Protein AF-A0A1F9V3Q5-F1 (afdb_monomer)

pLDDT: mean 73.71, std 13.75, range [36.25, 96.0]

Mean predicted aligned error: 18.17 Å

Secondary structure (DSSP, 8-state):
-HHHHHHHHHHHHHHHHH-SS-HHHHHHHHHT-HHHHHHHHHHHHHHHHHHHHHHHHHHHHHHHHHHHHHHHHHHHHHHHHHHHHHHHHHHHHHHHHHHHHHHHHHHHHHHHHHHHHHHHHHHHHHHHHHHHHHTTSPPPPPPPPPPPPPPHHHHHHHHHHHHHHHHHHHHHHHHHHHHHHHHHHHHHHHHHHHHHHHHHHHHHHHHHHHHHHHHHHHHHHHHHHHHHHHHHHHHHHHHHHHHHHHHHHHHHHHHHHHHHHHHHHHT-TT-HHHHHHHHHHHHHHHHHHHHHHHHHHHHH--PPP--EEE-HHHHHHHHHHTTHHHHHHHTPEEEEEEPSSPPPEEE-HHHHHHHHHHHHHHHHHHSPTT-EEEEEEEEETTTTEEEEEEEE-SS---HHHHHHHTSTT--SSTT--S-HHHHHHHHHHHTT-EEEEEE-TTS-EEEEEEEEPPP-

Nearest PDB structures (foldseek):
  4q20-assembly1_B  TM=7.719E-01  e=3.813E-16  Caulobacter vibrioides CB15
  5c93-assembly1_A  TM=8.298E-01  e=6.570E-15  Lactiplantibacillus plantarum 16
  3sl2-assembly1_A  TM=9.241E-01  e=5.938E-11  Bacillus subtilis
  8a6x-assembly1_B  TM=6.261E-01  e=1.343E-13  Pseudomonas putida KT2440
  4gcz-assembly1_A  TM=5.414E-01  e=3.535E-13  Bacillus subtilis subsp. subtilis str. 168

Foldseek 3Di:
DVVLVVLVVVVVVLVVVQDPDDPVVVVVCVVLVPVVVLVVVLVVLVVVLVVVLVVLVVVLVVLVVVLVVLVVVLVVLVVVLVVLVVVLVVLVVVLVVLVVVLVVVVVVVVVVVVVVVVVVVVVVVVVVVVVVVVVPDDDDDDDDDDPDDPDPVVVVVVVVVVVVVSVVSVVVSVVSVVVSVVSVVVSVVSVVVSVVSVVVSVVSVVVSVVSVVVSVVSVVVSVVVSVVSVVVVVVVVVLLVLQVVLLSVLCVVLVVLLVVLVVVCVVDVPPVVVNVVSVVSNVVSVVVNVVSVVLSVLVSHDDLWQWDFDDPVVLLVLLCVLCVVVLVVLQEAEAEAEDPPDGTFGGNSVLLSLLSNLVQSVQSVQAHHPWYWYWYWDQDPVQQKIKIKTWHQGQWDDPVVQVVLLRFQDDPDPPDRSRSNVSSQVRLVSQVWDWDWDIDGRRTIMIMIMHHHDDD

Solvent-accessible surface area (backbone atoms only — not comparable to full-atom values): 24527 Å² total; per-residue (Å²): 112,73,66,58,56,48,51,51,48,50,51,52,51,50,55,64,71,75,58,90,82,57,71,66,62,51,53,52,48,71,73,48,39,61,66,58,54,53,47,50,54,49,51,50,55,51,48,56,52,50,54,55,48,53,55,51,53,53,50,50,53,52,51,52,54,51,45,55,51,51,54,51,51,45,53,54,50,52,50,53,49,54,53,49,52,53,51,48,53,51,52,50,51,54,45,52,53,54,52,48,52,57,49,54,52,54,52,50,51,54,51,47,54,58,49,52,54,50,50,51,53,52,47,54,49,51,51,50,52,52,49,57,53,59,74,73,58,85,87,81,83,88,72,80,80,71,83,76,74,78,52,73,66,59,56,49,52,53,50,52,53,50,51,53,51,50,54,51,50,52,51,54,50,53,52,46,52,52,51,51,52,51,52,50,53,52,50,54,51,51,54,51,51,44,55,52,50,53,51,54,49,51,53,49,51,55,51,49,55,52,50,52,53,51,50,52,52,51,53,52,52,49,52,55,52,53,51,53,52,53,52,50,47,54,53,52,48,53,52,47,53,54,40,52,53,45,49,51,53,50,50,54,53,43,49,48,52,35,53,51,38,51,52,58,43,74,75,46,88,81,47,63,72,63,39,53,54,37,52,50,53,31,54,51,40,51,51,51,48,53,54,49,51,51,56,49,47,64,70,53,54,78,75,81,66,65,62,36,86,35,58,60,67,58,34,53,51,52,16,50,64,77,35,46,69,61,24,59,75,51,42,29,42,83,42,80,51,70,56,79,90,64,75,58,31,54,35,31,63,68,56,51,21,52,22,50,26,37,52,50,48,53,32,39,75,47,27,50,69,74,36,56,32,39,42,33,38,43,70,39,87,89,77,44,28,40,35,41,36,43,35,22,63,15,60,37,40,50,71,77,49,55,73,44,44,53,39,61,52,39,62,96,51,94,90,61,72,22,42,52,55,31,53,25,46,51,45,35,50,70,49,72,28,48,76,49,78,52,51,37,72,73,70,3,36,38,38,39,39,37,37,54,42,72,81,130

Radius of gyration: 55.81 Å; Cα contacts (8 Å, |Δi|>4): 424; chains: 1; bounding box: 142×35×160 Å

Sequence (456 aa):
MDDWDNVRNRIKELENSFLRSDSEVRSTLDSVSVADFWKRRYEEEKLSWEDALAAKEKEQGRIQSKFLEDEQNIREMSFKLKELEQRMASERALWEERSKVGRLEAELEKKKVEWDDKTLLFRDEIERLRSAVRSAQPAPPAAKPAPAPPSADATRLLEEERQAFRRQIEAITQEGQKKIQALESERQALDKQIKSLESFSREGKEKSATLEQEMALLVEERSRKLSQIEEREKEHFRTFEDMARGFAHKIRVTMGVVSGSLNSCLSDPEAGDAHKARLSATGESAREVLTLIEDFLALAETPDAALMPCDPNRIAAAALGGAEDAAKAAGARLEKSLAENLNPIQADEALLTGALKQLILNAVEASPGGSAVIVATEGDPDSGSVRFKIADSGPGIAEDMVRKAFQPFFTTKKKRKGLGLTIAKRAVDLHHGTLTVTSAPGKGTLITVEIFLPRP

Structure (mmCIF, N/CA/C/O backbone):
data_AF-A0A1F9V3Q5-F1
#
_entry.id   AF-A0A1F9V3Q5-F1
#
loop_
_atom_site.group_PDB
_atom_site.id
_atom_site.type_symbol
_atom_site.label_atom_id
_atom_site.label_alt_id
_atom_site.label_comp_id
_atom_site.label_asym_id
_atom_site.label_entity_id
_atom_site.label_seq_id
_atom_site.pdbx_PDB_ins_code
_atom_site.Cartn_x
_atom_site.Cartn_y
_atom_site.Cartn_z
_atom_site.occupancy
_atom_site.B_iso_or_equiv
_atom_site.auth_seq_id
_atom_site.auth_comp_id
_atom_site.auth_asym_id
_atom_site.auth_atom_id
_atom_site.pdbx_PDB_model_num
ATOM 1 N N . MET A 1 1 ? 16.792 -9.088 5.699 1.00 39.53 1 MET A N 1
ATOM 2 C CA . MET A 1 1 ? 18.083 -8.407 5.950 1.00 39.53 1 MET A CA 1
ATOM 3 C C . MET A 1 1 ? 19.199 -9.125 5.197 1.00 39.53 1 MET A C 1
ATOM 5 O O . MET A 1 1 ? 19.853 -8.475 4.397 1.00 39.53 1 MET A O 1
ATOM 9 N N . ASP A 1 2 ? 19.307 -10.452 5.325 1.00 36.25 2 ASP A N 1
ATOM 10 C CA . ASP A 1 2 ? 20.336 -11.272 4.652 1.00 36.25 2 ASP A CA 1
ATOM 11 C C . ASP A 1 2 ? 20.345 -11.196 3.112 1.00 36.25 2 ASP A C 1
ATOM 13 O O . ASP A 1 2 ? 21.409 -11.254 2.502 1.00 36.25 2 ASP A O 1
ATOM 17 N N . ASP A 1 3 ? 19.189 -10.997 2.470 1.00 44.03 3 ASP A N 1
ATOM 18 C CA . ASP A 1 3 ? 19.096 -10.906 1.000 1.00 44.03 3 ASP A CA 1
ATOM 19 C C . ASP A 1 3 ? 19.688 -9.590 0.454 1.00 44.03 3 ASP A C 1
ATOM 21 O O . ASP A 1 3 ? 20.310 -9.569 -0.606 1.00 44.03 3 ASP A O 1
ATOM 25 N N . TRP A 1 4 ? 19.579 -8.499 1.218 1.00 42.12 4 TRP A N 1
ATOM 26 C CA . TRP A 1 4 ? 20.088 -7.177 0.837 1.00 42.12 4 TRP A CA 1
ATOM 27 C C . TRP A 1 4 ? 21.605 -7.079 0.932 1.00 42.12 4 TRP A C 1
ATOM 29 O O . TRP A 1 4 ? 22.244 -6.455 0.086 1.00 42.12 4 TRP A O 1
ATOM 39 N N . ASP A 1 5 ? 22.198 -7.715 1.941 1.00 45.75 5 ASP A N 1
ATOM 40 C CA . ASP A 1 5 ? 23.652 -7.824 2.029 1.00 45.75 5 ASP A CA 1
ATOM 41 C C . ASP A 1 5 ? 24.209 -8.729 0.929 1.00 45.75 5 ASP A C 1
ATOM 43 O O . ASP A 1 5 ? 25.305 -8.482 0.430 1.00 45.75 5 ASP A O 1
ATOM 47 N N . ASN A 1 6 ? 23.433 -9.716 0.477 1.00 44.91 6 ASN A N 1
ATOM 48 C CA . ASN A 1 6 ? 23.803 -10.575 -0.639 1.00 44.91 6 ASN A CA 1
ATOM 49 C C . ASN A 1 6 ? 23.756 -9.822 -1.979 1.00 44.91 6 ASN A C 1
ATOM 51 O O . ASN A 1 6 ? 24.723 -9.860 -2.738 1.00 44.91 6 ASN A O 1
ATOM 55 N N . VAL A 1 7 ? 22.688 -9.053 -2.229 1.00 43.47 7 VAL A N 1
ATOM 56 C CA . VAL A 1 7 ? 22.581 -8.145 -3.388 1.00 43.47 7 VAL A CA 1
ATOM 57 C C . VAL A 1 7 ? 23.705 -7.108 -3.360 1.00 43.47 7 VAL A C 1
ATOM 59 O O . VAL A 1 7 ? 24.418 -6.949 -4.346 1.00 43.47 7 VAL A O 1
ATOM 62 N N . ARG A 1 8 ? 23.964 -6.477 -2.209 1.00 46.75 8 ARG A N 1
ATOM 63 C CA . ARG A 1 8 ? 25.073 -5.529 -2.018 1.00 46.75 8 ARG A CA 1
ATOM 64 C C . ARG A 1 8 ? 26.436 -6.166 -2.276 1.00 46.75 8 ARG A C 1
ATOM 66 O O . ARG A 1 8 ? 27.288 -5.546 -2.904 1.00 46.75 8 ARG A O 1
ATOM 73 N N . ASN A 1 9 ? 26.667 -7.382 -1.791 1.00 50.00 9 ASN A N 1
ATOM 74 C CA . ASN A 1 9 ? 27.919 -8.091 -2.032 1.00 50.00 9 ASN A CA 1
ATOM 75 C C . ASN A 1 9 ? 28.067 -8.457 -3.507 1.00 50.00 9 ASN A C 1
ATOM 77 O O . ASN A 1 9 ? 29.165 -8.339 -4.040 1.00 50.00 9 ASN A O 1
ATOM 81 N N . ARG A 1 10 ? 26.971 -8.799 -4.192 1.00 48.12 10 ARG A N 1
ATOM 82 C CA . ARG A 1 10 ? 26.971 -9.063 -5.634 1.00 48.12 10 ARG A CA 1
ATOM 83 C C . ARG A 1 10 ? 27.249 -7.808 -6.456 1.00 48.12 10 ARG A C 1
ATOM 85 O O . ARG A 1 10 ? 28.039 -7.865 -7.393 1.00 48.12 10 ARG A O 1
ATOM 92 N N . ILE A 1 11 ? 26.671 -6.676 -6.055 1.00 44.19 11 ILE A N 1
ATOM 93 C CA . ILE A 1 11 ? 26.954 -5.348 -6.611 1.00 44.19 11 ILE A CA 1
ATOM 94 C C . ILE A 1 11 ? 28.435 -5.013 -6.422 1.00 44.19 11 ILE A C 1
ATOM 96 O O . ILE A 1 11 ? 29.122 -4.741 -7.399 1.00 44.19 11 ILE A O 1
ATOM 100 N N . LYS A 1 12 ? 28.968 -5.164 -5.205 1.00 47.88 12 LYS A N 1
ATOM 101 C CA . LYS A 1 12 ? 30.391 -4.939 -4.905 1.00 47.88 12 LYS A CA 1
ATOM 102 C C . LYS A 1 12 ? 31.327 -5.893 -5.648 1.00 47.88 12 LYS A C 1
ATOM 104 O O . LYS A 1 12 ? 32.430 -5.505 -6.032 1.00 47.88 12 LYS A O 1
ATOM 109 N N . GLU A 1 13 ? 30.936 -7.150 -5.846 1.00 49.31 13 GLU A N 1
ATOM 110 C CA . GLU A 1 13 ? 31.682 -8.118 -6.659 1.00 49.31 13 GLU A CA 1
ATOM 111 C C . GLU A 1 13 ? 31.709 -7.695 -8.133 1.00 49.31 13 GLU A C 1
ATOM 113 O O . GLU A 1 13 ? 32.771 -7.721 -8.760 1.00 49.31 13 GLU A O 1
ATOM 118 N N . LEU A 1 14 ? 30.571 -7.248 -8.674 1.00 42.41 14 LEU A N 1
ATOM 119 C CA . LEU A 1 14 ? 30.460 -6.750 -10.044 1.00 42.41 14 LEU A CA 1
ATOM 120 C C . LEU A 1 14 ? 31.261 -5.452 -10.234 1.00 42.41 14 LEU A C 1
ATOM 122 O O . LEU A 1 14 ? 32.076 -5.400 -11.155 1.00 42.41 14 LEU A O 1
ATOM 126 N N . GLU A 1 15 ? 31.139 -4.484 -9.321 1.00 40.16 15 GLU A N 1
ATOM 127 C CA . GLU A 1 15 ? 31.926 -3.240 -9.251 1.00 40.16 15 GLU A CA 1
ATOM 128 C C . GLU A 1 15 ? 33.437 -3.510 -9.240 1.00 40.16 15 GLU A C 1
ATOM 130 O O . GLU A 1 15 ? 34.200 -2.881 -9.975 1.00 40.16 15 GLU A O 1
ATOM 135 N N . ASN A 1 16 ? 33.882 -4.489 -8.445 1.00 47.88 16 ASN A N 1
ATOM 136 C CA . ASN A 1 16 ? 35.294 -4.868 -8.355 1.00 47.88 16 ASN A CA 1
ATOM 137 C C . ASN A 1 16 ? 35.796 -5.659 -9.573 1.00 47.88 16 ASN A C 1
ATOM 139 O O . ASN A 1 16 ? 36.996 -5.636 -9.862 1.00 47.88 16 ASN A O 1
ATOM 143 N N . SER A 1 17 ? 34.911 -6.366 -10.283 1.00 45.78 17 SER A N 1
ATOM 144 C CA . SER A 1 17 ? 35.275 -7.148 -11.472 1.00 45.78 17 SER A CA 1
ATOM 145 C C . SER A 1 17 ? 35.430 -6.292 -12.733 1.00 45.78 17 SER A C 1
ATOM 147 O O . SER A 1 17 ? 36.217 -6.636 -13.617 1.00 45.78 17 SER A O 1
ATOM 149 N N . PHE A 1 18 ? 34.692 -5.182 -12.819 1.00 40.38 18 PHE A N 1
ATOM 150 C CA . PHE A 1 18 ? 34.522 -4.425 -14.057 1.00 40.38 18 PHE A CA 1
ATOM 151 C C . PHE A 1 18 ? 35.493 -3.248 -14.208 1.00 40.38 18 PHE A C 1
ATOM 153 O O . PHE A 1 18 ? 35.843 -2.888 -15.330 1.00 40.38 18 PHE A O 1
ATOM 160 N N . LEU A 1 19 ? 35.939 -2.647 -13.099 1.00 46.16 19 LEU A N 1
ATOM 161 C CA . LEU A 1 19 ? 36.627 -1.352 -13.104 1.00 46.16 19 LEU A CA 1
ATOM 162 C C . LEU A 1 19 ? 37.814 -1.344 -12.134 1.00 46.16 19 LEU A C 1
ATOM 164 O O . LEU A 1 19 ? 37.769 -0.805 -11.029 1.00 46.16 19 LEU A O 1
ATOM 168 N N . ARG A 1 20 ? 38.935 -1.920 -12.569 1.00 42.47 20 ARG A N 1
ATOM 169 C CA . ARG A 1 20 ? 40.236 -1.653 -11.948 1.00 42.47 20 ARG A CA 1
ATOM 170 C C . ARG A 1 20 ? 40.869 -0.441 -12.634 1.00 42.47 20 ARG A C 1
ATOM 172 O O . ARG A 1 20 ? 41.655 -0.680 -13.538 1.00 42.47 20 ARG A O 1
ATOM 179 N N . SER A 1 21 ? 40.531 0.795 -12.230 1.00 44.31 21 SER A N 1
ATOM 180 C CA . SER A 1 21 ? 41.511 1.909 -12.105 1.00 44.31 21 SER A CA 1
ATOM 181 C C . SER A 1 21 ? 40.968 3.346 -12.024 1.00 44.31 21 SER A C 1
ATOM 183 O O . SER A 1 21 ? 41.813 4.231 -11.975 1.00 44.31 21 SER A O 1
ATOM 185 N N . ASP A 1 22 ? 39.661 3.639 -11.987 1.00 45.75 22 ASP A N 1
ATOM 186 C CA . ASP A 1 22 ? 39.234 5.055 -12.020 1.00 45.75 22 ASP A CA 1
ATOM 187 C C . ASP A 1 22 ? 38.309 5.474 -10.868 1.00 45.75 22 ASP A C 1
ATOM 189 O O . ASP A 1 22 ? 37.215 4.932 -10.689 1.00 45.75 22 ASP A O 1
ATOM 193 N N . SER A 1 23 ? 38.774 6.429 -10.054 1.00 43.12 23 SER A N 1
ATOM 194 C CA . SER A 1 23 ? 38.074 6.922 -8.859 1.00 43.12 23 SER A CA 1
ATOM 195 C C . SER A 1 23 ? 36.874 7.807 -9.196 1.00 43.12 23 SER A C 1
ATOM 197 O O . SER A 1 23 ? 35.930 7.865 -8.412 1.00 43.12 23 SER A O 1
ATOM 199 N N . GLU A 1 24 ? 36.870 8.455 -10.364 1.00 41.19 24 GLU A N 1
ATOM 200 C CA . GLU A 1 24 ? 35.748 9.290 -10.817 1.00 41.19 24 GLU A CA 1
ATOM 201 C C . GLU A 1 24 ? 34.543 8.457 -11.276 1.00 41.19 24 GLU A C 1
ATOM 203 O O . GLU A 1 24 ? 33.400 8.825 -11.001 1.00 41.19 24 GLU A O 1
ATOM 208 N N . VAL A 1 25 ? 34.779 7.290 -11.889 1.00 41.97 25 VAL A N 1
ATOM 209 C CA . VAL A 1 25 ? 33.709 6.355 -12.291 1.00 41.97 25 VAL A CA 1
ATOM 210 C C . VAL A 1 25 ? 33.070 5.693 -11.066 1.00 41.97 25 VAL A C 1
ATOM 212 O O . VAL A 1 25 ? 31.860 5.500 -11.020 1.00 41.97 25 VAL A O 1
ATOM 215 N N . ARG A 1 26 ? 33.866 5.405 -10.028 1.00 41.50 26 ARG A N 1
ATOM 216 C CA . ARG A 1 26 ? 33.357 4.943 -8.726 1.00 41.50 26 ARG A CA 1
ATOM 217 C C . ARG A 1 26 ? 32.491 5.995 -8.036 1.00 41.50 26 ARG A C 1
ATOM 219 O O . ARG A 1 26 ? 31.397 5.673 -7.608 1.00 41.50 26 ARG A O 1
ATOM 226 N N . SER A 1 27 ? 32.950 7.246 -8.006 1.00 39.38 27 SER A N 1
ATOM 227 C CA . SER A 1 27 ? 32.219 8.386 -7.434 1.00 39.38 27 SER A CA 1
ATOM 228 C C . SER A 1 27 ? 30.866 8.629 -8.118 1.00 39.38 27 SER A C 1
ATOM 230 O O . SER A 1 27 ? 29.864 8.880 -7.454 1.00 39.38 27 SER A O 1
ATOM 232 N N . THR A 1 28 ? 30.817 8.504 -9.448 1.00 38.66 28 THR A N 1
ATOM 233 C CA . THR A 1 28 ? 29.580 8.688 -10.224 1.00 38.66 28 THR A CA 1
ATOM 234 C C . THR A 1 28 ? 28.618 7.503 -10.097 1.00 38.66 28 THR A C 1
ATOM 236 O O . THR A 1 28 ? 27.414 7.724 -9.989 1.00 38.66 28 THR A O 1
ATOM 239 N N . LEU A 1 29 ? 29.113 6.262 -10.001 1.00 38.62 29 LEU A N 1
ATOM 240 C CA . LEU A 1 29 ? 28.272 5.100 -9.674 1.00 38.62 29 LEU A CA 1
ATOM 241 C C . LEU A 1 29 ? 27.764 5.127 -8.223 1.00 38.62 29 LEU A C 1
ATOM 243 O O . LEU A 1 29 ? 26.590 4.837 -8.002 1.00 38.62 29 LEU A O 1
ATOM 247 N N . ASP A 1 30 ? 28.595 5.543 -7.263 1.00 39.66 30 ASP A N 1
ATOM 248 C CA . ASP A 1 30 ? 28.196 5.750 -5.863 1.00 39.66 30 ASP A CA 1
ATOM 249 C C . ASP A 1 30 ? 27.116 6.844 -5.744 1.00 39.66 30 ASP A C 1
ATOM 251 O O . ASP A 1 30 ? 26.239 6.764 -4.886 1.00 39.66 30 ASP A O 1
ATOM 255 N N . SER A 1 31 ? 27.118 7.851 -6.631 1.00 39.28 31 SER A N 1
ATOM 256 C CA . SER A 1 31 ? 26.066 8.879 -6.672 1.00 39.28 31 SER A CA 1
ATOM 257 C C . SER A 1 31 ? 24.780 8.462 -7.402 1.00 39.28 31 SER A C 1
ATOM 259 O O . SER A 1 31 ? 23.753 9.115 -7.226 1.00 39.28 31 SER A O 1
ATOM 261 N N . VAL A 1 32 ? 24.814 7.381 -8.194 1.00 44.88 32 VAL A N 1
ATOM 262 C CA . VAL A 1 32 ? 23.704 6.898 -9.050 1.00 44.88 32 VAL A CA 1
ATOM 263 C C . VAL A 1 32 ? 23.244 5.494 -8.629 1.00 44.88 32 VAL A C 1
ATOM 265 O O . VAL A 1 32 ? 22.631 4.752 -9.393 1.00 44.88 32 VAL A O 1
ATOM 268 N N . SER A 1 33 ? 23.510 5.094 -7.386 1.00 51.66 33 SER A N 1
ATOM 269 C CA . SER A 1 33 ? 23.081 3.799 -6.868 1.00 51.66 33 SER A CA 1
ATOM 270 C C . SER A 1 33 ? 21.549 3.740 -6.819 1.00 51.66 33 SER A C 1
ATOM 272 O O . SER A 1 33 ? 20.897 4.173 -5.870 1.00 51.66 33 SER A O 1
ATOM 274 N N . VAL A 1 34 ? 20.955 3.176 -7.872 1.00 49.41 34 VAL A N 1
ATOM 275 C CA . VAL A 1 34 ? 19.541 2.785 -7.951 1.00 49.41 34 VAL A CA 1
ATOM 276 C C . VAL A 1 34 ? 19.156 1.977 -6.704 1.00 49.41 34 VAL A C 1
ATOM 278 O O . VAL A 1 34 ? 18.051 2.124 -6.187 1.00 49.41 34 VAL A O 1
ATOM 281 N N . ALA A 1 35 ? 20.098 1.200 -6.160 1.00 51.44 35 ALA A N 1
ATOM 282 C CA . ALA A 1 35 ? 19.945 0.496 -4.893 1.00 51.44 35 ALA A CA 1
ATOM 283 C C . ALA A 1 35 ? 19.760 1.448 -3.695 1.00 51.44 35 ALA A C 1
ATOM 285 O O . ALA A 1 35 ? 18.903 1.190 -2.855 1.00 51.44 35 ALA A O 1
ATOM 286 N N . ASP A 1 36 ? 20.485 2.568 -3.616 1.00 55.00 36 ASP A N 1
ATOM 287 C CA . ASP A 1 36 ? 20.299 3.562 -2.551 1.00 55.00 36 ASP A CA 1
ATOM 288 C C . ASP A 1 36 ? 18.992 4.353 -2.698 1.00 55.00 36 ASP A C 1
ATOM 290 O O . ASP A 1 36 ? 18.366 4.681 -1.689 1.00 55.00 36 ASP A O 1
ATOM 294 N N . PHE A 1 37 ? 18.534 4.613 -3.927 1.00 54.28 37 PHE A N 1
ATOM 295 C CA . PHE A 1 37 ? 17.218 5.214 -4.174 1.00 54.28 37 PHE A CA 1
ATOM 296 C C . PHE A 1 37 ? 16.077 4.304 -3.693 1.00 54.28 37 PHE A C 1
ATOM 298 O O . PHE A 1 37 ? 15.241 4.727 -2.891 1.00 54.28 37 PHE A O 1
ATOM 305 N N . TRP A 1 38 ? 16.063 3.036 -4.123 1.00 54.03 38 TRP A N 1
ATOM 306 C CA . TRP A 1 38 ? 15.042 2.073 -3.696 1.00 54.03 38 TRP A CA 1
ATOM 307 C C . TRP A 1 38 ? 15.125 1.770 -2.204 1.00 54.03 38 TRP A C 1
ATOM 309 O O . TRP A 1 38 ? 14.088 1.643 -1.557 1.00 54.03 38 TRP A O 1
ATOM 319 N N . LYS A 1 39 ? 16.332 1.747 -1.632 1.00 61.69 39 LYS A N 1
ATOM 320 C CA . LYS A 1 39 ? 16.531 1.608 -0.190 1.00 61.69 39 LYS A CA 1
ATOM 321 C C . LYS A 1 39 ? 15.933 2.778 0.587 1.00 61.69 39 LYS A C 1
ATOM 323 O O . LYS A 1 39 ? 15.211 2.528 1.545 1.00 61.69 39 LYS A O 1
ATOM 328 N N . ARG A 1 40 ? 16.179 4.030 0.179 1.00 62.25 40 ARG A N 1
ATOM 329 C CA . ARG A 1 40 ? 15.559 5.202 0.828 1.00 62.25 40 ARG A CA 1
ATOM 330 C C . ARG A 1 40 ? 14.044 5.137 0.741 1.00 62.25 40 ARG A C 1
ATOM 332 O O . ARG A 1 40 ? 13.380 5.275 1.758 1.00 62.25 40 ARG A O 1
ATOM 339 N N . ARG A 1 41 ? 13.501 4.839 -0.440 1.00 59.94 41 ARG A N 1
ATOM 340 C CA . ARG A 1 41 ? 12.052 4.730 -0.634 1.00 59.94 41 ARG A CA 1
ATOM 341 C C . ARG A 1 41 ? 11.431 3.601 0.198 1.00 59.94 41 ARG A C 1
ATOM 343 O O . ARG A 1 41 ? 10.361 3.776 0.771 1.00 59.94 41 ARG A O 1
ATOM 350 N N . TYR A 1 42 ? 12.113 2.460 0.298 1.00 66.25 42 TYR A N 1
ATOM 351 C CA . TYR A 1 42 ? 11.713 1.345 1.156 1.00 66.25 42 TYR A CA 1
ATOM 352 C C . TYR A 1 42 ? 11.769 1.725 2.642 1.00 66.25 42 TYR A C 1
ATOM 354 O O . TYR A 1 42 ? 10.838 1.421 3.382 1.00 66.25 42 TYR A O 1
ATOM 362 N N . GLU A 1 43 ? 12.836 2.394 3.088 1.00 70.00 43 GLU A N 1
ATOM 363 C CA . GLU A 1 43 ? 12.990 2.867 4.469 1.00 70.00 43 GLU A CA 1
ATOM 364 C C . GLU A 1 43 ? 11.932 3.921 4.833 1.00 70.00 43 GLU A C 1
ATOM 366 O O . GLU A 1 43 ? 11.349 3.833 5.911 1.00 70.00 43 GLU A O 1
ATOM 371 N N . GLU A 1 44 ? 11.619 4.852 3.929 1.00 70.88 44 GLU A N 1
ATOM 372 C CA . GLU A 1 44 ? 10.571 5.869 4.094 1.00 70.88 44 GLU A CA 1
ATOM 373 C C . GLU A 1 44 ? 9.170 5.250 4.188 1.00 70.88 44 GLU A C 1
ATOM 375 O O . GLU A 1 44 ? 8.430 5.539 5.133 1.00 70.88 44 GLU A O 1
ATOM 380 N N . GLU A 1 45 ? 8.802 4.360 3.257 1.00 68.25 45 GLU A N 1
ATOM 381 C CA . GLU A 1 45 ? 7.513 3.662 3.326 1.00 68.25 45 GLU A CA 1
ATOM 382 C C . GLU A 1 45 ? 7.432 2.784 4.580 1.00 68.25 45 GLU A C 1
ATOM 384 O O . GLU A 1 45 ? 6.417 2.790 5.279 1.00 68.25 45 GLU A O 1
ATOM 389 N N . LYS A 1 46 ? 8.507 2.065 4.921 1.00 72.12 46 LYS A N 1
ATOM 390 C CA . LYS A 1 46 ? 8.566 1.235 6.129 1.00 72.12 46 LYS A CA 1
ATOM 391 C C . LYS A 1 46 ? 8.355 2.066 7.397 1.00 72.12 46 LYS A C 1
ATOM 393 O O . LYS A 1 46 ? 7.580 1.632 8.248 1.00 72.12 46 LYS A O 1
ATOM 398 N N . LEU A 1 47 ? 9.012 3.221 7.509 1.00 75.44 47 LEU A N 1
ATOM 399 C CA . LEU A 1 47 ? 8.894 4.114 8.662 1.00 75.44 47 LEU A CA 1
ATOM 400 C C . LEU A 1 47 ? 7.463 4.656 8.796 1.00 75.44 47 LEU A C 1
ATOM 402 O O . LEU A 1 47 ? 6.889 4.609 9.879 1.00 75.44 47 LEU A O 1
ATOM 406 N N . SER A 1 48 ? 6.845 5.063 7.681 1.00 70.19 48 SER A N 1
ATOM 407 C CA . SER A 1 48 ? 5.452 5.530 7.667 1.00 70.19 48 SER A CA 1
ATOM 408 C C . SER A 1 48 ? 4.468 4.475 8.192 1.00 70.19 48 SER A C 1
ATOM 410 O O . SER A 1 48 ? 3.556 4.803 8.956 1.00 70.19 48 SER A O 1
ATOM 412 N N . TRP A 1 49 ? 4.659 3.203 7.827 1.00 73.94 49 TRP A N 1
ATOM 413 C CA . TRP A 1 49 ? 3.837 2.105 8.341 1.00 73.94 49 TRP A CA 1
ATOM 414 C C . TRP A 1 49 ? 4.116 1.783 9.815 1.00 73.94 49 TRP A C 1
ATOM 416 O O . TRP A 1 49 ? 3.188 1.423 10.539 1.00 73.94 49 TRP A O 1
ATOM 426 N N . GLU A 1 50 ? 5.366 1.902 10.267 1.00 76.38 50 GLU A N 1
ATOM 427 C CA . GLU A 1 50 ? 5.739 1.704 11.676 1.00 76.38 50 GLU A CA 1
ATOM 428 C C . GLU A 1 50 ? 5.114 2.769 12.580 1.00 76.38 50 GLU A C 1
ATOM 430 O O . GLU A 1 50 ? 4.546 2.421 13.615 1.00 76.38 50 GLU A O 1
ATOM 435 N N . ASP A 1 51 ? 5.102 4.030 12.149 1.00 78.75 51 ASP A N 1
ATOM 436 C CA . ASP A 1 51 ? 4.442 5.120 12.872 1.00 78.75 51 ASP A CA 1
ATOM 437 C C . ASP A 1 51 ? 2.922 4.911 12.968 1.00 78.75 51 ASP A C 1
ATOM 439 O O . ASP A 1 51 ? 2.321 5.089 14.034 1.00 78.75 51 ASP A O 1
ATOM 443 N N . ALA A 1 52 ? 2.287 4.490 11.868 1.00 74.06 52 ALA A N 1
ATOM 444 C CA . ALA A 1 52 ? 0.853 4.209 11.836 1.00 74.06 52 ALA A CA 1
ATOM 445 C C . ALA A 1 52 ? 0.471 3.042 12.764 1.00 74.06 52 ALA A C 1
ATOM 447 O O . ALA A 1 52 ? -0.528 3.125 13.487 1.00 74.06 52 ALA A O 1
ATOM 448 N N . LEU A 1 53 ? 1.275 1.973 12.778 1.00 76.75 53 LEU A N 1
ATOM 449 C CA . LEU A 1 53 ? 1.063 0.823 13.654 1.00 76.75 53 LEU A CA 1
ATOM 450 C C . LEU A 1 53 ? 1.279 1.198 15.127 1.00 76.75 53 LEU A C 1
ATOM 452 O O . LEU A 1 53 ? 0.419 0.909 15.957 1.00 76.75 53 LEU A O 1
ATOM 456 N N . ALA A 1 54 ? 2.356 1.923 15.441 1.00 78.38 54 ALA A N 1
ATOM 457 C CA . ALA A 1 54 ? 2.662 2.369 16.800 1.00 78.38 54 ALA A CA 1
ATOM 458 C C . ALA A 1 54 ? 1.565 3.281 17.381 1.00 78.38 54 ALA A C 1
ATOM 460 O O . ALA A 1 54 ? 1.229 3.193 18.566 1.00 78.38 54 ALA A O 1
ATOM 461 N N . ALA A 1 55 ? 0.956 4.141 16.556 1.00 79.38 55 ALA A N 1
ATOM 462 C CA . ALA A 1 55 ? -0.174 4.970 16.973 1.00 79.38 55 ALA A CA 1
ATOM 463 C C . ALA A 1 55 ? -1.404 4.128 17.362 1.00 79.38 55 ALA A C 1
ATOM 465 O O . ALA A 1 55 ? -2.067 4.426 18.361 1.00 79.38 55 ALA A O 1
ATOM 466 N N . LYS A 1 56 ? -1.692 3.062 16.604 1.00 76.94 56 LYS A N 1
ATOM 467 C CA . LYS A 1 56 ? -2.799 2.135 16.881 1.00 76.94 56 LYS A CA 1
ATOM 468 C C . LYS A 1 56 ? -2.522 1.266 18.112 1.00 76.94 56 LYS A C 1
ATOM 470 O O . LYS A 1 56 ? -3.397 1.164 18.969 1.00 76.94 56 LYS A O 1
ATOM 475 N N . GLU A 1 57 ? -1.305 0.745 18.269 1.00 77.69 57 GLU A N 1
ATOM 476 C CA . GLU A 1 57 ? -0.874 -0.004 19.463 1.00 77.69 57 GLU A CA 1
ATOM 477 C C . GLU A 1 57 ? -0.999 0.835 20.742 1.00 77.69 57 GLU A C 1
ATOM 479 O O . GLU A 1 57 ? -1.483 0.361 21.773 1.00 77.69 57 GLU A O 1
ATOM 484 N N . LYS A 1 58 ? -0.626 2.119 20.676 1.00 84.25 58 LYS A N 1
ATOM 485 C CA . LYS A 1 58 ? -0.771 3.044 21.805 1.00 84.25 58 LYS A CA 1
ATOM 486 C C . LYS A 1 58 ? -2.234 3.249 22.200 1.00 84.25 58 LYS A C 1
ATOM 488 O O . LYS A 1 58 ? -2.541 3.284 23.393 1.00 84.25 58 LYS A O 1
ATOM 493 N N . GLU A 1 59 ? -3.136 3.380 21.226 1.00 80.38 59 GLU A N 1
ATOM 494 C CA . GLU A 1 59 ? -4.570 3.492 21.511 1.00 80.38 59 GLU A CA 1
ATOM 495 C C . GLU A 1 59 ? -5.135 2.181 22.075 1.00 80.38 59 GLU A C 1
ATOM 497 O O . GLU A 1 59 ? -5.895 2.221 23.044 1.00 80.38 59 GLU A O 1
ATOM 502 N N . GLN A 1 60 ? -4.696 1.023 21.566 1.00 77.31 60 GLN A N 1
ATOM 503 C CA . GLN A 1 60 ? -5.072 -0.286 22.111 1.00 77.31 60 GLN A CA 1
ATOM 504 C C . GLN A 1 60 ? -4.658 -0.413 23.583 1.00 77.31 60 GLN A C 1
ATOM 506 O O . GLN A 1 60 ? -5.479 -0.774 24.428 1.00 77.31 60 GLN A O 1
ATOM 511 N N . GLY A 1 61 ? -3.419 -0.038 23.915 1.00 77.12 61 GLY A N 1
ATOM 512 C CA . GLY A 1 61 ? -2.925 -0.047 25.293 1.00 77.12 61 GLY A CA 1
ATOM 513 C C . GLY A 1 61 ? -3.733 0.868 26.218 1.00 77.12 61 GLY A C 1
ATOM 514 O O . GLY A 1 61 ? -4.044 0.498 27.352 1.00 77.12 61 GLY A O 1
ATOM 515 N N . ARG A 1 62 ? -4.153 2.042 25.729 1.00 81.94 62 ARG A N 1
ATOM 516 C CA . ARG A 1 62 ? -4.998 2.974 26.491 1.00 81.94 62 ARG A CA 1
ATOM 517 C C . ARG A 1 62 ? -6.389 2.394 26.767 1.00 81.94 62 ARG A C 1
ATOM 519 O O . ARG A 1 62 ? -6.896 2.540 27.880 1.00 81.94 62 ARG A O 1
ATOM 526 N N . ILE A 1 63 ? -6.992 1.728 25.779 1.00 76.94 63 ILE A N 1
ATOM 527 C CA . ILE A 1 63 ? -8.292 1.053 25.919 1.00 76.94 63 ILE A CA 1
ATOM 528 C C . ILE A 1 63 ? -8.188 -0.111 26.912 1.00 76.94 63 ILE A C 1
ATOM 530 O O . ILE A 1 63 ? -9.017 -0.205 27.816 1.00 76.94 63 ILE A O 1
ATOM 534 N N . GLN A 1 64 ? -7.153 -0.950 26.806 1.00 74.94 64 GLN A N 1
ATOM 535 C CA . GLN A 1 64 ? -6.931 -2.081 27.716 1.00 74.94 64 GLN A CA 1
ATOM 536 C C . GLN A 1 64 ? -6.697 -1.633 29.162 1.00 74.94 64 GLN A C 1
ATOM 538 O O . GLN A 1 64 ? -7.275 -2.208 30.083 1.00 74.94 64 GLN A O 1
ATOM 543 N N . SER A 1 65 ? -5.898 -0.582 29.373 1.00 81.44 65 SER A N 1
ATOM 544 C CA . SER A 1 65 ? -5.656 -0.038 30.713 1.00 81.44 65 SER A CA 1
ATOM 545 C C . SER A 1 65 ? -6.947 0.466 31.357 1.00 81.44 65 SER A C 1
ATOM 547 O O . SER A 1 65 ? -7.215 0.152 32.515 1.00 81.44 65 SER A O 1
ATOM 549 N N . LYS A 1 66 ? -7.765 1.215 30.606 1.00 79.25 66 LYS A N 1
ATOM 550 C CA . LYS A 1 66 ? -9.054 1.714 31.097 1.00 79.25 66 LYS A CA 1
ATOM 551 C C . LYS A 1 66 ? -10.037 0.573 31.374 1.00 79.25 66 LYS A C 1
ATOM 553 O O . LYS A 1 66 ? -10.749 0.602 32.369 1.00 79.25 66 LYS A O 1
ATOM 558 N N . PHE A 1 67 ? -10.037 -0.453 30.525 1.00 76.44 67 PHE A N 1
ATOM 559 C CA . PHE A 1 67 ? -10.858 -1.642 30.720 1.00 76.44 67 PHE A CA 1
ATOM 560 C C . PHE A 1 67 ? -10.532 -2.365 32.035 1.00 76.44 67 PHE A C 1
ATOM 562 O O . PHE A 1 67 ? -11.444 -2.743 32.767 1.00 76.44 67 PHE A O 1
ATOM 569 N N . LEU A 1 68 ? -9.242 -2.527 32.350 1.00 77.25 68 LEU A N 1
ATOM 570 C CA . LEU A 1 68 ? -8.794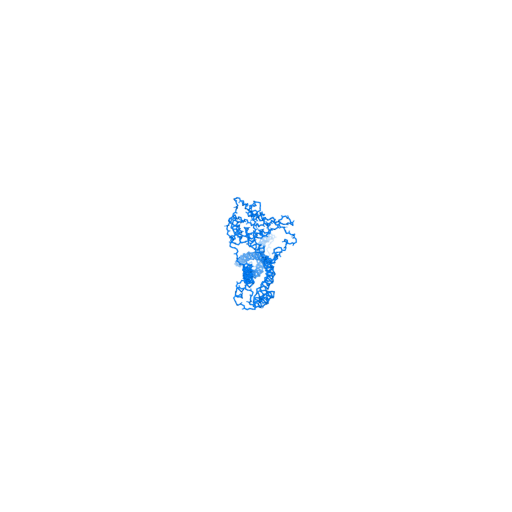 -3.174 33.586 1.00 77.25 68 LEU A CA 1
ATOM 571 C C . LEU A 1 68 ? -9.250 -2.396 34.834 1.00 77.25 68 LEU A C 1
ATOM 573 O O . LEU A 1 68 ? -9.689 -2.992 35.817 1.00 77.25 68 LEU A O 1
ATOM 577 N N . GLU A 1 69 ? -9.176 -1.065 34.770 1.00 82.12 69 GLU A N 1
ATOM 578 C CA . GLU A 1 69 ? -9.631 -0.159 35.829 1.00 82.12 69 GLU A CA 1
ATOM 579 C C . GLU A 1 69 ? -11.154 -0.242 36.031 1.00 82.12 69 GLU A C 1
ATOM 581 O O . GLU A 1 69 ? -11.627 -0.412 37.157 1.00 82.12 69 GLU A O 1
ATOM 586 N N . ASP A 1 70 ? -11.928 -0.210 34.943 1.00 79.06 70 ASP A N 1
ATOM 587 C CA . ASP A 1 70 ? -13.387 -0.350 34.984 1.00 79.06 70 ASP A CA 1
ATOM 588 C C . ASP A 1 70 ? -13.807 -1.719 35.556 1.00 79.06 70 ASP A C 1
ATOM 590 O O . ASP A 1 70 ? -14.731 -1.797 36.369 1.00 79.06 70 ASP A O 1
ATOM 594 N N . GLU A 1 71 ? -13.110 -2.804 35.200 1.00 79.81 71 GLU A N 1
ATOM 595 C CA . GLU A 1 71 ? -13.396 -4.146 35.720 1.00 7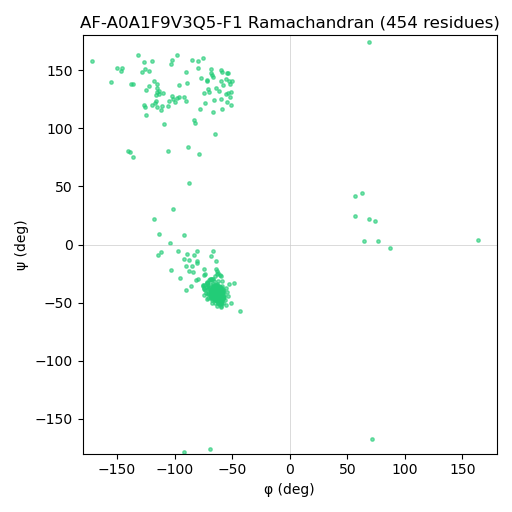9.81 71 GLU A CA 1
ATOM 596 C C . GLU A 1 71 ? -13.124 -4.250 37.230 1.00 79.81 71 GLU A C 1
ATOM 598 O O . GLU A 1 71 ? -13.911 -4.852 37.972 1.00 79.81 71 GLU A O 1
ATOM 603 N N . GLN A 1 72 ? -12.043 -3.629 37.708 1.00 82.94 72 GLN A N 1
ATOM 604 C CA . GLN A 1 72 ? -11.744 -3.558 39.136 1.00 82.94 72 GLN A CA 1
ATOM 605 C C . GLN A 1 72 ? -12.815 -2.752 39.889 1.00 82.94 72 GLN A C 1
ATOM 607 O O . GLN A 1 72 ? -13.335 -3.226 40.904 1.00 82.94 72 GLN A O 1
ATOM 612 N N . ASN A 1 73 ? -13.218 -1.598 39.351 1.00 78.19 73 ASN A N 1
ATOM 613 C CA . ASN A 1 73 ? -14.270 -0.758 39.927 1.00 78.19 73 ASN A CA 1
ATOM 614 C C . ASN A 1 73 ? -15.614 -1.499 40.024 1.00 78.19 73 ASN A C 1
ATOM 616 O O . ASN A 1 73 ? -16.273 -1.457 41.067 1.00 78.19 73 ASN A O 1
ATOM 620 N N . ILE A 1 74 ? -16.005 -2.235 38.977 1.00 79.38 74 ILE A N 1
ATOM 621 C CA . ILE A 1 74 ? -17.229 -3.052 38.979 1.00 79.38 74 ILE A CA 1
ATOM 622 C C . ILE A 1 74 ? -17.167 -4.120 40.077 1.00 79.38 74 ILE A C 1
ATOM 624 O O . ILE A 1 74 ? -18.151 -4.309 40.799 1.00 79.38 74 ILE A O 1
ATOM 628 N N . ARG A 1 75 ? -16.029 -4.809 40.247 1.00 79.88 75 ARG A N 1
ATOM 629 C CA . ARG A 1 75 ? -15.865 -5.829 41.299 1.00 79.88 75 ARG A CA 1
ATOM 630 C C . ARG A 1 75 ? -15.994 -5.229 42.697 1.00 79.88 75 ARG A C 1
ATOM 632 O O . ARG A 1 75 ? -16.713 -5.786 43.528 1.00 79.88 75 ARG A O 1
ATOM 639 N N . GLU A 1 76 ? -15.349 -4.093 42.951 1.00 83.25 76 GLU A N 1
ATOM 640 C CA . GLU A 1 76 ? -15.435 -3.399 44.241 1.00 83.25 76 GLU A CA 1
ATOM 641 C C . GLU A 1 76 ? -16.862 -2.926 44.548 1.00 83.25 76 GLU A C 1
ATOM 643 O O . GLU A 1 76 ? -17.368 -3.138 45.653 1.00 83.25 76 GLU A O 1
ATOM 648 N N . MET A 1 77 ? -17.548 -2.327 43.570 1.00 78.25 77 MET A N 1
ATOM 649 C CA . MET A 1 77 ? -18.940 -1.896 43.730 1.00 78.25 77 MET A CA 1
ATOM 650 C C . MET A 1 77 ? -19.892 -3.078 43.927 1.00 78.25 77 MET A C 1
ATOM 652 O O . MET A 1 77 ? -20.778 -3.009 44.776 1.00 78.25 77 MET A O 1
ATOM 656 N N . SER A 1 78 ? -19.685 -4.183 43.208 1.00 78.56 78 SER A N 1
ATOM 657 C CA . SER A 1 78 ? -20.479 -5.409 43.364 1.00 78.56 78 SER A CA 1
ATOM 658 C C . SER A 1 78 ? -20.316 -6.018 44.757 1.00 78.56 78 SER A C 1
ATOM 660 O O . SER A 1 78 ? -21.283 -6.504 45.346 1.00 78.56 78 SER A O 1
ATOM 662 N N . PHE A 1 79 ? -19.106 -5.959 45.320 1.00 83.62 79 PHE A N 1
ATOM 663 C CA . PHE A 1 79 ? -18.860 -6.381 46.696 1.00 83.62 79 PHE A CA 1
ATOM 664 C C . PHE A 1 79 ? -19.613 -5.496 47.700 1.00 83.62 79 PHE A C 1
ATOM 666 O O . PHE A 1 79 ? -20.331 -6.022 48.553 1.00 83.62 79 PHE A O 1
ATOM 673 N N . LYS A 1 80 ? -19.526 -4.165 47.554 1.00 79.44 80 LYS A N 1
ATOM 674 C CA . LYS A 1 80 ? -20.276 -3.209 48.389 1.00 79.44 80 LYS A CA 1
ATOM 675 C C . LYS A 1 80 ? -21.784 -3.431 48.294 1.00 79.44 80 LYS A C 1
ATOM 677 O O . LYS A 1 80 ? -22.458 -3.440 49.318 1.00 79.44 80 LYS A O 1
ATOM 682 N N . LEU A 1 81 ? -22.307 -3.661 47.089 1.00 80.38 81 LEU A N 1
ATOM 683 C CA . LEU A 1 81 ? -23.722 -3.950 46.861 1.00 80.38 81 LEU A CA 1
ATOM 684 C C . LEU A 1 81 ? -24.165 -5.193 47.643 1.0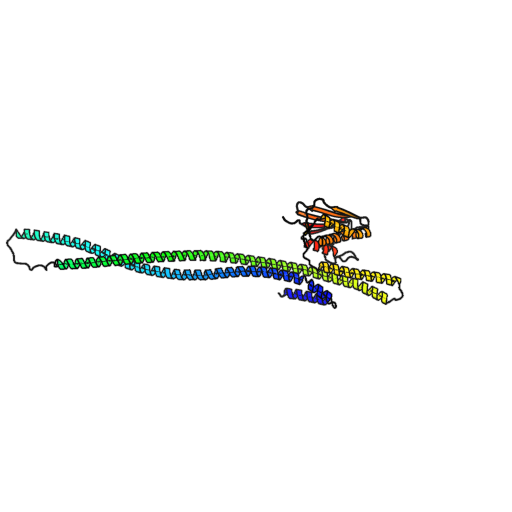0 80.38 81 LEU A C 1
ATOM 686 O O . LEU A 1 81 ? -25.183 -5.155 48.331 1.00 80.38 81 LEU A O 1
ATOM 690 N N . LYS A 1 82 ? -23.370 -6.268 47.599 1.00 82.00 82 LYS A N 1
ATOM 691 C CA . LYS A 1 82 ? -23.651 -7.516 48.317 1.00 82.00 82 LYS A CA 1
ATOM 692 C C . LYS A 1 82 ? -23.643 -7.332 49.838 1.00 82.00 82 LYS A C 1
ATOM 694 O O . LYS A 1 82 ? -24.501 -7.880 50.530 1.00 82.00 82 LYS A O 1
ATOM 699 N N . GLU A 1 83 ? -22.700 -6.549 50.359 1.00 83.19 83 GLU A N 1
ATOM 700 C CA . GLU A 1 83 ? -22.649 -6.203 51.784 1.00 83.19 83 GLU A CA 1
ATOM 701 C C . GLU A 1 83 ? -23.884 -5.387 52.203 1.00 83.19 83 GLU A C 1
ATOM 703 O O . GLU A 1 83 ? -24.501 -5.645 53.240 1.00 83.19 83 GLU A O 1
ATOM 708 N N . LEU A 1 84 ? -24.293 -4.436 51.365 1.00 83.31 84 LEU A N 1
ATOM 709 C CA . LEU A 1 84 ? -25.458 -3.589 51.596 1.00 83.31 84 LEU A CA 1
ATOM 710 C C . LEU A 1 84 ? -26.762 -4.404 51.565 1.00 83.31 84 LEU A C 1
ATOM 712 O O . LEU A 1 84 ? -27.621 -4.230 52.429 1.00 83.31 84 LEU A O 1
ATOM 716 N N . GLU A 1 85 ? -26.884 -5.364 50.645 1.00 78.69 85 GLU A N 1
ATOM 717 C CA . GLU A 1 85 ? -28.005 -6.311 50.594 1.00 78.69 85 GLU A CA 1
ATOM 718 C C . GLU A 1 85 ? -28.093 -7.184 51.857 1.00 78.69 85 GLU A C 1
ATOM 720 O O . GLU A 1 85 ? -29.189 -7.370 52.392 1.00 78.69 85 GLU A O 1
ATOM 725 N N . GLN A 1 86 ? -26.961 -7.649 52.398 1.00 83.62 86 GLN A N 1
ATOM 726 C CA . GLN A 1 86 ? -26.924 -8.358 53.687 1.00 83.62 86 GLN A CA 1
ATOM 727 C C . GLN A 1 86 ? -27.360 -7.477 54.866 1.00 83.62 86 GLN A C 1
ATOM 729 O O . GLN A 1 86 ? -28.126 -7.927 55.729 1.00 83.62 86 GLN A O 1
ATOM 734 N N . ARG A 1 87 ? -26.905 -6.218 54.911 1.00 80.88 87 ARG A N 1
ATOM 735 C CA . ARG A 1 87 ? -27.313 -5.258 55.951 1.00 80.88 87 ARG A CA 1
ATOM 736 C C . ARG A 1 87 ? -28.811 -4.972 55.883 1.00 80.88 87 ARG A C 1
ATOM 738 O O . ARG A 1 87 ? -29.487 -5.025 56.907 1.00 80.88 87 ARG A O 1
ATOM 745 N N . MET A 1 88 ? -29.352 -4.756 54.684 1.00 77.38 88 MET A N 1
ATOM 746 C CA . MET A 1 88 ? -30.793 -4.576 54.487 1.00 77.38 88 MET A CA 1
ATOM 747 C C . MET A 1 88 ? -31.603 -5.804 54.894 1.00 77.38 88 MET A C 1
ATOM 749 O O . MET A 1 88 ? -32.664 -5.646 55.491 1.00 77.38 88 MET A O 1
ATOM 753 N N . ALA A 1 89 ? -31.136 -7.017 54.581 1.00 78.62 89 ALA A N 1
ATOM 754 C CA . ALA A 1 89 ? -31.817 -8.244 54.995 1.00 78.62 89 ALA A CA 1
ATOM 755 C C . ALA A 1 89 ? -31.907 -8.339 56.526 1.00 78.62 89 ALA A C 1
ATOM 757 O O . ALA A 1 89 ? -32.972 -8.643 57.064 1.00 78.62 89 ALA A O 1
ATOM 758 N N . SER A 1 90 ? -30.816 -7.998 57.217 1.00 79.75 90 SER A N 1
ATOM 759 C CA . SER A 1 90 ? -30.766 -7.940 58.682 1.00 79.75 90 SER A CA 1
ATOM 760 C C . SER A 1 90 ? -31.728 -6.888 59.256 1.00 79.75 90 SER A C 1
ATOM 762 O O . SER A 1 90 ? -32.518 -7.197 60.145 1.00 79.75 90 SER A O 1
ATOM 764 N N . GLU A 1 91 ? -31.721 -5.663 58.719 1.00 80.19 91 GLU A N 1
ATOM 765 C CA . GLU A 1 91 ? -32.617 -4.579 59.161 1.00 80.19 91 GLU A CA 1
ATOM 766 C C . GLU A 1 91 ? -34.098 -4.891 58.892 1.00 80.19 91 GLU A C 1
ATOM 768 O O . GLU A 1 91 ? -34.954 -4.639 59.739 1.00 80.19 91 GLU A O 1
ATOM 773 N N . ARG A 1 92 ? -34.419 -5.507 57.747 1.00 78.81 92 ARG A N 1
ATOM 774 C CA . ARG A 1 92 ? -35.785 -5.958 57.432 1.00 78.81 92 ARG A CA 1
ATOM 775 C C . ARG A 1 92 ? -36.264 -7.039 58.399 1.00 78.81 92 ARG A C 1
ATOM 777 O O . ARG A 1 92 ? -37.402 -6.961 58.854 1.00 78.81 92 ARG A O 1
ATOM 784 N N . ALA A 1 93 ? -35.408 -8.000 58.751 1.00 80.44 93 ALA A N 1
ATOM 785 C CA . ALA A 1 93 ? -35.741 -9.034 59.730 1.00 80.44 93 ALA A CA 1
ATOM 786 C C . ALA A 1 93 ? -36.036 -8.430 61.116 1.00 80.44 93 ALA A C 1
ATOM 788 O O . ALA A 1 93 ? -37.063 -8.742 61.721 1.00 80.44 93 ALA A O 1
ATOM 789 N N . LEU A 1 94 ? -35.192 -7.497 61.579 1.00 77.69 94 LEU A N 1
ATOM 790 C CA . LEU A 1 94 ? -35.407 -6.763 62.833 1.00 77.69 94 LEU A CA 1
ATOM 791 C C . LEU A 1 94 ? -36.704 -5.944 62.805 1.00 77.69 94 LEU A C 1
ATOM 793 O O . LEU A 1 94 ? -37.441 -5.896 63.792 1.00 77.69 94 LEU A O 1
ATOM 797 N N . TRP A 1 95 ? -36.998 -5.294 61.679 1.00 79.12 95 TRP A N 1
ATOM 798 C CA . TRP A 1 95 ? -38.223 -4.519 61.505 1.00 79.12 95 TRP A CA 1
ATOM 799 C C . TRP A 1 95 ? -39.479 -5.402 61.500 1.00 79.12 95 TRP A C 1
ATOM 801 O O . TRP A 1 95 ? -40.476 -5.040 62.129 1.00 79.12 95 TRP A O 1
ATOM 811 N N . GLU A 1 96 ? -39.446 -6.572 60.856 1.00 76.81 96 GLU A N 1
ATOM 812 C CA . GLU A 1 96 ? -40.554 -7.535 60.883 1.00 76.81 96 GLU A CA 1
ATOM 813 C C . GLU A 1 96 ? -40.834 -8.050 62.296 1.00 76.81 96 GLU A C 1
ATOM 815 O O . GLU A 1 96 ? -41.997 -8.159 62.698 1.00 76.81 96 GLU A O 1
ATOM 820 N N . GLU A 1 97 ? -39.783 -8.357 63.056 1.00 76.69 97 GLU A N 1
ATOM 821 C CA . GLU A 1 97 ? -39.891 -8.831 64.434 1.00 76.69 97 GLU A CA 1
ATOM 822 C C . GLU A 1 97 ? -40.488 -7.751 65.347 1.00 76.69 97 GLU A C 1
ATOM 824 O O . GLU A 1 97 ? -41.484 -8.000 66.029 1.00 76.69 97 GLU A O 1
ATOM 829 N N . ARG A 1 98 ? -39.991 -6.511 65.258 1.00 76.75 98 ARG A N 1
ATOM 830 C CA . ARG A 1 98 ? -40.555 -5.350 65.976 1.00 76.75 98 ARG A CA 1
ATOM 831 C C . ARG A 1 98 ? -42.012 -5.080 65.592 1.00 76.75 98 ARG A C 1
ATOM 833 O O . ARG A 1 98 ? -42.849 -4.829 66.456 1.00 76.75 98 ARG A O 1
ATOM 840 N N . SER A 1 99 ? -42.346 -5.215 64.310 1.00 72.94 99 SER A N 1
ATOM 841 C CA . SER A 1 99 ? -43.715 -5.034 63.811 1.00 72.94 99 SER A CA 1
ATOM 842 C C . SER A 1 99 ? -44.669 -6.145 64.270 1.00 72.94 99 SER A C 1
ATOM 844 O O . SER A 1 99 ? -45.871 -5.915 64.418 1.00 72.94 99 SER A O 1
ATOM 846 N N . LYS A 1 100 ? -44.179 -7.374 64.495 1.00 75.19 100 LYS A N 1
ATOM 847 C CA . LYS A 1 100 ? -44.967 -8.455 65.119 1.00 75.19 100 LYS A CA 1
ATOM 848 C C . LYS A 1 100 ? -45.265 -8.148 66.584 1.00 75.19 100 LYS A C 1
ATOM 850 O O . LYS A 1 100 ? -46.407 -8.336 66.992 1.00 75.19 100 LYS A O 1
ATOM 855 N N . VAL A 1 101 ? -44.286 -7.637 67.337 1.00 74.06 101 VAL A N 1
ATOM 856 C CA . VAL A 1 101 ? -44.478 -7.228 68.741 1.00 74.06 101 VAL A CA 1
ATOM 857 C C . VAL A 1 101 ? -45.583 -6.176 68.848 1.00 74.06 101 VAL A C 1
ATOM 859 O O . VAL A 1 101 ? -46.553 -6.396 69.568 1.00 74.06 101 VAL A O 1
ATOM 862 N N . GLY A 1 102 ? -45.522 -5.109 68.041 1.00 70.62 102 GLY A N 1
ATOM 863 C CA . GLY A 1 102 ? -46.569 -4.080 68.035 1.00 70.62 102 GLY A CA 1
ATOM 864 C C . GLY A 1 102 ? -47.971 -4.617 67.691 1.00 70.62 102 GLY A C 1
ATOM 865 O O . GLY A 1 102 ? -48.963 -4.185 68.277 1.00 70.62 102 GLY A O 1
ATOM 866 N N . ARG A 1 103 ? -48.079 -5.607 66.788 1.00 72.19 103 ARG A N 1
ATOM 867 C CA . ARG A 1 103 ? -49.362 -6.266 66.465 1.00 72.19 103 ARG A CA 1
ATOM 868 C C . ARG A 1 103 ? -49.903 -7.111 67.617 1.00 72.19 103 ARG A C 1
ATOM 870 O O . ARG A 1 103 ? -51.087 -7.013 67.929 1.00 72.19 103 ARG A O 1
ATOM 877 N N . LEU A 1 104 ? -49.050 -7.919 68.248 1.00 71.38 104 LEU A N 1
ATOM 878 C CA . LEU A 1 104 ? -49.435 -8.759 69.385 1.00 71.38 104 LEU A CA 1
ATOM 879 C C . LEU A 1 104 ? -49.880 -7.914 70.584 1.00 71.38 104 LEU A C 1
ATOM 881 O O . LEU A 1 104 ? -50.843 -8.270 71.257 1.00 71.38 104 LEU A O 1
ATOM 885 N N . GLU A 1 105 ? -49.238 -6.770 70.821 1.00 70.88 105 GLU A N 1
ATOM 886 C CA . GLU A 1 105 ? -49.666 -5.821 71.853 1.00 70.88 105 GLU A CA 1
ATOM 887 C C . GLU A 1 105 ? -51.040 -5.210 71.562 1.00 70.88 105 GLU A C 1
ATOM 889 O O . GLU A 1 105 ? -51.867 -5.091 72.468 1.00 70.88 105 GLU A O 1
ATOM 894 N N . ALA A 1 106 ? -51.316 -4.848 70.306 1.00 71.69 106 ALA A N 1
ATOM 895 C CA . ALA A 1 106 ? -52.625 -4.334 69.911 1.00 71.69 106 ALA A CA 1
ATOM 896 C C . ALA A 1 106 ? -53.735 -5.389 70.094 1.00 71.69 106 ALA A C 1
ATOM 898 O O . ALA A 1 106 ? -54.821 -5.070 70.583 1.00 71.69 106 ALA A O 1
ATOM 899 N N . GLU A 1 107 ? -53.460 -6.653 69.755 1.00 69.75 107 GLU A N 1
ATOM 900 C CA . GLU A 1 107 ? -54.383 -7.772 69.985 1.00 69.75 107 GLU A CA 1
ATOM 901 C C . GLU A 1 107 ? -54.607 -8.059 71.474 1.00 69.75 107 GLU A C 1
ATOM 903 O O . GLU A 1 107 ? -55.744 -8.303 71.889 1.00 69.75 107 GLU A O 1
ATOM 908 N N . LEU A 1 108 ? -53.542 -8.019 72.282 1.00 69.56 108 LEU A N 1
ATOM 909 C CA . LEU A 1 108 ? -53.631 -8.197 73.729 1.00 69.56 108 LEU A CA 1
ATOM 910 C C . LEU A 1 108 ? -54.518 -7.115 74.353 1.00 69.56 108 LEU A C 1
ATOM 912 O O . LEU A 1 108 ? -55.365 -7.428 75.188 1.00 69.56 108 LEU A O 1
ATOM 916 N N . GLU A 1 109 ? -54.363 -5.862 73.921 1.00 69.06 109 GLU A N 1
ATOM 917 C CA . GLU A 1 109 ? -55.161 -4.750 74.436 1.00 69.06 109 GLU A CA 1
ATOM 918 C C . GLU A 1 109 ? -56.638 -4.898 74.066 1.00 69.06 109 GLU A C 1
ATOM 920 O O . GLU A 1 109 ? -57.511 -4.742 74.917 1.00 69.06 109 GLU A O 1
ATOM 925 N N . LYS A 1 110 ? -56.929 -5.309 72.827 1.00 71.31 110 LYS A N 1
ATOM 926 C CA . LYS A 1 110 ? -58.301 -5.607 72.403 1.00 71.31 110 LYS A CA 1
ATOM 927 C C . LYS A 1 110 ? -58.931 -6.708 73.261 1.00 71.31 110 LYS A C 1
ATOM 929 O O . LYS A 1 110 ? -60.052 -6.549 73.738 1.00 71.31 110 LYS A O 1
ATOM 934 N N . LYS A 1 111 ? -58.199 -7.801 73.507 1.00 65.94 111 LYS A N 1
ATOM 935 C CA . LYS A 1 111 ? -58.671 -8.883 74.384 1.00 65.94 111 LYS A CA 1
ATOM 936 C C . LYS A 1 111 ? -58.872 -8.412 75.820 1.00 65.94 111 LYS A C 1
ATOM 938 O O . LYS A 1 111 ? -59.800 -8.875 76.469 1.00 65.94 111 LYS A O 1
ATOM 943 N N . LYS A 1 112 ? -58.025 -7.519 76.327 1.00 67.06 112 LYS A N 1
ATOM 944 C CA . LYS A 1 112 ? -58.152 -6.983 77.684 1.00 67.06 112 LYS A CA 1
ATOM 945 C C . LYS A 1 112 ? -59.443 -6.177 77.845 1.00 67.06 112 LYS A C 1
ATOM 947 O O . LYS A 1 112 ? -60.189 -6.460 78.773 1.00 67.06 112 LYS A O 1
ATOM 952 N N . VAL A 1 113 ? -59.756 -5.292 76.894 1.00 70.50 113 VAL A N 1
ATOM 953 C CA . VAL A 1 113 ? -61.035 -4.555 76.864 1.00 70.50 113 VAL A CA 1
ATOM 954 C C . VAL A 1 113 ? -62.227 -5.521 76.845 1.00 70.50 113 VAL A C 1
ATOM 956 O O . VAL A 1 113 ? -63.144 -5.383 77.647 1.00 70.50 113 VAL A O 1
ATOM 959 N N . GLU A 1 114 ? -62.179 -6.566 76.011 1.00 66.62 114 GLU A N 1
ATOM 960 C CA . GLU A 1 114 ? -63.230 -7.599 75.975 1.00 66.62 114 GLU A CA 1
ATOM 961 C C . GLU A 1 114 ? -63.383 -8.355 77.312 1.00 66.62 114 GLU A C 1
ATOM 963 O O . GLU A 1 114 ? -64.488 -8.759 77.686 1.00 66.62 114 GLU A O 1
ATOM 968 N N . TRP A 1 115 ? -62.280 -8.594 78.029 1.00 63.94 115 TRP A N 1
ATOM 969 C CA . TRP A 1 115 ? -62.289 -9.236 79.345 1.00 63.94 115 TRP A CA 1
ATOM 970 C C . TRP A 1 115 ? -62.810 -8.309 80.444 1.00 63.94 115 TRP A C 1
ATOM 972 O O . TRP A 1 115 ? -63.555 -8.773 81.310 1.00 63.94 115 TRP A O 1
ATOM 982 N N . ASP A 1 116 ? -62.462 -7.026 80.407 1.00 68.88 116 ASP A N 1
ATOM 983 C CA . ASP A 1 116 ? -62.963 -6.024 81.349 1.00 68.88 116 ASP A CA 1
ATOM 984 C C . ASP A 1 116 ? -64.485 -5.858 81.198 1.00 68.88 116 ASP A C 1
ATOM 986 O O . ASP A 1 116 ? -65.206 -5.936 82.198 1.00 68.88 116 ASP A O 1
ATOM 990 N N . ASP A 1 117 ? -64.992 -5.795 79.961 1.00 67.69 117 ASP A N 1
ATOM 991 C CA . ASP A 1 117 ? -66.432 -5.778 79.658 1.00 67.69 117 ASP A CA 1
ATOM 992 C C . ASP A 1 117 ? -67.149 -7.029 80.196 1.00 67.69 117 ASP A C 1
ATOM 994 O O . ASP A 1 117 ? -68.184 -6.938 80.863 1.00 67.69 117 ASP A O 1
ATOM 998 N N . LYS A 1 118 ? -66.580 -8.224 79.973 1.00 66.50 118 LYS A N 1
ATOM 999 C CA . LYS A 1 118 ? -67.125 -9.482 80.520 1.00 66.50 118 LYS A CA 1
ATOM 1000 C C . LYS A 1 118 ? -67.114 -9.510 82.043 1.00 66.50 118 LYS A C 1
ATOM 1002 O O . LYS A 1 118 ? -68.043 -10.033 82.652 1.00 66.50 118 LYS A O 1
ATOM 1007 N N . THR A 1 119 ? -66.074 -8.969 82.666 1.00 70.06 119 THR A N 1
ATOM 1008 C CA . THR A 1 119 ? -65.954 -8.920 84.128 1.00 70.06 119 THR A CA 1
ATOM 1009 C C . THR A 1 119 ? -66.997 -7.981 84.730 1.00 70.06 119 THR A C 1
ATOM 1011 O O . THR A 1 119 ? -67.545 -8.286 85.791 1.00 70.06 119 THR A O 1
ATOM 1014 N N . LEU A 1 120 ? -67.315 -6.879 84.043 1.00 70.94 120 LEU A N 1
ATOM 1015 C CA . LEU A 1 120 ? -68.408 -5.979 84.408 1.00 70.94 120 LEU A CA 1
ATOM 1016 C C . LEU A 1 120 ? -69.760 -6.709 84.347 1.00 70.94 120 LEU A C 1
ATOM 1018 O O . LEU A 1 120 ? -70.489 -6.731 85.334 1.00 70.94 120 LEU A O 1
ATOM 1022 N N . LEU A 1 121 ? -70.028 -7.412 83.242 1.00 69.31 121 LEU A N 1
ATOM 1023 C CA . LEU A 1 121 ? -71.250 -8.206 83.063 1.00 69.31 121 LEU A CA 1
ATOM 1024 C C . LEU A 1 121 ? -71.402 -9.299 84.130 1.00 69.31 121 LEU A C 1
ATOM 1026 O O . LEU A 1 121 ? -72.480 -9.467 84.699 1.00 69.31 121 LEU A O 1
ATOM 1030 N N . PHE A 1 122 ? -70.329 -10.034 84.442 1.00 60.88 122 PHE A N 1
ATOM 1031 C CA . PHE A 1 122 ? -70.361 -11.047 85.500 1.00 60.88 122 PHE A CA 1
ATOM 1032 C C . PHE A 1 122 ? -70.583 -10.440 86.884 1.00 60.88 122 PHE A C 1
ATOM 1034 O O . PHE A 1 122 ? -71.248 -11.056 87.715 1.00 60.88 122 PHE A O 1
ATOM 1041 N N . ARG A 1 123 ? -70.038 -9.250 87.154 1.00 70.75 123 ARG A N 1
ATOM 1042 C CA . ARG A 1 123 ? -70.267 -8.543 88.417 1.00 70.75 123 ARG A CA 1
ATOM 1043 C C . ARG A 1 123 ? -71.733 -8.146 88.560 1.00 70.75 123 ARG A C 1
ATOM 1045 O O . ARG A 1 123 ? -72.316 -8.447 89.600 1.00 70.75 123 ARG A O 1
ATOM 1052 N N . ASP A 1 124 ? -72.310 -7.554 87.519 1.00 72.75 124 ASP A N 1
ATOM 1053 C CA . ASP A 1 124 ? -73.718 -7.152 87.490 1.00 72.75 124 ASP A CA 1
ATOM 1054 C C . ASP A 1 124 ? -74.638 -8.367 87.665 1.00 72.75 124 ASP A C 1
ATOM 1056 O O . ASP A 1 124 ? -75.595 -8.322 88.438 1.00 72.75 124 ASP A O 1
ATOM 1060 N N . GLU A 1 125 ? -74.312 -9.495 87.025 1.00 71.81 125 GLU A N 1
ATOM 1061 C CA . GLU A 1 125 ? -75.076 -10.738 87.155 1.00 71.81 125 GLU A CA 1
ATOM 1062 C C . GLU A 1 125 ? -74.942 -11.358 88.556 1.00 71.81 125 GLU A C 1
ATOM 1064 O O . GLU A 1 125 ? -75.935 -11.780 89.150 1.00 71.81 125 GLU A O 1
ATOM 1069 N N . ILE A 1 126 ? -73.743 -11.354 89.150 1.00 69.69 126 ILE A N 1
ATOM 1070 C CA . ILE A 1 126 ? -73.543 -11.771 90.548 1.00 69.69 126 ILE A CA 1
ATOM 1071 C C . ILE A 1 126 ? -74.332 -10.865 91.499 1.00 69.69 126 ILE A C 1
ATOM 1073 O O . ILE A 1 126 ? -74.887 -11.350 92.486 1.00 69.69 126 ILE A O 1
ATOM 1077 N N . GLU A 1 127 ? -74.396 -9.561 91.242 1.00 72.00 127 GLU A N 1
ATOM 1078 C CA . GLU A 1 127 ? -75.155 -8.615 92.057 1.00 72.00 127 GLU A CA 1
ATOM 1079 C C . GLU A 1 127 ? -76.673 -8.808 91.903 1.00 72.00 127 GLU A C 1
ATOM 1081 O O . GLU A 1 127 ? -77.405 -8.803 92.900 1.00 72.00 127 GLU A O 1
ATOM 1086 N N . ARG A 1 128 ? -77.142 -9.120 90.690 1.00 74.88 128 ARG A N 1
ATOM 1087 C CA . ARG A 1 128 ? -78.510 -9.587 90.415 1.00 74.88 128 ARG A CA 1
ATOM 1088 C C . ARG A 1 128 ? -78.849 -10.872 91.161 1.00 74.88 128 ARG A C 1
ATOM 1090 O O . ARG A 1 128 ? -79.856 -10.934 91.859 1.00 74.88 128 ARG A O 1
ATOM 1097 N N . LEU A 1 129 ? -77.996 -11.889 91.084 1.00 70.56 129 LEU A N 1
ATOM 1098 C CA . LEU A 1 129 ? -78.211 -13.159 91.781 1.00 70.56 129 LEU A CA 1
ATOM 1099 C C . LEU A 1 129 ? -78.167 -12.970 93.302 1.00 70.56 129 LEU A C 1
ATOM 1101 O O . LEU A 1 129 ? -78.997 -13.517 94.022 1.00 70.56 129 LEU A O 1
ATOM 1105 N N . ARG A 1 130 ? -77.255 -12.137 93.815 1.00 68.00 130 ARG A N 1
ATOM 1106 C CA . ARG A 1 130 ? -77.188 -11.790 95.245 1.00 68.00 130 ARG A CA 1
ATOM 1107 C C . ARG A 1 130 ? -78.394 -10.985 95.718 1.00 68.00 130 ARG A C 1
ATOM 1109 O O . ARG A 1 130 ? -78.765 -11.118 96.882 1.00 68.00 130 ARG A O 1
ATOM 1116 N N . SER A 1 131 ? -78.975 -10.125 94.884 1.00 65.31 131 SER A N 1
ATOM 1117 C CA . SER A 1 131 ? -80.207 -9.396 95.220 1.00 65.31 131 SER A CA 1
ATOM 1118 C C . SER A 1 131 ? -81.433 -10.315 95.165 1.00 65.31 131 SER A C 1
ATOM 1120 O O . SER A 1 131 ? -82.246 -10.273 96.087 1.00 65.31 131 SER A O 1
ATOM 1122 N N . ALA A 1 132 ? -81.504 -11.237 94.200 1.00 66.12 132 ALA A N 1
ATOM 1123 C CA . ALA A 1 132 ? -82.527 -12.283 94.142 1.00 66.12 132 ALA A CA 1
ATOM 1124 C C . ALA A 1 132 ? -82.464 -13.228 95.359 1.00 66.12 132 ALA A C 1
ATOM 1126 O O . ALA A 1 132 ? -83.482 -13.486 95.996 1.00 66.12 132 ALA A O 1
ATOM 1127 N N . VAL A 1 133 ? -81.270 -13.671 95.766 1.00 61.03 133 VAL A N 1
ATOM 1128 C CA . VAL A 1 133 ? -81.082 -14.510 96.966 1.00 61.03 133 VAL A CA 1
ATOM 1129 C C . VAL A 1 133 ? -81.402 -13.739 98.254 1.00 61.03 133 VAL A C 1
ATOM 1131 O O . VAL A 1 133 ? -82.027 -14.291 99.157 1.00 61.03 133 VAL A O 1
ATOM 1134 N N . ARG A 1 134 ? -81.063 -12.443 98.334 1.00 60.91 134 ARG A N 1
ATOM 1135 C CA . ARG A 1 134 ? -81.449 -11.577 99.467 1.00 60.91 134 ARG A CA 1
ATOM 1136 C C . ARG A 1 134 ? -82.962 -11.375 99.599 1.00 60.91 134 ARG A C 1
ATOM 1138 O O . ARG A 1 134 ? -83.417 -11.063 100.693 1.00 60.91 134 ARG A O 1
ATOM 1145 N N . SER A 1 135 ? -83.735 -11.581 98.532 1.00 57.66 135 SER A N 1
ATOM 1146 C CA . SER A 1 135 ? -85.202 -11.513 98.574 1.00 57.66 135 SER A CA 1
ATOM 1147 C C . SER A 1 135 ? -85.884 -12.785 99.109 1.00 57.66 135 SER A C 1
ATOM 1149 O O . SER A 1 135 ? -87.095 -12.771 99.314 1.00 57.66 135 SER A O 1
ATOM 1151 N N . ALA A 1 136 ? -85.133 -13.865 99.381 1.00 54.75 136 ALA A N 1
ATOM 1152 C CA . ALA A 1 136 ? -85.694 -15.177 99.722 1.00 54.75 136 ALA A CA 1
ATOM 1153 C C . ALA A 1 136 ? -85.415 -15.693 101.155 1.00 54.75 136 ALA A C 1
ATOM 1155 O O . ALA A 1 136 ? -86.024 -16.691 101.525 1.00 54.75 136 ALA A O 1
ATOM 1156 N N . GLN A 1 137 ? -84.554 -15.066 101.979 1.00 49.25 137 GLN A N 1
ATOM 1157 C CA . GLN A 1 137 ? -84.300 -15.450 103.394 1.00 49.25 137 GLN A CA 1
ATOM 1158 C C . GLN A 1 137 ? -83.413 -14.415 104.141 1.00 49.25 137 GLN A C 1
ATOM 1160 O O . GLN A 1 137 ? -82.676 -13.679 103.480 1.00 49.25 137 GLN A O 1
ATOM 1165 N N . PRO A 1 138 ? -83.430 -14.341 105.499 1.00 51.31 138 PRO A N 1
ATOM 1166 C CA . PRO A 1 138 ? -82.594 -13.409 106.259 1.00 51.31 138 PRO A CA 1
ATOM 1167 C C . PRO A 1 138 ? -81.135 -13.893 106.414 1.00 51.31 138 PRO A C 1
ATOM 1169 O O . PRO A 1 138 ? -80.824 -15.073 106.289 1.00 51.31 138 PRO A O 1
ATOM 1172 N N . ALA A 1 139 ? -80.246 -12.925 106.661 1.00 49.53 139 ALA A N 1
ATOM 1173 C CA . ALA A 1 139 ? -78.798 -12.922 106.413 1.00 49.53 139 ALA A CA 1
ATOM 1174 C C . ALA A 1 139 ? -77.932 -14.059 107.024 1.00 49.53 139 ALA A C 1
ATOM 1176 O O . ALA A 1 139 ? -78.087 -14.374 108.204 1.00 49.53 139 ALA A O 1
ATOM 1177 N N . PRO A 1 140 ? -76.904 -14.557 106.293 1.00 53.72 140 PRO A N 1
ATOM 1178 C CA . PRO A 1 140 ? -75.762 -15.293 106.851 1.00 53.72 140 PRO A CA 1
ATOM 1179 C C . PRO A 1 140 ? -74.507 -14.403 107.072 1.00 53.72 140 PRO A C 1
ATOM 1181 O O . PRO A 1 140 ? -74.424 -13.303 106.517 1.00 53.72 140 PRO A O 1
ATOM 1184 N N . PRO A 1 141 ? -73.521 -14.852 107.885 1.00 54.53 141 PRO A N 1
ATOM 1185 C CA . PRO A 1 141 ? -72.412 -14.026 108.371 1.00 54.53 141 PRO A CA 1
ATOM 1186 C C . PRO A 1 141 ? -71.322 -13.744 107.323 1.00 54.53 141 PRO A C 1
ATOM 1188 O O . PRO A 1 141 ? -71.181 -14.439 106.318 1.00 54.53 141 PRO A O 1
ATOM 1191 N N . ALA A 1 142 ? -70.546 -12.693 107.604 1.00 50.28 142 ALA A N 1
ATOM 1192 C CA . ALA A 1 142 ? -69.571 -12.054 106.725 1.00 50.28 142 ALA A CA 1
ATOM 1193 C C . ALA A 1 142 ? -68.564 -13.017 106.065 1.00 50.28 142 ALA A C 1
ATOM 1195 O O . ALA A 1 142 ? -67.745 -13.655 106.729 1.00 50.28 142 ALA A O 1
ATOM 1196 N N . ALA A 1 143 ? -68.574 -13.043 104.730 1.00 54.69 143 ALA A N 1
ATOM 1197 C CA . ALA A 1 143 ? -67.494 -13.596 103.923 1.00 54.69 143 ALA A CA 1
ATOM 1198 C C . ALA A 1 143 ? -66.264 -12.672 103.980 1.00 54.69 143 ALA A C 1
ATOM 1200 O O . ALA A 1 143 ? -66.402 -11.447 103.963 1.00 54.69 143 ALA A O 1
ATOM 1201 N N . LYS A 1 144 ? -65.059 -13.259 104.024 1.00 51.44 144 LYS A N 1
ATOM 1202 C CA . LYS A 1 144 ? -63.789 -12.518 103.932 1.00 51.44 144 LYS A CA 1
ATOM 1203 C C . LYS A 1 144 ? -63.797 -11.603 102.695 1.00 51.44 144 LYS A C 1
ATOM 1205 O O . LYS A 1 144 ? -64.239 -12.056 101.636 1.00 51.44 144 LYS A O 1
ATOM 1210 N N . PRO A 1 145 ? -63.305 -10.354 102.800 1.00 49.69 145 PRO A N 1
ATOM 1211 C CA . PRO A 1 145 ? -63.245 -9.465 101.651 1.00 49.69 145 PRO A CA 1
ATOM 1212 C C . PRO A 1 145 ? -62.337 -10.081 100.585 1.00 49.69 145 PRO A C 1
ATOM 1214 O O . PRO A 1 145 ? -61.234 -10.546 100.880 1.00 49.69 145 PRO A O 1
ATOM 1217 N N . ALA A 1 146 ? -62.832 -10.101 99.347 1.00 55.25 146 ALA A N 1
ATOM 1218 C CA . ALA A 1 146 ? -62.004 -10.346 98.177 1.00 55.25 146 ALA A CA 1
ATOM 1219 C C . ALA A 1 146 ? -60.825 -9.352 98.180 1.00 55.25 146 ALA A C 1
ATOM 1221 O O . ALA A 1 146 ? -61.000 -8.230 98.669 1.00 55.25 146 ALA A O 1
ATOM 1222 N N . PRO A 1 147 ? -59.639 -9.735 97.671 1.00 50.50 147 PRO A N 1
ATOM 1223 C CA . PRO A 1 147 ? -58.521 -8.805 97.553 1.00 50.50 147 PRO A CA 1
ATOM 1224 C C . PRO A 1 147 ? -58.995 -7.531 96.847 1.00 50.50 147 PRO A C 1
ATOM 1226 O O . PRO A 1 147 ? -59.703 -7.603 95.839 1.00 50.50 147 PRO A O 1
ATOM 1229 N N . ALA A 1 148 ? -58.670 -6.375 97.430 1.00 52.81 148 ALA A N 1
ATOM 1230 C CA . ALA A 1 148 ? -59.095 -5.090 96.900 1.00 52.81 148 ALA A CA 1
ATOM 1231 C C . ALA A 1 148 ? -58.593 -4.941 95.453 1.00 52.81 148 ALA A C 1
ATOM 1233 O O . ALA A 1 148 ? -57.444 -5.306 95.179 1.00 52.81 148 ALA A O 1
ATOM 1234 N N . PRO A 1 149 ? -59.424 -4.426 94.527 1.00 59.53 149 PRO A N 1
ATOM 1235 C CA . PRO A 1 149 ? -58.937 -4.061 93.206 1.00 59.53 149 PRO A CA 1
ATOM 1236 C C . PRO A 1 149 ? -57.748 -3.095 93.359 1.00 59.53 149 PRO A C 1
ATOM 1238 O O . PRO A 1 149 ? -57.712 -2.331 94.331 1.00 59.53 149 PRO A O 1
ATOM 1241 N N . PRO A 1 150 ? -56.763 -3.142 92.445 1.00 58.28 150 PRO A N 1
ATOM 1242 C CA . PRO A 1 150 ? -55.628 -2.224 92.479 1.00 58.28 150 PRO A CA 1
ATOM 1243 C C . PRO A 1 150 ? -56.122 -0.776 92.610 1.00 58.28 150 PRO A C 1
ATOM 1245 O O . PRO A 1 150 ? -57.154 -0.417 92.041 1.00 58.28 150 PRO A O 1
ATOM 1248 N N . SER A 1 151 ? -55.421 0.042 93.403 1.00 60.28 151 SER A N 1
ATOM 1249 C CA . SER A 1 151 ? -55.818 1.436 93.621 1.00 60.28 151 SER A CA 1
ATOM 1250 C C . SER A 1 151 ? -55.853 2.198 92.292 1.00 60.28 151 SER A C 1
ATOM 1252 O O . SER A 1 151 ? -55.066 1.909 91.389 1.00 60.28 151 SER A O 1
ATOM 1254 N N . ALA A 1 152 ? -56.744 3.189 92.177 1.00 61.97 152 ALA A N 1
ATOM 1255 C CA . ALA A 1 152 ? -56.879 4.004 90.966 1.00 61.97 152 ALA A CA 1
ATOM 1256 C C . ALA A 1 152 ? -55.534 4.617 90.514 1.00 61.97 152 ALA A C 1
ATOM 1258 O O . ALA A 1 152 ? -55.260 4.697 89.315 1.00 61.97 152 ALA A O 1
ATOM 1259 N N . ASP A 1 153 ? -54.662 4.957 91.469 1.00 59.06 153 ASP A N 1
ATOM 1260 C CA . ASP A 1 153 ? -53.306 5.454 91.216 1.00 59.06 153 ASP A CA 1
ATOM 1261 C C . ASP A 1 153 ? -52.376 4.385 90.620 1.00 59.06 153 ASP A C 1
ATOM 1263 O O . ASP A 1 153 ? -51.626 4.679 89.690 1.00 59.06 153 ASP A O 1
ATOM 1267 N N . ALA A 1 154 ? -52.453 3.130 91.083 1.00 58.12 154 ALA A N 1
ATOM 1268 C CA . ALA A 1 154 ? -51.655 2.029 90.540 1.00 58.12 154 ALA A CA 1
ATOM 1269 C C . ALA A 1 154 ? -52.056 1.694 89.094 1.00 58.12 154 ALA A C 1
ATOM 1271 O O . ALA A 1 154 ? -51.192 1.466 88.248 1.00 58.12 154 ALA A O 1
ATOM 1272 N N . THR A 1 155 ? -53.356 1.720 88.779 1.00 68.44 155 THR A N 1
ATOM 1273 C CA . THR A 1 155 ? -53.840 1.559 87.397 1.00 68.44 155 THR A CA 1
ATOM 1274 C C . THR A 1 155 ? -53.418 2.709 86.487 1.00 68.44 155 THR A C 1
ATOM 1276 O O . THR A 1 155 ? -53.113 2.472 85.322 1.00 68.44 155 THR A O 1
ATOM 1279 N N . ARG A 1 156 ? -53.358 3.943 87.004 1.00 69.06 156 ARG A N 1
ATOM 1280 C CA . ARG A 1 156 ? -52.972 5.118 86.214 1.00 69.06 156 ARG A CA 1
ATOM 1281 C C . ARG A 1 156 ? -51.474 5.140 85.898 1.00 69.06 156 ARG A C 1
ATOM 1283 O O . ARG A 1 156 ? -51.112 5.401 84.758 1.00 69.06 156 ARG A O 1
ATOM 1290 N N . LEU A 1 157 ? -50.625 4.789 86.868 1.00 68.69 157 LEU A N 1
ATOM 1291 C CA . LEU A 1 157 ? -49.174 4.645 86.679 1.00 68.69 157 LEU A CA 1
ATOM 1292 C C . LEU A 1 157 ? -48.828 3.554 85.653 1.00 68.69 157 LEU A C 1
ATOM 1294 O O . LEU A 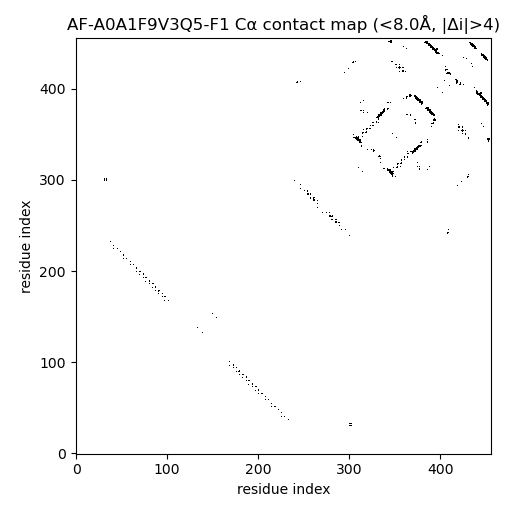1 157 ? -48.008 3.779 84.768 1.00 68.69 157 LEU A O 1
ATOM 1298 N N . LEU A 1 158 ? -49.503 2.400 85.719 1.00 67.94 158 LEU A N 1
ATOM 1299 C CA . LEU A 1 158 ? -49.343 1.318 84.738 1.00 67.94 158 LEU A CA 1
ATOM 1300 C C . LEU A 1 158 ? -49.756 1.741 83.320 1.00 67.94 158 LEU A C 1
ATOM 1302 O O . LEU A 1 158 ? -49.138 1.320 82.342 1.00 67.94 158 LEU A O 1
ATOM 1306 N N . GLU A 1 159 ? -50.802 2.557 83.193 1.00 73.12 159 GLU A N 1
ATOM 1307 C CA . GLU A 1 159 ? -51.261 3.072 81.901 1.00 73.12 159 GLU A CA 1
ATOM 1308 C C . GLU A 1 159 ? -50.281 4.110 81.323 1.00 73.12 159 GLU A C 1
ATOM 1310 O O . GLU A 1 159 ? -49.987 4.090 80.127 1.00 73.12 159 GLU A O 1
ATOM 1315 N N . GLU A 1 160 ? -49.704 4.967 82.171 1.00 73.06 160 GLU A N 1
ATOM 1316 C CA . GLU A 1 160 ? -48.655 5.922 81.791 1.00 73.06 160 GLU A CA 1
ATOM 1317 C C . GLU A 1 160 ? -47.365 5.201 81.338 1.00 73.06 160 GLU A C 1
ATOM 1319 O O . GLU A 1 160 ? -46.819 5.534 80.281 1.00 73.06 160 GLU A O 1
ATOM 1324 N N . GLU A 1 161 ? -46.917 4.161 82.055 1.00 71.00 161 GLU A N 1
ATOM 1325 C CA . GLU A 1 161 ? -45.774 3.319 81.654 1.00 71.00 161 GLU A CA 1
ATOM 1326 C C . GLU A 1 161 ? -46.027 2.587 80.326 1.00 71.00 161 GLU A C 1
ATOM 1328 O O . GLU A 1 161 ? -45.158 2.550 79.451 1.00 71.00 161 GLU A O 1
ATOM 1333 N N . ARG A 1 162 ? -47.240 2.057 80.122 1.00 71.38 162 ARG A N 1
ATOM 1334 C CA . ARG A 1 162 ? -47.646 1.413 78.861 1.00 71.38 162 ARG A CA 1
ATOM 1335 C C . ARG A 1 162 ? -47.664 2.383 77.685 1.00 71.38 162 ARG A C 1
ATOM 1337 O O . ARG A 1 162 ? -47.193 2.040 76.599 1.00 71.38 162 ARG A O 1
ATOM 1344 N N . GLN A 1 163 ? -48.185 3.594 77.878 1.00 74.81 163 GLN A N 1
ATOM 1345 C CA . GLN A 1 163 ? -48.167 4.626 76.840 1.00 74.81 163 GLN A CA 1
ATOM 1346 C C . GLN A 1 163 ? -46.739 5.066 76.502 1.00 74.81 163 GLN A C 1
ATOM 1348 O O . GLN A 1 163 ? -46.425 5.262 75.326 1.00 74.81 163 GLN A O 1
ATOM 1353 N N . ALA A 1 164 ? -45.864 5.189 77.504 1.00 71.44 164 ALA A N 1
ATOM 1354 C CA . ALA A 1 164 ? -44.450 5.479 77.287 1.00 71.44 164 ALA A CA 1
ATOM 1355 C C . ALA A 1 164 ? -43.765 4.367 76.473 1.00 71.44 164 ALA A C 1
ATOM 1357 O O . ALA A 1 164 ? -43.053 4.662 75.511 1.00 71.44 164 ALA A O 1
ATOM 1358 N N . PHE A 1 165 ? -44.045 3.101 76.792 1.00 69.56 165 PHE A N 1
ATOM 1359 C CA . PHE A 1 165 ? -43.511 1.948 76.069 1.00 69.56 165 PHE A CA 1
ATOM 1360 C C . PHE A 1 165 ? -44.009 1.875 74.614 1.00 69.56 165 PHE A C 1
ATOM 1362 O O . PHE A 1 165 ? -43.207 1.697 73.696 1.00 69.56 165 PHE A O 1
ATOM 1369 N N . ARG A 1 166 ? -45.302 2.133 74.356 1.00 74.38 166 ARG A N 1
ATOM 1370 C CA . ARG A 1 166 ? -45.843 2.223 72.983 1.00 74.38 166 ARG A CA 1
ATOM 1371 C C . ARG A 1 166 ? -45.153 3.293 72.147 1.00 74.38 166 ARG A C 1
ATOM 1373 O O . ARG A 1 166 ? -44.764 3.025 71.012 1.00 74.38 166 ARG A O 1
ATOM 1380 N N . ARG A 1 167 ? -44.964 4.490 72.711 1.00 75.62 167 ARG A N 1
ATOM 1381 C CA . ARG A 1 167 ? -44.256 5.581 72.023 1.00 75.62 167 ARG A CA 1
ATOM 1382 C C . ARG A 1 167 ? -42.816 5.191 71.687 1.00 75.62 167 ARG A C 1
ATOM 1384 O O . ARG A 1 167 ? -42.329 5.558 70.622 1.00 75.62 167 ARG A O 1
ATOM 1391 N N . GLN A 1 168 ? -42.146 4.429 72.557 1.00 74.06 168 GLN A N 1
ATOM 1392 C CA . GLN A 1 168 ? -40.813 3.892 72.265 1.00 74.06 168 GLN A CA 1
ATOM 1393 C C . GLN A 1 168 ? -40.838 2.897 71.097 1.00 74.06 168 GLN A C 1
ATOM 1395 O O . GLN A 1 168 ? -40.009 3.014 70.196 1.00 74.06 168 GLN A O 1
ATOM 1400 N N . ILE A 1 169 ? -41.795 1.963 71.055 1.00 74.69 169 ILE A N 1
ATOM 1401 C CA . ILE A 1 169 ? -41.925 1.002 69.944 1.00 74.69 169 ILE A CA 1
ATOM 1402 C C . ILE A 1 169 ? -42.215 1.717 68.620 1.00 74.69 169 ILE A C 1
ATOM 1404 O O . ILE A 1 169 ? -41.571 1.419 67.611 1.00 74.69 169 ILE A O 1
ATOM 1408 N N . GLU A 1 170 ? -43.138 2.681 68.602 1.00 77.19 170 GLU A N 1
ATOM 1409 C CA . GLU A 1 170 ? -43.449 3.469 67.402 1.00 77.19 170 GLU A CA 1
ATOM 1410 C C . GLU A 1 170 ? -42.232 4.258 66.908 1.00 77.19 170 GLU A C 1
ATOM 1412 O O . GLU A 1 170 ? -41.926 4.224 65.714 1.00 77.19 170 GLU A O 1
ATOM 1417 N N . ALA A 1 171 ? -41.489 4.902 67.816 1.00 77.31 171 ALA A N 1
ATOM 1418 C CA . ALA A 1 171 ? -40.270 5.633 67.475 1.00 77.31 171 ALA A CA 1
ATOM 1419 C C . ALA A 1 171 ? -39.200 4.712 66.863 1.00 77.31 171 ALA A C 1
ATOM 1421 O O . ALA A 1 171 ? -38.656 5.020 65.802 1.00 77.31 171 ALA A O 1
ATOM 1422 N N . ILE A 1 172 ? -38.952 3.549 67.476 1.00 74.75 172 ILE A N 1
ATOM 1423 C CA . ILE A 1 172 ? -37.990 2.552 66.981 1.00 74.75 172 ILE A CA 1
ATOM 1424 C C . ILE A 1 172 ? -38.429 1.989 65.617 1.00 74.75 172 ILE A C 1
ATOM 1426 O O . ILE A 1 172 ? -37.596 1.744 64.740 1.00 74.75 172 ILE A O 1
ATOM 1430 N N . THR A 1 173 ? -39.733 1.786 65.414 1.00 75.81 173 THR A N 1
ATOM 1431 C CA . THR A 1 173 ? -40.284 1.261 64.154 1.00 75.81 173 THR A CA 1
ATOM 1432 C C . THR A 1 173 ? -40.144 2.278 63.021 1.00 75.81 173 THR A C 1
ATOM 1434 O O . THR A 1 173 ? -39.704 1.918 61.928 1.00 75.81 173 THR A O 1
ATOM 1437 N N . GLN A 1 174 ? -40.438 3.557 63.285 1.00 78.75 174 GLN A N 1
ATOM 1438 C CA . GLN A 1 174 ? -40.218 4.643 62.325 1.00 78.75 174 GLN A CA 1
ATOM 1439 C C . GLN A 1 174 ? -38.732 4.839 62.002 1.00 78.75 174 GLN A C 1
ATOM 1441 O O . GLN A 1 174 ? -38.382 5.076 60.845 1.00 78.75 174 GLN A O 1
ATOM 1446 N N . GLU A 1 175 ? -37.847 4.730 62.996 1.00 79.62 175 GLU A N 1
ATOM 1447 C CA . GLU A 1 175 ? -36.401 4.816 62.778 1.00 79.62 175 GLU A CA 1
ATOM 1448 C C . GLU A 1 175 ? -35.898 3.667 61.889 1.00 79.62 175 GLU A C 1
ATOM 1450 O O . GLU A 1 175 ? -35.159 3.909 60.932 1.00 79.62 175 GLU A O 1
ATOM 1455 N N . GLY A 1 176 ? -36.356 2.435 62.140 1.00 75.25 176 GLY A N 1
ATOM 1456 C CA . GLY A 1 176 ? -36.056 1.277 61.291 1.00 75.25 176 GLY A CA 1
ATOM 1457 C C . GLY A 1 176 ? -36.545 1.464 59.852 1.00 75.25 176 GLY A C 1
ATOM 1458 O O . GLY A 1 176 ? -35.806 1.209 58.905 1.00 75.25 176 GLY A O 1
ATOM 1459 N N . GLN A 1 177 ? -37.753 2.002 59.669 1.00 79.38 177 GLN A N 1
ATOM 1460 C CA . GLN A 1 177 ? -38.306 2.272 58.340 1.00 79.38 177 GLN A CA 1
ATOM 1461 C C . GLN A 1 177 ? -37.492 3.329 57.570 1.00 79.38 177 GLN A C 1
ATOM 1463 O O . GLN A 1 177 ? -37.223 3.150 56.381 1.00 79.38 177 GLN A O 1
ATOM 1468 N N . LYS A 1 178 ? -37.033 4.394 58.246 1.00 83.75 178 LYS A N 1
ATOM 1469 C CA . LYS A 1 178 ? -36.131 5.400 57.655 1.00 83.75 178 LYS A CA 1
ATOM 1470 C C . LYS A 1 178 ? -34.778 4.801 57.263 1.00 83.75 178 LYS A C 1
ATOM 1472 O O . LYS A 1 178 ? -34.279 5.107 56.183 1.00 83.75 178 LYS A O 1
ATOM 1477 N N . LYS A 1 179 ? -34.196 3.935 58.104 1.00 81.56 179 LYS A N 1
ATOM 1478 C CA . LYS A 1 179 ? -32.941 3.223 57.796 1.00 81.56 179 LYS A CA 1
ATOM 1479 C C . LYS A 1 179 ? -33.081 2.325 56.567 1.00 81.56 179 LYS A C 1
ATOM 1481 O O . LYS A 1 179 ? -32.231 2.388 55.685 1.00 81.56 179 LYS A O 1
ATOM 1486 N N . ILE A 1 180 ? -34.166 1.554 56.468 1.00 81.75 180 ILE A N 1
ATOM 1487 C CA . ILE A 1 180 ? -34.434 0.698 55.301 1.00 81.75 180 ILE A CA 1
ATOM 1488 C C . ILE A 1 180 ? -34.567 1.542 54.025 1.00 81.75 180 ILE A C 1
ATOM 1490 O O . ILE A 1 180 ? -33.941 1.209 53.023 1.00 81.75 180 ILE A O 1
ATOM 1494 N N . GLN A 1 181 ? -35.304 2.658 54.063 1.00 83.19 181 GLN A N 1
ATOM 1495 C CA . GLN A 1 181 ? -35.424 3.558 52.906 1.00 83.19 181 GLN A CA 1
ATOM 1496 C C . GLN A 1 181 ? -34.082 4.176 52.489 1.00 83.19 181 GLN A C 1
ATOM 1498 O O . GLN A 1 181 ? -33.786 4.257 51.296 1.00 83.19 181 GLN A O 1
ATOM 1503 N N . ALA A 1 182 ? -33.254 4.593 53.453 1.00 84.69 182 ALA A N 1
ATOM 1504 C CA . ALA A 1 182 ? -31.925 5.127 53.168 1.00 84.69 182 ALA A CA 1
ATOM 1505 C C . ALA A 1 182 ? -31.038 4.075 52.480 1.00 84.69 182 ALA A C 1
ATOM 1507 O O . ALA A 1 182 ? -30.467 4.355 51.426 1.00 84.69 182 ALA A O 1
ATOM 1508 N N . LEU A 1 183 ? -31.006 2.846 53.006 1.00 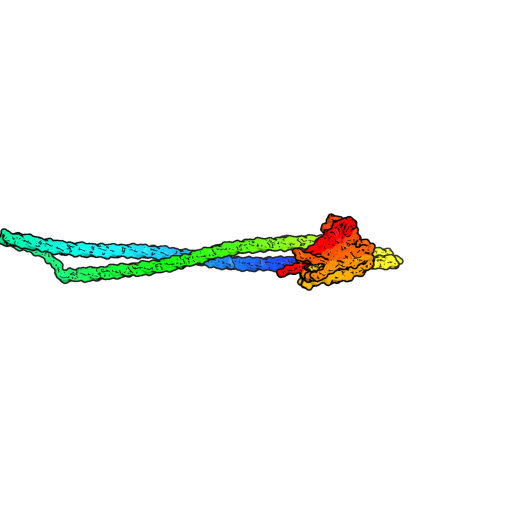83.69 183 LEU A N 1
ATOM 1509 C CA . LEU A 1 183 ? -30.256 1.739 52.406 1.00 83.69 183 LEU A CA 1
ATOM 1510 C C . LEU A 1 183 ? -30.787 1.358 51.013 1.00 83.69 183 LEU A C 1
ATOM 1512 O O . LEU A 1 183 ? -30.002 1.078 50.110 1.00 83.69 183 LEU A O 1
ATOM 1516 N N . GLU A 1 184 ? -32.104 1.391 50.795 1.00 83.81 184 GLU A N 1
ATOM 1517 C CA . GLU A 1 184 ? -32.687 1.160 49.467 1.00 83.81 184 GLU A CA 1
ATOM 1518 C C . GLU A 1 184 ? -32.260 2.224 48.452 1.00 83.81 184 GLU A C 1
ATOM 1520 O O . GLU A 1 184 ? -31.965 1.886 47.303 1.00 83.81 184 GLU A O 1
ATOM 1525 N N . SER A 1 185 ? -32.184 3.491 48.866 1.00 85.25 185 SER A N 1
ATOM 1526 C CA . SER A 1 185 ? -31.708 4.572 47.998 1.00 85.25 185 SER A CA 1
ATOM 1527 C C . SER A 1 185 ? -30.228 4.411 47.627 1.00 85.25 185 SER A C 1
ATOM 1529 O O . SER A 1 185 ? -29.862 4.591 46.463 1.00 85.25 185 SER A O 1
ATOM 1531 N N . GLU A 1 186 ? -29.391 3.986 48.579 1.00 86.50 186 GLU A N 1
ATOM 1532 C CA . GLU A 1 186 ? -27.965 3.722 48.358 1.00 86.50 186 GLU A CA 1
ATOM 1533 C C . GLU A 1 186 ? -27.761 2.512 47.434 1.00 86.50 186 GLU A C 1
ATOM 1535 O O . GLU A 1 186 ? -26.990 2.589 46.474 1.00 86.50 186 GLU A O 1
ATOM 1540 N N . ARG A 1 187 ? -28.533 1.432 47.630 1.00 86.50 187 ARG A N 1
ATOM 1541 C CA . ARG A 1 187 ? -28.553 0.276 46.719 1.00 86.50 187 ARG A CA 1
ATOM 1542 C C . ARG A 1 187 ? -28.894 0.691 45.290 1.00 86.50 187 ARG A C 1
ATOM 1544 O O . ARG A 1 187 ? -28.216 0.275 44.356 1.00 86.50 187 ARG A O 1
ATOM 1551 N N . GLN A 1 188 ? -29.945 1.492 45.105 1.00 86.00 188 GLN A N 1
ATOM 1552 C CA . GLN A 1 188 ? -30.352 1.952 43.775 1.00 86.00 188 GLN A CA 1
ATOM 1553 C C . GLN A 1 188 ? -29.282 2.830 43.113 1.00 86.00 188 GLN A C 1
ATOM 1555 O O . GLN A 1 188 ? -29.110 2.764 41.896 1.00 86.00 188 GLN A O 1
ATOM 1560 N N . ALA A 1 189 ? -28.567 3.648 43.890 1.00 87.75 189 ALA A N 1
ATOM 1561 C CA . ALA A 1 189 ? -27.464 4.456 43.383 1.00 87.75 189 ALA A CA 1
ATOM 1562 C C . ALA A 1 189 ? -26.288 3.583 42.911 1.00 87.75 189 ALA A C 1
ATOM 1564 O O . ALA A 1 189 ? -25.810 3.771 41.791 1.00 87.75 189 ALA A O 1
ATOM 1565 N N . LEU A 1 190 ? -25.878 2.595 43.716 1.00 83.56 190 LEU A N 1
ATOM 1566 C CA . LEU A 1 190 ? -24.826 1.634 43.359 1.00 83.56 190 LEU A CA 1
ATOM 1567 C C . LEU A 1 190 ? -25.195 0.807 42.120 1.00 83.56 190 LEU A C 1
ATOM 1569 O O . LEU A 1 190 ? -24.389 0.691 41.202 1.00 83.56 190 LEU A O 1
ATOM 1573 N N . ASP A 1 191 ? -26.425 0.295 42.044 1.00 84.00 191 ASP A N 1
ATOM 1574 C CA . ASP A 1 191 ? -26.899 -0.495 40.899 1.00 84.00 191 ASP A CA 1
ATOM 1575 C C . ASP A 1 191 ? -26.886 0.320 39.590 1.00 84.00 191 ASP A C 1
ATOM 1577 O O . ASP A 1 191 ? -26.497 -0.176 38.531 1.00 84.00 191 ASP A O 1
ATOM 1581 N N . LYS A 1 192 ? -27.241 1.613 39.658 1.00 88.50 192 LYS A N 1
ATOM 1582 C CA . LYS A 1 192 ? -27.118 2.530 38.512 1.00 88.50 192 LYS A CA 1
ATOM 1583 C C . LYS A 1 192 ? -25.662 2.750 38.093 1.00 88.50 192 LYS A C 1
ATOM 1585 O O . LYS A 1 192 ? -25.389 2.780 36.894 1.00 88.50 192 LYS A O 1
ATOM 1590 N N . GLN A 1 193 ? -24.740 2.905 39.046 1.00 86.81 193 GLN A N 1
ATOM 1591 C CA . GLN A 1 193 ? -23.312 3.076 38.749 1.00 86.81 193 GLN A CA 1
ATOM 1592 C C . GLN A 1 193 ? -22.708 1.823 38.106 1.00 86.81 193 GLN A C 1
ATOM 1594 O O . GLN A 1 193 ? -22.014 1.946 37.098 1.00 86.81 193 GLN A O 1
ATOM 1599 N N . ILE A 1 194 ? -23.033 0.631 38.621 1.00 84.81 194 ILE A N 1
ATOM 1600 C CA . ILE A 1 194 ? -22.584 -0.648 38.052 1.00 84.81 194 ILE A CA 1
ATOM 1601 C C . ILE A 1 194 ? -23.071 -0.787 36.608 1.00 84.81 194 ILE A C 1
ATOM 1603 O O . ILE A 1 194 ? -22.252 -0.972 35.713 1.00 84.81 194 ILE A O 1
ATOM 1607 N N . LYS A 1 195 ? -24.371 -0.589 36.349 1.00 87.38 195 LYS A N 1
ATOM 1608 C CA . LYS A 1 195 ? -24.934 -0.653 34.986 1.00 87.38 195 LYS A CA 1
ATOM 1609 C C . LYS A 1 195 ? -24.272 0.331 34.023 1.00 87.38 195 LYS A C 1
ATOM 1611 O O . LYS A 1 195 ? -24.041 0.006 32.859 1.00 87.38 195 LYS A O 1
ATOM 1616 N N . SER A 1 196 ? -23.961 1.537 34.500 1.00 85.88 196 SER A N 1
ATOM 1617 C CA . SER A 1 196 ? -23.231 2.530 33.712 1.00 85.88 196 SER A CA 1
ATOM 1618 C C . SER A 1 196 ? -21.831 2.025 33.351 1.00 85.88 196 SER A C 1
ATOM 1620 O O . SER A 1 196 ? -21.469 2.046 32.177 1.00 85.88 196 SER A O 1
ATOM 1622 N N . LEU A 1 197 ? -21.055 1.535 34.323 1.00 84.31 197 LEU A N 1
ATOM 1623 C CA . LEU A 1 197 ? -19.710 0.998 34.083 1.00 84.31 197 LEU A CA 1
ATOM 1624 C C . LEU A 1 197 ? -19.726 -0.234 33.168 1.00 84.31 197 LEU A C 1
ATOM 1626 O O . LEU A 1 197 ? -18.898 -0.333 32.268 1.00 84.31 197 LEU A O 1
ATOM 1630 N N . GLU A 1 198 ? -20.696 -1.136 33.325 1.00 83.38 198 GLU A N 1
ATOM 1631 C CA . GLU A 1 198 ? -20.870 -2.296 32.441 1.00 83.38 198 GLU A CA 1
ATOM 1632 C C . GLU A 1 198 ? -21.122 -1.879 30.985 1.00 83.38 198 GLU A C 1
ATOM 1634 O O . GLU A 1 198 ? -20.575 -2.488 30.062 1.00 83.38 198 GLU A O 1
ATOM 1639 N N . SER A 1 199 ? -21.908 -0.819 30.764 1.00 84.75 199 SER A N 1
ATOM 1640 C CA . SER A 1 199 ? -22.150 -0.291 29.417 1.00 84.75 199 SER A CA 1
ATOM 1641 C C . SER A 1 199 ? -20.880 0.288 28.778 1.00 84.75 199 SER A C 1
ATOM 1643 O O . SER A 1 199 ? -20.572 -0.053 27.635 1.00 84.75 199 SER A O 1
ATOM 1645 N N . PHE A 1 200 ? -20.087 1.060 29.532 1.00 80.50 200 PHE A N 1
ATOM 1646 C CA . PHE A 1 200 ? -18.791 1.574 29.070 1.00 80.50 200 PHE A CA 1
ATOM 1647 C C . PHE A 1 200 ? -17.786 0.447 28.807 1.00 80.50 200 PHE A C 1
ATOM 1649 O O . PHE A 1 200 ? -17.081 0.471 27.800 1.00 80.50 200 PHE A O 1
ATOM 1656 N N . SER A 1 201 ? -17.756 -0.567 29.674 1.00 78.38 201 SER A N 1
ATOM 1657 C CA . SER A 1 201 ? -16.910 -1.753 29.528 1.00 78.38 201 SER A CA 1
ATOM 1658 C C . SER A 1 201 ? -17.243 -2.526 28.245 1.00 78.38 201 SER A C 1
ATOM 1660 O O . SER A 1 201 ? -16.343 -2.934 27.507 1.00 78.38 201 SER A O 1
ATOM 1662 N N . ARG A 1 202 ? -18.536 -2.676 27.921 1.00 83.81 202 ARG A N 1
ATOM 1663 C CA . ARG A 1 202 ? -18.992 -3.305 26.672 1.00 83.81 202 ARG A CA 1
ATOM 1664 C C . ARG A 1 202 ? -18.573 -2.506 25.438 1.00 83.81 202 ARG A C 1
ATOM 1666 O O . ARG A 1 202 ? -18.017 -3.089 24.512 1.00 83.81 202 ARG A O 1
ATOM 1673 N N . GLU A 1 203 ? -18.780 -1.192 25.451 1.00 81.00 203 GLU A N 1
ATOM 1674 C CA . GLU A 1 203 ? -18.363 -0.307 24.356 1.00 81.00 203 GLU A CA 1
ATOM 1675 C C . GLU A 1 203 ? -16.834 -0.335 24.160 1.00 81.00 203 GLU A C 1
ATOM 1677 O O . GLU A 1 203 ? -16.339 -0.354 23.034 1.00 81.00 203 GLU A O 1
ATOM 1682 N N . GLY A 1 204 ? -16.070 -0.405 25.255 1.00 77.75 204 GLY A N 1
ATOM 1683 C CA . GLY A 1 204 ? -14.617 -0.575 25.227 1.00 77.75 204 GLY A CA 1
ATOM 1684 C C . GLY A 1 204 ? -14.178 -1.879 24.553 1.00 77.75 204 GLY A C 1
ATOM 1685 O O . GLY A 1 204 ? -13.264 -1.854 23.728 1.00 77.75 204 GLY A O 1
ATOM 1686 N N . LYS A 1 205 ? -14.856 -3.004 24.835 1.00 79.69 205 LYS A N 1
ATOM 1687 C CA . LYS A 1 205 ? -14.592 -4.296 24.170 1.00 79.69 205 LYS A CA 1
ATOM 1688 C C . LYS A 1 205 ? -14.864 -4.237 22.669 1.00 79.69 205 LYS A C 1
ATOM 1690 O O . LYS A 1 205 ? -14.050 -4.724 21.890 1.00 79.69 205 LYS A O 1
ATOM 1695 N N . GLU A 1 206 ? -15.979 -3.632 22.263 1.00 84.56 206 GLU A N 1
ATOM 1696 C CA . GLU A 1 206 ? -16.337 -3.482 20.845 1.00 84.56 206 GLU A CA 1
ATOM 1697 C C . GLU A 1 206 ? -15.316 -2.609 20.098 1.00 84.56 206 GLU A C 1
ATOM 1699 O O . GLU A 1 206 ? -14.853 -2.979 19.015 1.00 84.56 206 GLU A O 1
ATOM 1704 N N . LYS A 1 207 ? -14.879 -1.497 20.707 1.00 80.69 207 LYS A N 1
ATOM 1705 C CA . LYS A 1 207 ? -13.806 -0.654 20.154 1.00 80.69 207 LYS A CA 1
ATOM 1706 C C . LYS A 1 207 ? -12.471 -1.393 20.063 1.00 80.69 207 LYS A C 1
ATOM 1708 O O . LYS A 1 207 ? -11.808 -1.277 19.039 1.00 80.69 207 LYS A O 1
ATOM 1713 N N . SER A 1 208 ? -12.096 -2.172 21.082 1.00 77.81 208 SER A N 1
ATOM 1714 C CA . SER A 1 208 ? -10.865 -2.980 21.062 1.00 77.81 208 SER A CA 1
ATOM 1715 C C . SER A 1 208 ? -10.881 -4.003 19.926 1.00 77.81 208 SER A C 1
ATOM 1717 O O . SER A 1 208 ? -9.922 -4.076 19.166 1.00 77.81 208 SER A O 1
ATOM 1719 N N . ALA A 1 209 ? -11.985 -4.737 19.756 1.00 83.50 209 ALA A N 1
ATOM 1720 C CA . ALA A 1 209 ? -12.125 -5.726 18.685 1.00 83.50 209 ALA A CA 1
ATOM 1721 C C . ALA A 1 209 ? -12.056 -5.084 17.288 1.00 83.50 209 ALA A C 1
ATOM 1723 O O . ALA A 1 209 ? -11.421 -5.616 16.380 1.00 83.50 209 ALA A O 1
ATOM 1724 N N . THR A 1 210 ? -12.672 -3.909 17.126 1.00 85.00 210 THR A N 1
ATOM 1725 C CA . THR A 1 210 ? -12.612 -3.151 15.866 1.00 85.00 210 THR A CA 1
ATOM 1726 C C . THR A 1 210 ? -11.183 -2.689 15.571 1.00 85.00 210 THR A C 1
ATOM 1728 O O . THR A 1 210 ? -10.700 -2.847 14.453 1.00 85.00 210 THR A O 1
ATOM 1731 N N . LEU A 1 211 ? -10.478 -2.169 16.580 1.00 81.94 211 LEU A N 1
ATOM 1732 C CA . LEU A 1 211 ? -9.096 -1.709 16.448 1.00 81.94 211 LEU A CA 1
ATOM 1733 C C . LEU A 1 211 ? -8.136 -2.862 16.109 1.00 81.94 211 LEU A C 1
ATOM 1735 O O . LEU A 1 211 ? -7.257 -2.694 15.269 1.00 81.94 211 LEU A O 1
ATOM 1739 N N . GLU A 1 212 ? -8.330 -4.040 16.709 1.00 79.25 212 GLU A N 1
ATOM 1740 C CA . GLU A 1 212 ? -7.573 -5.257 16.384 1.00 79.25 212 GLU A CA 1
ATOM 1741 C C . GLU A 1 212 ? -7.761 -5.668 14.919 1.00 79.25 212 GLU A C 1
ATOM 1743 O O . GLU A 1 212 ? -6.791 -6.002 14.236 1.00 79.25 212 GLU A O 1
ATOM 1748 N N . GLN A 1 213 ? -8.993 -5.586 14.411 1.00 83.94 213 GLN A N 1
ATOM 1749 C CA . GLN A 1 213 ? -9.288 -5.875 13.010 1.00 83.94 213 GLN A CA 1
ATOM 1750 C C . GLN A 1 213 ? -8.651 -4.843 12.065 1.00 83.94 213 GLN A C 1
ATOM 1752 O O . GLN A 1 213 ? -8.073 -5.221 11.047 1.00 83.94 213 GLN A O 1
ATOM 1757 N N . GLU A 1 214 ? -8.700 -3.552 12.409 1.00 78.81 214 GLU A N 1
ATOM 1758 C CA . GLU A 1 214 ? -8.014 -2.498 11.651 1.00 78.81 214 GLU A CA 1
ATOM 1759 C C . GLU A 1 214 ? -6.494 -2.711 11.619 1.00 78.81 214 GLU A C 1
ATOM 1761 O O . GLU A 1 214 ? -5.878 -2.590 10.561 1.00 78.81 214 GLU A O 1
ATOM 1766 N N . MET A 1 215 ? -5.880 -3.062 12.752 1.00 76.56 215 MET A N 1
ATOM 1767 C CA . MET A 1 215 ? -4.444 -3.344 12.826 1.00 76.56 215 MET A CA 1
ATOM 1768 C C . MET A 1 215 ? -4.051 -4.550 11.968 1.00 76.56 215 MET A C 1
ATOM 1770 O O . MET A 1 215 ? -3.050 -4.482 11.258 1.00 76.56 215 MET A O 1
ATOM 1774 N N . ALA A 1 216 ? -4.843 -5.627 11.983 1.00 83.06 216 ALA A N 1
ATOM 1775 C CA . ALA A 1 216 ? -4.592 -6.800 11.148 1.00 83.06 216 ALA A CA 1
ATOM 1776 C C . ALA A 1 216 ? -4.602 -6.450 9.649 1.00 83.06 216 ALA A C 1
ATOM 1778 O O . ALA A 1 216 ? -3.691 -6.844 8.920 1.00 83.06 216 ALA A O 1
ATOM 1779 N N . LEU A 1 217 ? -5.577 -5.646 9.210 1.00 84.50 217 LEU A N 1
ATOM 1780 C CA . LEU A 1 217 ? -5.664 -5.173 7.826 1.00 84.50 217 LEU A CA 1
ATOM 1781 C C . LEU A 1 217 ? -4.474 -4.283 7.443 1.00 84.50 217 LEU A C 1
ATOM 1783 O O . LEU A 1 217 ? -3.904 -4.454 6.367 1.00 84.50 217 LEU A O 1
ATOM 1787 N N . LEU A 1 218 ? -4.062 -3.367 8.325 1.00 78.25 218 LEU A N 1
ATOM 1788 C CA . LEU A 1 218 ? -2.896 -2.507 8.090 1.00 78.25 218 LEU A CA 1
ATOM 1789 C C . LEU A 1 218 ? -1.601 -3.325 7.962 1.00 78.25 218 LEU A C 1
ATOM 1791 O O . LEU A 1 218 ? -0.770 -3.035 7.102 1.00 78.25 218 LEU A O 1
ATOM 1795 N N . VAL A 1 219 ? -1.426 -4.365 8.784 1.00 77.88 219 VAL A N 1
ATOM 1796 C CA . VAL A 1 219 ? -0.262 -5.265 8.711 1.00 77.88 219 VAL A CA 1
ATOM 1797 C C . VAL A 1 219 ? -0.245 -6.046 7.396 1.00 77.88 219 VAL A C 1
ATOM 1799 O O . VAL A 1 219 ? 0.811 -6.164 6.766 1.00 77.88 219 VAL A O 1
ATOM 1802 N N . GLU A 1 220 ? -1.397 -6.550 6.956 1.00 82.75 220 GLU A N 1
ATOM 1803 C CA . GLU A 1 220 ? -1.520 -7.265 5.684 1.00 82.75 220 GLU A CA 1
ATOM 1804 C C . GLU A 1 220 ? -1.242 -6.342 4.487 1.00 82.75 220 GLU A C 1
ATOM 1806 O O . GLU A 1 220 ? -0.467 -6.690 3.589 1.00 82.75 220 GLU A O 1
ATOM 1811 N N . GLU A 1 221 ? -1.791 -5.125 4.497 1.00 76.75 221 GLU A N 1
ATOM 1812 C CA . GLU A 1 221 ? -1.545 -4.136 3.449 1.00 76.75 221 GLU A CA 1
ATOM 1813 C C . GLU A 1 221 ? -0.069 -3.721 3.381 1.00 76.75 221 GLU A C 1
ATOM 1815 O O . GLU A 1 221 ? 0.507 -3.702 2.285 1.00 76.75 221 GLU A O 1
ATOM 1820 N N . ARG A 1 222 ? 0.563 -3.476 4.538 1.00 80.12 222 ARG A N 1
ATOM 1821 C CA . ARG A 1 222 ? 2.006 -3.218 4.652 1.00 80.12 222 ARG A CA 1
ATOM 1822 C C . ARG A 1 222 ? 2.812 -4.352 4.024 1.00 80.12 222 ARG A C 1
ATOM 1824 O O . ARG A 1 222 ? 3.682 -4.095 3.193 1.00 80.12 222 ARG A O 1
ATOM 1831 N N . SER A 1 223 ? 2.535 -5.599 4.410 1.00 76.62 223 SER A N 1
ATOM 1832 C CA . SER A 1 223 ? 3.266 -6.769 3.910 1.00 76.62 223 SER A CA 1
ATOM 1833 C C . SER A 1 223 ? 3.164 -6.880 2.388 1.00 76.62 223 SER A C 1
ATOM 1835 O O . SER A 1 223 ? 4.179 -7.035 1.704 1.00 76.62 223 SER A O 1
ATOM 1837 N N . ARG A 1 224 ? 1.956 -6.693 1.844 1.00 78.44 224 ARG A N 1
ATOM 1838 C CA . ARG A 1 224 ? 1.716 -6.708 0.400 1.00 78.44 224 ARG A CA 1
ATOM 1839 C C . ARG A 1 224 ? 2.490 -5.607 -0.328 1.00 78.44 224 ARG A C 1
ATOM 1841 O O . ARG A 1 224 ? 3.077 -5.870 -1.374 1.00 78.44 224 ARG A O 1
ATOM 1848 N N . LYS A 1 225 ? 2.486 -4.377 0.193 1.00 71.88 225 LYS A N 1
ATOM 1849 C CA . LYS A 1 225 ? 3.173 -3.231 -0.426 1.00 71.88 225 LYS A CA 1
ATOM 1850 C C . LYS A 1 225 ? 4.691 -3.390 -0.426 1.00 71.88 225 LYS A C 1
ATOM 1852 O O . LYS A 1 225 ? 5.309 -3.196 -1.469 1.00 71.88 225 LYS A O 1
ATOM 1857 N N . LEU A 1 226 ? 5.272 -3.807 0.699 1.00 71.62 226 LEU A N 1
ATOM 1858 C CA . LEU A 1 226 ? 6.715 -4.037 0.795 1.00 71.62 226 LEU A CA 1
ATOM 1859 C C . LEU A 1 226 ? 7.165 -5.156 -0.150 1.00 71.62 226 LEU A C 1
ATOM 1861 O O . LEU A 1 226 ? 8.131 -4.975 -0.883 1.00 71.62 226 LEU A O 1
ATOM 1865 N N . SER A 1 227 ? 6.409 -6.256 -0.225 1.00 73.94 227 SER A N 1
ATOM 1866 C CA . SER A 1 227 ? 6.695 -7.338 -1.174 1.00 73.94 227 SER A CA 1
ATOM 1867 C C . SER A 1 227 ? 6.643 -6.863 -2.633 1.00 73.94 227 SER A C 1
ATOM 1869 O O . SER A 1 227 ? 7.494 -7.247 -3.428 1.00 73.94 227 SER A O 1
ATOM 1871 N N . GLN A 1 228 ? 5.708 -5.973 -2.992 1.00 70.19 228 GLN A N 1
ATOM 1872 C CA . GLN A 1 228 ? 5.658 -5.385 -4.338 1.00 70.19 228 GLN A CA 1
ATOM 1873 C C . GLN A 1 228 ? 6.878 -4.515 -4.660 1.00 70.19 228 GLN A C 1
ATOM 1875 O O . GLN A 1 228 ? 7.314 -4.494 -5.811 1.00 70.19 228 GLN A O 1
ATOM 1880 N N . ILE A 1 229 ? 7.413 -3.783 -3.680 1.00 67.06 229 ILE A N 1
ATOM 1881 C CA . ILE A 1 229 ? 8.642 -3.001 -3.864 1.00 67.06 229 ILE A CA 1
ATOM 1882 C C . ILE A 1 229 ? 9.832 -3.935 -4.067 1.00 67.06 229 ILE A C 1
ATOM 1884 O O . ILE A 1 229 ? 10.572 -3.751 -5.029 1.00 67.06 229 ILE A O 1
ATOM 1888 N N . GLU A 1 230 ? 9.975 -4.959 -3.223 1.00 67.75 230 GLU A N 1
ATOM 1889 C CA . GLU A 1 230 ? 11.057 -5.945 -3.334 1.00 67.75 230 GLU A CA 1
ATOM 1890 C C . GLU A 1 230 ? 11.030 -6.683 -4.683 1.00 67.75 230 GLU A C 1
ATOM 1892 O O . GLU A 1 230 ? 12.072 -6.899 -5.301 1.00 67.75 230 GLU A O 1
ATOM 1897 N N . GLU A 1 231 ? 9.844 -7.055 -5.172 1.00 68.62 231 GLU A N 1
ATOM 1898 C CA . GLU A 1 231 ? 9.686 -7.720 -6.471 1.00 68.62 231 GLU A CA 1
ATOM 1899 C C . GLU A 1 231 ? 10.119 -6.800 -7.624 1.00 68.62 231 GLU A C 1
ATOM 1901 O O . GLU A 1 231 ? 10.903 -7.205 -8.487 1.00 68.62 231 GLU A O 1
ATOM 1906 N N . ARG A 1 232 ? 9.663 -5.537 -7.609 1.00 62.81 232 ARG A N 1
ATOM 1907 C CA . ARG A 1 232 ? 10.041 -4.527 -8.612 1.00 62.81 232 ARG A CA 1
ATOM 1908 C C . ARG A 1 232 ? 11.535 -4.267 -8.604 1.00 62.81 232 ARG A C 1
ATOM 1910 O O . ARG A 1 232 ? 12.148 -4.169 -9.661 1.00 62.81 232 ARG A O 1
ATOM 1917 N N . GLU A 1 233 ? 12.132 -4.176 -7.426 1.00 62.22 233 GLU A N 1
ATOM 1918 C CA . GLU A 1 233 ? 13.565 -3.980 -7.285 1.00 62.22 233 GLU A CA 1
ATOM 1919 C C . GLU A 1 233 ? 14.352 -5.163 -7.862 1.00 62.22 233 GLU A C 1
ATOM 1921 O O . GLU A 1 233 ? 15.269 -4.957 -8.656 1.00 62.22 233 GLU A O 1
ATOM 1926 N N . LYS A 1 234 ? 13.956 -6.404 -7.548 1.00 62.31 234 LYS A N 1
ATOM 1927 C CA . LYS A 1 234 ? 14.571 -7.613 -8.120 1.00 62.31 234 LYS A CA 1
ATOM 1928 C C . LYS A 1 234 ? 14.480 -7.623 -9.645 1.00 62.31 234 LYS A C 1
ATOM 1930 O O . LYS A 1 234 ? 15.439 -8.008 -10.316 1.00 62.31 234 LYS A O 1
ATOM 1935 N N . GLU A 1 235 ? 13.351 -7.201 -10.205 1.00 63.66 235 GLU A N 1
ATOM 1936 C CA . GLU A 1 235 ? 13.152 -7.102 -11.652 1.00 63.66 235 GLU A CA 1
ATOM 1937 C C . GLU A 1 235 ? 14.019 -6.000 -12.289 1.00 63.66 235 GLU A C 1
ATOM 1939 O O . GLU A 1 235 ? 14.707 -6.242 -13.290 1.00 63.66 235 GLU A O 1
ATOM 1944 N N . HIS A 1 236 ? 14.070 -4.816 -11.672 1.00 62.41 236 HIS A N 1
ATOM 1945 C CA . HIS A 1 236 ? 14.943 -3.720 -12.092 1.00 62.41 236 HIS A CA 1
ATOM 1946 C C . HIS A 1 236 ? 16.420 -4.116 -12.031 1.00 62.41 236 HIS A C 1
ATOM 1948 O O . HIS A 1 236 ? 17.167 -3.850 -12.974 1.00 62.41 236 HIS A O 1
ATOM 1954 N N . PHE A 1 237 ? 16.835 -4.797 -10.963 1.00 58.91 237 PHE A N 1
ATOM 1955 C CA . PHE A 1 237 ? 18.214 -5.220 -10.769 1.00 58.91 237 PHE A CA 1
ATOM 1956 C C . PHE A 1 237 ? 18.638 -6.273 -11.793 1.00 58.91 237 PHE A C 1
ATOM 1958 O O . PHE A 1 237 ? 19.687 -6.129 -12.413 1.00 58.91 237 PHE A O 1
ATOM 1965 N N . ARG A 1 238 ? 17.798 -7.281 -12.063 1.00 60.22 238 ARG A N 1
ATOM 1966 C CA . ARG A 1 238 ? 18.053 -8.261 -13.137 1.00 60.22 238 ARG A CA 1
ATOM 1967 C C . ARG A 1 238 ? 18.215 -7.585 -14.498 1.00 60.22 238 ARG A C 1
ATOM 1969 O O . ARG A 1 238 ? 19.132 -7.910 -15.248 1.00 60.22 238 ARG A O 1
ATOM 1976 N N . THR A 1 239 ? 17.357 -6.610 -14.793 1.00 62.72 239 THR A N 1
ATOM 1977 C CA . THR A 1 239 ? 17.441 -5.826 -16.032 1.00 62.72 239 THR A CA 1
ATOM 1978 C C . THR A 1 239 ? 18.755 -5.040 -16.098 1.00 62.72 239 THR A C 1
ATOM 1980 O O . THR A 1 239 ? 19.416 -5.029 -17.136 1.00 62.72 239 THR A O 1
ATOM 1983 N N . PHE A 1 240 ? 19.177 -4.434 -14.985 1.00 63.84 240 PHE A N 1
ATOM 1984 C CA . PHE A 1 240 ? 20.453 -3.730 -14.876 1.00 63.84 240 PHE A CA 1
ATOM 1985 C C . PHE A 1 240 ? 21.663 -4.666 -15.019 1.00 63.84 240 PHE A C 1
ATOM 1987 O O . PHE A 1 240 ? 22.618 -4.319 -15.711 1.00 63.84 240 PHE A O 1
ATOM 1994 N N . GLU A 1 241 ? 21.634 -5.864 -14.430 1.00 57.25 241 GLU A N 1
ATOM 1995 C CA . GLU A 1 241 ? 22.700 -6.861 -14.584 1.00 57.25 241 GLU A CA 1
ATOM 1996 C C . GLU A 1 241 ? 22.881 -7.272 -16.051 1.00 57.25 241 GLU A C 1
ATOM 1998 O O . GLU A 1 241 ? 24.009 -7.319 -16.558 1.00 57.25 241 GLU A O 1
ATOM 2003 N N . ASP A 1 242 ? 21.779 -7.537 -16.756 1.00 62.16 242 ASP A N 1
ATOM 2004 C CA . ASP A 1 242 ? 21.815 -7.877 -18.178 1.00 62.16 242 ASP A CA 1
ATOM 2005 C C . ASP A 1 242 ? 22.313 -6.696 -19.025 1.00 62.16 242 ASP A C 1
ATOM 2007 O O . ASP A 1 242 ? 23.126 -6.886 -19.939 1.00 62.16 242 ASP A O 1
ATOM 2011 N N . MET A 1 243 ? 21.927 -5.464 -18.672 1.00 63.06 243 MET A N 1
ATOM 2012 C CA . MET A 1 243 ? 22.473 -4.253 -19.287 1.00 63.06 243 MET A CA 1
ATOM 2013 C C . MET A 1 243 ? 23.983 -4.117 -19.069 1.00 63.06 243 MET A C 1
ATOM 2015 O O . MET A 1 243 ? 24.734 -3.933 -20.026 1.00 63.06 243 MET A O 1
ATOM 2019 N N . ALA A 1 244 ? 24.451 -4.223 -17.827 1.00 60.47 244 ALA A N 1
ATOM 2020 C CA . ALA A 1 244 ? 25.863 -4.097 -17.493 1.00 60.47 244 ALA A CA 1
ATOM 2021 C C . ALA A 1 244 ? 26.694 -5.147 -18.246 1.00 60.47 244 ALA A C 1
ATOM 2023 O O . ALA A 1 244 ? 27.735 -4.832 -18.819 1.00 60.47 244 ALA A O 1
ATOM 2024 N N . ARG A 1 245 ? 26.206 -6.389 -18.347 1.00 60.00 245 ARG A N 1
ATOM 2025 C CA . ARG A 1 245 ? 26.878 -7.456 -19.103 1.00 60.00 245 ARG A CA 1
ATOM 2026 C C . ARG A 1 245 ? 26.995 -7.129 -20.597 1.00 60.00 245 ARG A C 1
ATOM 2028 O O . ARG A 1 245 ? 28.069 -7.318 -21.179 1.00 60.00 245 ARG A O 1
ATOM 2035 N N . GLY A 1 246 ? 25.923 -6.626 -21.213 1.00 61.91 246 GLY A N 1
ATOM 2036 C CA . GLY A 1 246 ? 25.923 -6.195 -22.616 1.00 61.91 246 GLY A CA 1
ATOM 2037 C C . GLY A 1 246 ? 26.845 -4.998 -22.869 1.00 61.91 246 GLY A C 1
ATOM 2038 O O . GLY A 1 246 ? 27.619 -4.999 -23.832 1.00 61.91 246 GLY A O 1
ATOM 2039 N N . PHE A 1 247 ? 26.855 -4.039 -21.943 1.00 66.75 247 PHE A N 1
ATOM 2040 C CA . PHE A 1 247 ? 27.752 -2.888 -21.944 1.00 66.75 247 PHE A CA 1
ATOM 2041 C C . PHE A 1 247 ? 29.229 -3.312 -21.890 1.00 66.75 247 PHE A C 1
ATOM 2043 O O . PHE A 1 247 ? 30.016 -2.901 -22.747 1.00 66.75 247 PHE A O 1
ATOM 2050 N N . ALA A 1 248 ? 29.587 -4.222 -20.969 1.00 61.34 248 ALA A N 1
ATOM 2051 C CA . ALA A 1 248 ? 30.935 -4.808 -20.851 1.00 61.34 248 ALA A CA 1
ATOM 2052 C C . ALA A 1 248 ? 31.422 -5.352 -22.180 1.00 61.34 248 ALA A C 1
ATOM 2054 O O . ALA A 1 248 ? 32.552 -5.119 -22.615 1.00 61.34 248 ALA A O 1
ATOM 2055 N N . HIS A 1 249 ? 30.553 -6.160 -22.785 1.00 63.69 249 HIS A N 1
ATOM 2056 C CA . HIS A 1 249 ? 30.875 -6.900 -23.979 1.00 63.69 249 HIS A CA 1
ATOM 2057 C C . HIS A 1 249 ? 31.153 -5.934 -25.125 1.00 63.69 249 HIS A C 1
ATOM 2059 O O . HIS A 1 249 ? 32.156 -6.075 -25.823 1.00 63.69 249 HIS A O 1
ATOM 2065 N N . LYS A 1 250 ? 30.316 -4.903 -25.271 1.00 65.50 250 LYS A N 1
ATOM 2066 C CA . LYS A 1 250 ? 30.466 -3.914 -26.333 1.00 65.50 250 LYS A CA 1
ATOM 2067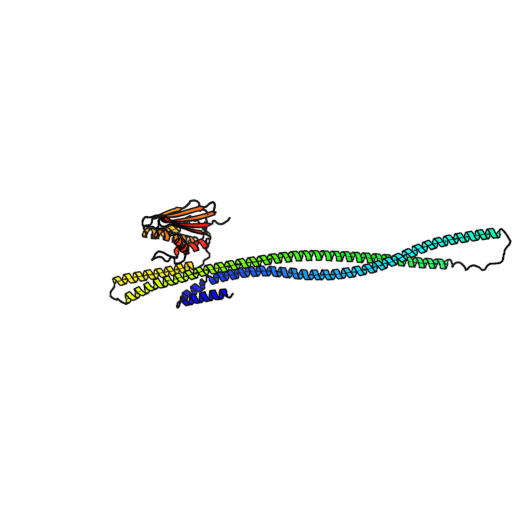 C C . LYS A 1 250 ? 31.712 -3.046 -26.147 1.00 65.50 250 LYS A C 1
ATOM 2069 O O . LYS A 1 250 ? 32.443 -2.890 -27.122 1.00 65.50 250 LYS A O 1
ATOM 2074 N N . ILE A 1 251 ? 32.006 -2.577 -24.928 1.00 70.31 251 ILE A N 1
ATOM 2075 C CA . ILE A 1 251 ? 33.261 -1.859 -24.631 1.00 70.31 251 ILE A CA 1
ATOM 2076 C C . ILE A 1 251 ? 34.469 -2.727 -24.966 1.00 70.31 251 ILE A C 1
ATOM 2078 O O . ILE A 1 251 ? 35.394 -2.270 -25.629 1.00 70.31 251 ILE A O 1
ATOM 2082 N N . ARG A 1 252 ? 34.473 -3.997 -24.542 1.00 62.84 252 ARG A N 1
ATOM 2083 C CA . ARG A 1 252 ? 35.595 -4.903 -24.818 1.00 62.84 252 ARG A CA 1
ATOM 2084 C C . ARG A 1 252 ? 35.825 -5.070 -26.322 1.00 62.84 252 ARG A C 1
ATOM 2086 O O . ARG A 1 252 ? 36.973 -5.100 -26.759 1.00 62.84 252 ARG A O 1
ATOM 2093 N N . VAL A 1 253 ? 34.750 -5.145 -27.108 1.00 67.94 253 VAL A N 1
ATOM 2094 C CA . VAL A 1 253 ? 34.819 -5.243 -28.573 1.00 67.94 253 VAL A CA 1
ATOM 2095 C C . VAL A 1 253 ? 35.370 -3.959 -29.202 1.00 67.94 253 VAL A C 1
ATOM 2097 O O . VAL A 1 253 ? 36.307 -4.037 -29.994 1.00 67.94 253 VAL A O 1
ATOM 2100 N N . THR A 1 254 ? 34.843 -2.783 -28.852 1.00 70.75 254 THR A N 1
ATOM 2101 C CA . THR A 1 254 ? 35.285 -1.502 -29.440 1.00 70.75 254 THR A CA 1
ATOM 2102 C C . THR A 1 254 ? 36.703 -1.131 -29.009 1.00 70.75 254 THR A C 1
ATOM 2104 O O . THR A 1 254 ? 37.509 -0.713 -29.840 1.00 70.75 254 THR A O 1
ATOM 2107 N N . MET A 1 255 ? 37.063 -1.375 -27.748 1.00 68.56 255 MET A N 1
ATOM 2108 C CA . MET A 1 255 ? 38.431 -1.194 -27.254 1.00 68.56 255 MET A CA 1
ATOM 2109 C C . MET A 1 255 ? 39.416 -2.148 -27.935 1.00 68.56 255 MET A C 1
ATOM 2111 O O . MET A 1 255 ? 40.538 -1.749 -28.235 1.00 68.56 255 MET A O 1
ATOM 2115 N N . GLY A 1 256 ? 38.994 -3.373 -28.267 1.00 67.00 256 GLY A N 1
ATOM 2116 C CA . GLY A 1 256 ? 39.795 -4.294 -29.076 1.00 67.00 256 GLY A CA 1
ATOM 2117 C C . GLY A 1 256 ? 40.132 -3.730 -30.462 1.00 67.00 256 GLY A C 1
ATOM 2118 O O . GLY A 1 256 ? 41.268 -3.863 -30.917 1.00 67.00 256 GLY A O 1
ATOM 2119 N N . VAL A 1 257 ? 39.183 -3.040 -31.109 1.00 71.25 257 VAL A N 1
ATOM 2120 C CA . VAL A 1 257 ? 39.400 -2.363 -32.403 1.00 71.25 257 VAL A CA 1
ATOM 2121 C C . VAL A 1 257 ? 40.354 -1.177 -32.257 1.00 71.25 257 VAL A C 1
ATOM 2123 O O . VAL A 1 257 ? 41.261 -1.023 -33.078 1.00 71.25 257 VAL A O 1
ATOM 2126 N N . VAL A 1 258 ? 40.197 -0.375 -31.200 1.00 72.44 258 VAL A N 1
ATOM 2127 C CA . VAL A 1 258 ? 41.091 0.750 -30.874 1.00 72.44 258 VAL A CA 1
ATOM 2128 C C . VAL A 1 258 ? 42.526 0.258 -30.664 1.00 72.44 258 VAL A C 1
ATOM 2130 O O . VAL A 1 258 ? 43.439 0.719 -31.348 1.00 72.44 258 VAL A O 1
ATOM 2133 N N . SER A 1 259 ? 42.734 -0.722 -29.780 1.00 67.12 259 SER A N 1
ATOM 2134 C CA . SER A 1 259 ? 44.062 -1.279 -29.493 1.00 67.12 259 SER A CA 1
ATOM 2135 C C . SER A 1 259 ? 44.681 -1.969 -30.709 1.00 67.12 259 SER A C 1
ATOM 2137 O O . SER A 1 259 ? 45.868 -1.791 -30.975 1.00 67.12 259 SER A O 1
ATOM 2139 N N . GLY A 1 260 ? 43.892 -2.719 -31.485 1.00 68.25 260 GLY A N 1
ATOM 2140 C CA . GLY A 1 260 ? 44.361 -3.374 -32.708 1.00 68.25 260 GLY A CA 1
ATOM 2141 C C . GLY A 1 260 ? 44.793 -2.377 -33.785 1.00 68.25 260 GLY A C 1
ATOM 2142 O O . GLY A 1 260 ? 45.840 -2.558 -34.411 1.00 68.25 260 GLY A O 1
ATOM 2143 N N . SER A 1 261 ? 44.033 -1.293 -33.961 1.00 71.44 261 SER A N 1
ATOM 2144 C CA . SER A 1 261 ? 44.346 -0.229 -34.923 1.00 71.44 261 SER A CA 1
ATOM 2145 C C . SER A 1 261 ? 45.593 0.556 -34.508 1.00 71.44 261 SER A C 1
ATOM 2147 O O . SER A 1 261 ? 46.452 0.815 -35.349 1.00 71.44 261 SER A O 1
ATOM 2149 N N . LEU A 1 262 ? 45.748 0.858 -33.212 1.00 71.75 262 LEU A N 1
ATOM 2150 C CA . LEU A 1 262 ? 46.944 1.508 -32.664 1.00 71.75 262 LEU A CA 1
ATOM 2151 C C . LEU A 1 262 ? 48.199 0.629 -32.803 1.00 71.75 262 LEU A C 1
ATOM 2153 O O . LEU A 1 262 ? 49.211 1.101 -33.318 1.00 71.75 262 LEU A O 1
ATOM 2157 N N . ASN A 1 263 ? 48.132 -0.657 -32.437 1.00 70.94 263 ASN A N 1
ATOM 2158 C CA . ASN A 1 263 ? 49.257 -1.594 -32.581 1.00 70.94 263 ASN A CA 1
ATOM 2159 C C . ASN A 1 263 ? 49.665 -1.802 -34.044 1.00 70.94 263 ASN A C 1
ATOM 2161 O O . ASN A 1 263 ? 50.852 -1.902 -34.352 1.00 70.94 263 ASN A O 1
ATOM 2165 N N . SER A 1 264 ? 48.691 -1.833 -34.955 1.00 69.31 264 SER A N 1
ATOM 2166 C CA . SER A 1 264 ? 48.950 -1.944 -36.394 1.00 69.31 264 SER A CA 1
ATOM 2167 C C . SER A 1 264 ? 49.625 -0.698 -36.964 1.00 69.31 264 SER A C 1
ATOM 2169 O O . SER A 1 264 ? 50.363 -0.808 -37.937 1.00 69.31 264 SER A O 1
ATOM 2171 N N . CYS A 1 265 ? 49.380 0.482 -36.387 1.00 72.62 265 CYS A N 1
ATOM 2172 C CA . CYS A 1 265 ? 50.117 1.691 -36.745 1.00 72.62 265 CYS A CA 1
ATOM 2173 C C . CYS A 1 265 ? 51.547 1.675 -36.171 1.00 72.62 265 CYS A C 1
ATOM 2175 O O . CYS A 1 265 ? 52.513 1.947 -36.869 1.00 72.62 265 CYS A O 1
ATOM 2177 N N . LEU A 1 266 ? 51.718 1.262 -34.912 1.00 67.69 266 LEU A N 1
ATOM 2178 C CA . LEU A 1 266 ? 53.049 1.168 -34.294 1.00 67.69 266 LEU A CA 1
ATOM 2179 C C . LEU A 1 266 ? 53.981 0.154 -34.985 1.00 67.69 266 LEU A C 1
ATOM 2181 O O . LEU A 1 266 ? 55.198 0.289 -34.896 1.00 67.69 266 LEU A O 1
ATOM 2185 N N . SER A 1 267 ? 53.419 -0.854 -35.657 1.00 70.69 267 SER A N 1
ATOM 2186 C CA . SER A 1 267 ? 54.175 -1.950 -36.279 1.00 70.69 267 SER A CA 1
ATOM 2187 C C . SER A 1 267 ? 54.652 -1.670 -37.713 1.00 70.69 267 SER A C 1
ATOM 2189 O O . SER A 1 267 ? 55.476 -2.429 -38.214 1.00 70.69 267 SER A O 1
ATOM 2191 N N . ASP A 1 268 ? 54.149 -0.626 -38.384 1.00 68.75 268 ASP A N 1
ATOM 2192 C CA . ASP A 1 268 ? 54.471 -0.330 -39.793 1.00 68.75 268 ASP A CA 1
ATOM 2193 C C . ASP A 1 268 ? 54.641 1.186 -40.042 1.00 68.75 268 ASP A C 1
ATOM 2195 O O . ASP A 1 268 ? 53.723 1.845 -40.525 1.00 68.75 268 ASP A O 1
ATOM 2199 N N . PRO A 1 269 ? 55.806 1.772 -39.718 1.00 62.53 269 PRO A N 1
ATOM 2200 C CA . PRO A 1 269 ? 56.002 3.226 -39.696 1.00 62.53 269 PRO A CA 1
ATOM 2201 C C . PRO A 1 269 ? 55.871 3.948 -41.051 1.00 62.53 269 PRO A C 1
ATOM 2203 O O . PRO A 1 269 ? 55.770 5.174 -41.066 1.00 62.53 269 PRO A O 1
ATOM 2206 N N . GLU A 1 270 ? 55.884 3.233 -42.183 1.00 68.44 270 GLU A N 1
ATOM 2207 C CA . GLU A 1 270 ? 55.931 3.840 -43.527 1.00 68.44 270 GLU A CA 1
ATOM 2208 C C . GLU A 1 270 ? 54.555 3.973 -44.210 1.00 68.44 270 GLU A C 1
ATOM 2210 O O . GLU A 1 270 ? 54.426 4.591 -45.268 1.00 68.44 270 GLU A O 1
ATOM 2215 N N . ALA A 1 271 ? 53.483 3.448 -43.612 1.00 63.56 271 ALA A N 1
ATOM 2216 C CA . ALA A 1 271 ? 52.179 3.334 -44.268 1.00 63.56 271 ALA A CA 1
ATOM 2217 C C . ALA A 1 271 ? 51.279 4.585 -44.115 1.00 63.56 271 ALA A C 1
ATOM 2219 O O . ALA A 1 271 ? 50.125 4.467 -43.695 1.00 63.56 271 ALA A O 1
ATOM 2220 N N . GLY A 1 272 ? 51.786 5.777 -44.453 1.00 70.25 272 GLY A N 1
ATOM 2221 C CA . GLY A 1 272 ? 51.178 7.099 -44.188 1.00 70.25 272 GLY A CA 1
ATOM 2222 C C . GLY A 1 272 ? 49.661 7.237 -44.431 1.00 70.25 272 GLY A C 1
ATOM 2223 O O . GLY A 1 272 ? 48.915 7.560 -43.503 1.00 70.25 272 GLY A O 1
ATOM 2224 N N . ASP A 1 273 ? 49.160 6.950 -45.638 1.00 71.69 273 ASP A N 1
ATOM 2225 C CA . ASP A 1 273 ? 47.715 7.063 -45.930 1.00 71.69 273 ASP A CA 1
ATOM 2226 C C . ASP A 1 273 ? 46.880 5.964 -45.250 1.00 71.69 273 ASP A C 1
ATOM 2228 O O . ASP A 1 273 ? 45.764 6.211 -44.780 1.00 71.69 273 ASP A O 1
ATOM 2232 N N . ALA A 1 274 ? 47.437 4.758 -45.102 1.00 69.56 274 ALA A N 1
ATOM 2233 C CA . ALA A 1 274 ? 46.788 3.672 -44.369 1.00 69.56 274 ALA A CA 1
ATOM 2234 C C . ALA A 1 274 ? 46.721 3.964 -42.858 1.00 69.56 274 ALA A C 1
ATOM 2236 O O . ALA A 1 274 ? 45.746 3.597 -42.204 1.00 69.56 274 ALA A O 1
ATOM 2237 N N . HIS A 1 275 ? 47.707 4.674 -42.304 1.00 73.56 275 HIS A N 1
ATOM 2238 C CA . HIS A 1 275 ? 47.703 5.160 -40.923 1.00 73.56 275 HIS A CA 1
ATOM 2239 C C . HIS A 1 275 ? 46.608 6.179 -40.695 1.00 73.56 275 HIS A C 1
ATOM 2241 O O . HIS A 1 275 ? 45.897 6.100 -39.697 1.00 73.56 275 HIS A O 1
ATOM 2247 N N . LYS A 1 276 ? 46.435 7.113 -41.631 1.00 70.19 276 LYS A N 1
ATOM 2248 C CA . LYS A 1 276 ? 45.386 8.126 -41.543 1.00 70.19 276 LYS A CA 1
ATOM 2249 C C . LYS A 1 276 ? 43.995 7.486 -41.526 1.00 70.19 276 LYS A C 1
ATOM 2251 O O . LYS A 1 276 ? 43.169 7.857 -40.695 1.00 70.19 276 LYS A O 1
ATOM 2256 N N . ALA A 1 277 ? 43.765 6.470 -42.361 1.00 72.06 277 ALA A N 1
ATOM 2257 C CA . ALA A 1 277 ? 42.526 5.691 -42.348 1.00 72.06 277 ALA A CA 1
ATOM 2258 C C . ALA A 1 277 ? 42.333 4.901 -41.034 1.00 72.06 277 ALA A C 1
ATOM 2260 O O . ALA A 1 277 ? 41.252 4.943 -40.447 1.00 72.06 277 ALA A O 1
ATOM 2261 N N . ARG A 1 278 ? 43.383 4.235 -40.527 1.00 71.88 278 ARG A N 1
ATOM 2262 C CA . ARG A 1 278 ? 43.345 3.487 -39.252 1.00 71.88 278 ARG A CA 1
ATOM 2263 C C . ARG A 1 278 ? 43.113 4.400 -38.044 1.00 71.88 278 ARG A C 1
ATOM 2265 O O . ARG A 1 278 ? 42.289 4.083 -37.199 1.00 71.88 278 ARG A O 1
ATOM 2272 N N . LEU A 1 279 ? 43.780 5.553 -37.977 1.00 71.19 279 LEU A N 1
ATOM 2273 C CA . LEU A 1 279 ? 43.598 6.549 -36.915 1.00 71.19 279 LEU A CA 1
ATOM 2274 C C . LEU A 1 279 ? 42.208 7.192 -36.964 1.00 71.19 279 LEU A C 1
ATOM 2276 O O . LEU A 1 279 ? 41.616 7.429 -35.912 1.00 71.19 279 LEU A O 1
ATOM 2280 N N . SER A 1 280 ? 41.655 7.420 -38.160 1.00 69.38 280 SER A N 1
ATOM 2281 C CA . SER A 1 280 ? 40.265 7.867 -38.313 1.00 69.38 280 SER A CA 1
ATOM 2282 C C . SER A 1 280 ? 39.285 6.830 -37.753 1.00 69.38 280 SER A C 1
ATOM 2284 O O . SER A 1 280 ? 38.402 7.187 -36.974 1.00 69.38 280 SER A O 1
ATOM 2286 N N . ALA A 1 281 ? 39.489 5.544 -38.062 1.00 68.44 281 ALA A N 1
ATOM 2287 C CA . ALA A 1 281 ? 38.683 4.446 -37.522 1.00 68.44 281 ALA A CA 1
ATOM 2288 C C . ALA A 1 281 ? 38.817 4.305 -35.990 1.00 68.44 281 ALA A C 1
ATOM 2290 O O . ALA A 1 281 ? 37.829 4.041 -35.298 1.00 68.44 281 ALA A O 1
ATOM 2291 N N . THR A 1 282 ? 40.012 4.541 -35.437 1.00 73.56 282 THR A N 1
ATOM 2292 C CA . THR A 1 282 ? 40.236 4.619 -33.984 1.00 73.56 282 THR A CA 1
ATOM 2293 C C . THR A 1 282 ? 39.449 5.770 -33.358 1.00 73.56 282 THR A C 1
ATOM 2295 O O . THR A 1 282 ? 38.782 5.575 -32.344 1.00 73.56 282 THR A O 1
ATOM 2298 N N . GLY A 1 283 ? 39.487 6.961 -33.967 1.00 65.81 283 GLY A N 1
ATOM 2299 C CA . GLY A 1 283 ? 38.737 8.128 -33.498 1.00 65.81 283 GLY A CA 1
ATOM 2300 C C . GLY A 1 283 ? 37.220 7.925 -33.549 1.00 65.81 283 GLY A C 1
ATOM 2301 O O . GLY A 1 283 ? 36.512 8.341 -32.636 1.00 65.81 283 GLY A O 1
ATOM 2302 N N . GLU A 1 284 ? 36.711 7.243 -34.575 1.00 68.44 284 GLU A N 1
ATOM 2303 C CA . GLU A 1 284 ? 35.302 6.835 -34.655 1.00 68.44 284 GLU A CA 1
ATOM 2304 C C . GLU A 1 284 ? 34.926 5.829 -33.561 1.00 68.44 284 GLU A C 1
ATOM 2306 O O . GLU A 1 284 ? 33.924 6.027 -32.877 1.00 68.44 284 GLU A O 1
ATOM 2311 N N . SER A 1 285 ? 35.760 4.810 -33.333 1.00 70.25 285 SER A N 1
ATOM 2312 C CA . SER A 1 285 ? 35.529 3.797 -32.292 1.00 70.25 285 SER A CA 1
ATOM 2313 C C . SER A 1 285 ? 35.564 4.398 -30.879 1.00 70.25 285 SER A C 1
ATOM 2315 O O . SER A 1 285 ? 34.772 4.014 -30.021 1.00 70.25 285 SER A O 1
ATOM 2317 N N . ALA A 1 286 ? 36.443 5.375 -30.631 1.00 66.62 286 ALA A N 1
ATOM 2318 C CA . ALA A 1 286 ? 36.506 6.099 -29.362 1.00 66.62 286 ALA A CA 1
ATOM 2319 C C . ALA A 1 286 ? 35.257 6.966 -29.124 1.00 66.62 286 ALA A C 1
ATOM 2321 O O . ALA A 1 286 ? 34.706 6.959 -28.023 1.00 66.62 286 ALA A O 1
ATOM 2322 N N . ARG A 1 287 ? 34.755 7.659 -30.159 1.00 66.19 287 ARG A N 1
ATOM 2323 C CA . ARG A 1 287 ? 33.469 8.375 -30.074 1.00 66.19 287 ARG A CA 1
ATOM 2324 C C . ARG A 1 287 ? 32.307 7.416 -29.818 1.00 66.19 287 ARG A C 1
ATOM 2326 O O . ARG A 1 287 ? 31.437 7.730 -29.016 1.00 66.19 287 ARG A O 1
ATOM 2333 N N . GLU A 1 288 ? 32.311 6.236 -30.439 1.00 67.69 288 GLU A N 1
ATOM 2334 C CA . GLU A 1 288 ? 31.285 5.215 -30.198 1.00 67.69 288 GLU A CA 1
ATOM 2335 C C . GLU A 1 288 ? 31.265 4.754 -28.730 1.00 67.69 288 GLU A C 1
ATOM 2337 O O . GLU A 1 288 ? 30.181 4.596 -28.165 1.00 67.69 288 GLU A O 1
ATOM 2342 N N . VAL A 1 289 ? 32.437 4.593 -28.100 1.00 69.31 289 VAL A N 1
ATOM 2343 C CA . VAL A 1 289 ? 32.565 4.281 -26.663 1.00 69.31 289 VAL A CA 1
ATOM 2344 C C . VAL A 1 289 ? 32.016 5.404 -25.790 1.00 69.31 289 VAL A C 1
ATOM 2346 O O . VAL A 1 289 ? 31.246 5.120 -24.879 1.00 69.31 289 VAL A O 1
ATOM 2349 N N . LEU A 1 290 ? 32.353 6.663 -26.079 1.00 61.72 290 LEU A N 1
ATOM 2350 C CA . LEU A 1 290 ? 31.844 7.806 -25.313 1.00 61.72 290 LEU A CA 1
ATOM 2351 C C . LEU A 1 290 ? 30.318 7.881 -25.365 1.00 61.72 290 LEU A C 1
ATOM 2353 O O . LEU A 1 290 ? 29.668 7.910 -24.327 1.00 61.72 290 LEU A O 1
ATOM 2357 N N . THR A 1 291 ? 29.727 7.773 -26.554 1.00 65.56 291 THR A N 1
ATOM 2358 C CA . THR A 1 291 ? 28.266 7.766 -26.668 1.00 65.56 291 THR A CA 1
ATOM 2359 C C . THR A 1 291 ? 27.657 6.507 -26.035 1.00 65.56 291 THR A C 1
ATOM 2361 O O . THR A 1 291 ? 26.515 6.525 -25.608 1.00 65.56 291 THR A O 1
ATOM 2364 N N . LEU A 1 292 ? 28.351 5.357 -26.015 1.00 66.56 292 LEU A N 1
ATOM 2365 C CA . LEU A 1 292 ? 27.878 4.157 -25.297 1.00 66.56 292 LEU A CA 1
ATOM 2366 C C . LEU A 1 292 ? 27.829 4.392 -23.786 1.00 66.56 292 LEU A C 1
ATOM 2368 O O . LEU A 1 292 ? 26.896 3.921 -23.143 1.00 66.56 292 LEU A O 1
ATOM 2372 N N . ILE A 1 293 ? 28.823 5.092 -23.239 1.00 65.44 293 ILE A N 1
ATOM 2373 C CA . ILE A 1 293 ? 28.864 5.488 -21.830 1.00 65.44 293 ILE A CA 1
ATOM 2374 C C . ILE A 1 293 ? 27.710 6.448 -21.532 1.00 65.44 293 ILE A C 1
ATOM 2376 O O . ILE A 1 293 ? 26.978 6.210 -20.581 1.00 65.44 293 ILE A O 1
ATOM 2380 N N . GLU A 1 294 ? 27.491 7.462 -22.370 1.00 63.38 294 GLU A N 1
ATOM 2381 C CA . GLU A 1 294 ? 26.366 8.401 -22.231 1.00 63.38 294 GLU A CA 1
ATOM 2382 C C . GLU A 1 294 ? 25.006 7.686 -22.294 1.00 63.38 294 GLU A C 1
ATOM 2384 O O . GLU A 1 294 ? 24.162 7.904 -21.432 1.00 63.38 294 GLU A O 1
ATOM 2389 N N . ASP A 1 295 ? 24.806 6.776 -23.256 1.00 65.75 295 ASP A N 1
ATOM 2390 C CA . ASP A 1 295 ? 23.573 5.983 -23.372 1.00 65.75 295 ASP A CA 1
ATOM 2391 C C . ASP A 1 295 ? 23.360 5.073 -22.145 1.00 65.75 295 ASP A C 1
ATOM 2393 O O . ASP A 1 295 ? 22.228 4.858 -21.712 1.00 65.75 295 ASP A O 1
ATOM 2397 N N . PHE A 1 296 ? 24.442 4.513 -21.590 1.00 66.62 296 PHE A N 1
ATOM 2398 C CA . PHE A 1 296 ? 24.392 3.675 -20.392 1.00 66.62 296 PHE A CA 1
ATOM 2399 C C . PHE A 1 296 ? 24.090 4.500 -19.139 1.00 66.62 296 PHE A C 1
ATOM 2401 O O . PHE A 1 296 ? 23.263 4.079 -18.336 1.00 66.62 296 PHE A O 1
ATOM 2408 N N . LEU A 1 297 ? 24.699 5.681 -18.997 1.00 61.88 297 LEU A N 1
ATOM 2409 C CA . LEU A 1 297 ? 24.419 6.620 -17.911 1.00 61.88 297 LEU A CA 1
ATOM 2410 C C . LEU A 1 297 ? 22.984 7.140 -17.984 1.00 61.88 297 LEU A C 1
ATOM 2412 O O . LEU A 1 297 ? 22.299 7.098 -16.976 1.00 61.88 297 LEU A O 1
ATOM 2416 N N . ALA A 1 298 ? 22.469 7.485 -19.166 1.00 60.78 298 ALA A N 1
ATOM 2417 C CA . ALA A 1 298 ? 21.064 7.867 -19.347 1.00 60.78 298 ALA A CA 1
ATOM 2418 C C . ALA A 1 298 ? 20.079 6.732 -19.002 1.00 60.78 298 ALA A C 1
ATOM 2420 O O . ALA A 1 298 ? 18.919 6.974 -18.677 1.00 60.78 298 ALA A O 1
ATOM 2421 N N . LEU A 1 299 ? 20.530 5.477 -19.087 1.00 60.34 299 LEU A N 1
ATOM 2422 C CA . LEU A 1 299 ? 19.758 4.304 -18.685 1.00 60.34 299 LEU A CA 1
ATOM 2423 C C . LEU A 1 299 ? 19.982 3.937 -17.204 1.00 60.34 299 LEU A C 1
ATOM 2425 O O . LEU A 1 299 ? 19.176 3.206 -16.635 1.00 60.34 299 LEU A O 1
ATOM 2429 N N . ALA A 1 300 ? 21.053 4.405 -16.569 1.00 57.59 300 ALA A N 1
ATOM 2430 C CA . ALA A 1 300 ? 21.341 4.187 -15.152 1.00 57.59 300 ALA A CA 1
ATOM 2431 C C . ALA A 1 300 ? 20.747 5.297 -14.274 1.00 57.59 300 ALA A C 1
ATOM 2433 O O . ALA A 1 300 ? 20.184 5.003 -13.222 1.00 57.59 300 ALA A O 1
ATOM 2434 N N . GLU A 1 301 ? 20.804 6.547 -14.732 1.00 54.78 301 GLU A N 1
ATOM 2435 C CA . GLU A 1 301 ? 20.212 7.699 -14.070 1.00 54.78 301 GLU A CA 1
ATOM 2436 C C . GLU A 1 301 ? 18.685 7.573 -14.065 1.00 54.78 301 GLU A C 1
ATOM 2438 O O . GLU A 1 301 ? 18.018 7.397 -15.087 1.00 54.78 301 GLU A O 1
ATOM 2443 N N . THR A 1 302 ? 18.122 7.639 -12.864 1.00 48.97 302 THR A N 1
ATOM 2444 C CA . THR A 1 302 ? 16.689 7.777 -12.609 1.00 48.97 302 THR A CA 1
ATOM 2445 C C . THR A 1 302 ? 16.406 9.205 -12.150 1.00 48.97 302 THR A C 1
ATOM 2447 O O . THR A 1 302 ? 16.292 9.433 -10.944 1.00 48.97 302 THR A O 1
ATOM 2450 N N . PRO A 1 303 ? 16.301 10.193 -13.052 1.00 52.34 303 PRO A N 1
ATOM 2451 C CA . PRO A 1 303 ? 15.540 11.377 -12.715 1.00 52.34 303 PRO A CA 1
ATOM 2452 C C . PRO A 1 303 ? 14.059 10.985 -12.680 1.00 52.34 303 PRO A C 1
ATOM 2454 O O . PRO A 1 303 ? 13.567 10.298 -13.581 1.00 52.34 303 PRO A O 1
ATOM 2457 N N . ASP A 1 304 ? 13.345 11.410 -11.638 1.00 58.12 304 ASP A N 1
ATOM 2458 C CA . ASP A 1 304 ? 11.888 11.476 -11.706 1.00 58.12 304 ASP A CA 1
ATOM 2459 C C . ASP A 1 304 ? 11.534 12.324 -12.935 1.00 58.12 304 ASP A C 1
ATOM 2461 O O . ASP A 1 304 ? 12.005 13.456 -13.069 1.00 58.12 304 ASP A O 1
ATOM 2465 N N . ALA A 1 305 ? 10.759 11.762 -13.867 1.00 67.25 305 ALA A N 1
ATOM 2466 C CA . ALA A 1 305 ? 10.304 12.510 -15.031 1.00 67.25 305 ALA A CA 1
ATOM 2467 C C . ALA A 1 305 ? 9.497 13.719 -14.540 1.00 67.25 305 ALA A C 1
ATOM 2469 O O . ALA A 1 305 ? 8.535 13.564 -13.781 1.00 67.25 305 ALA A O 1
ATOM 2470 N N . ALA A 1 306 ? 9.881 14.924 -14.959 1.00 79.88 306 ALA A N 1
ATOM 2471 C CA . ALA A 1 306 ? 9.185 16.142 -14.567 1.00 79.88 306 ALA A CA 1
ATOM 2472 C C . ALA A 1 306 ? 7.919 16.292 -15.420 1.00 79.88 306 ALA A C 1
ATOM 2474 O O . ALA A 1 306 ? 7.889 17.042 -16.396 1.00 79.88 306 ALA A O 1
ATOM 2475 N N . LEU A 1 307 ? 6.880 15.526 -15.075 1.00 85.50 307 LEU A N 1
ATOM 2476 C CA . LEU A 1 307 ? 5.634 15.485 -15.831 1.00 85.50 307 LEU A CA 1
ATOM 2477 C C . LEU A 1 307 ? 4.906 16.832 -15.731 1.00 85.50 307 LEU A C 1
ATOM 2479 O O . LEU A 1 307 ? 4.450 17.233 -14.660 1.00 85.50 307 LEU A O 1
ATOM 2483 N N . MET A 1 308 ? 4.795 17.523 -16.864 1.00 88.38 308 MET A N 1
ATOM 2484 C CA . MET A 1 308 ? 4.067 18.782 -17.001 1.00 88.38 308 MET A CA 1
ATOM 2485 C C . MET A 1 308 ? 3.052 18.688 -18.150 1.00 88.38 308 MET A C 1
ATOM 2487 O O . MET A 1 308 ? 3.219 17.865 -19.051 1.00 88.38 308 MET A O 1
ATOM 2491 N N . PRO A 1 309 ? 1.991 19.518 -18.160 1.00 90.75 309 PRO A N 1
ATOM 2492 C CA . PRO A 1 309 ? 1.097 19.610 -19.309 1.00 90.75 309 PRO A CA 1
ATOM 2493 C C . PRO A 1 309 ? 1.864 20.035 -20.572 1.00 90.75 309 PRO A C 1
ATOM 2495 O O . PRO A 1 309 ? 2.379 21.152 -20.648 1.00 90.75 309 PRO A O 1
ATOM 2498 N N . CYS A 1 310 ? 1.905 19.165 -21.580 1.00 90.81 310 CYS A N 1
ATOM 2499 C CA . CYS A 1 310 ? 2.609 19.387 -22.840 1.00 90.81 310 CYS A CA 1
ATOM 2500 C C . CYS A 1 310 ? 1.698 19.148 -24.049 1.00 90.81 310 CYS A C 1
ATOM 2502 O O . CYS A 1 310 ? 0.814 18.290 -24.023 1.00 90.81 310 CYS A O 1
ATOM 2504 N N . ASP A 1 311 ? 1.954 19.885 -25.133 1.00 92.69 311 ASP A N 1
ATOM 2505 C CA . ASP A 1 311 ? 1.316 19.670 -26.436 1.00 92.69 311 ASP A CA 1
ATOM 2506 C C . ASP A 1 311 ? 1.967 18.466 -27.152 1.00 92.69 311 ASP A C 1
ATOM 2508 O O . ASP A 1 311 ? 3.152 18.541 -27.505 1.00 92.69 311 ASP A O 1
ATOM 2512 N N . PRO A 1 312 ? 1.222 17.374 -27.421 1.00 93.44 312 PRO A N 1
ATOM 2513 C CA . PRO A 1 312 ? 1.747 16.208 -28.129 1.00 93.44 312 PRO A CA 1
ATOM 2514 C C . PRO A 1 312 ? 2.351 16.540 -29.499 1.00 93.44 312 PRO A C 1
ATOM 2516 O O . PRO A 1 312 ? 3.382 15.984 -29.882 1.00 93.44 312 PRO A O 1
ATOM 2519 N N . ASN A 1 313 ? 1.753 17.471 -30.245 1.00 94.69 313 ASN A N 1
ATOM 2520 C CA . ASN A 1 313 ? 2.219 17.807 -31.588 1.00 94.69 313 ASN A CA 1
ATOM 2521 C C . ASN A 1 313 ? 3.558 18.547 -31.556 1.00 94.69 313 ASN A C 1
ATOM 2523 O O . ASN A 1 313 ? 4.376 18.370 -32.462 1.00 94.69 313 ASN A O 1
ATOM 2527 N N . ARG A 1 314 ? 3.823 19.316 -30.494 1.00 93.88 314 ARG A N 1
ATOM 2528 C CA . ARG A 1 314 ? 5.118 19.968 -30.277 1.00 93.88 314 ARG A CA 1
ATOM 2529 C C . ARG A 1 314 ? 6.231 18.945 -30.035 1.00 93.88 314 ARG A C 1
ATOM 2531 O O . ARG A 1 314 ? 7.290 19.057 -30.650 1.00 93.88 314 ARG A O 1
ATOM 2538 N N . ILE A 1 315 ? 5.963 17.914 -29.233 1.00 94.56 315 ILE A N 1
ATOM 2539 C CA . ILE A 1 315 ? 6.900 16.805 -28.973 1.00 94.56 315 ILE A CA 1
ATOM 2540 C C . ILE A 1 315 ? 7.197 16.041 -30.275 1.00 94.56 315 ILE A C 1
ATOM 2542 O O . ILE A 1 315 ? 8.358 15.818 -30.626 1.00 94.56 315 ILE A O 1
ATOM 2546 N N . ALA A 1 316 ? 6.155 15.690 -31.040 1.00 94.56 316 ALA A N 1
ATOM 2547 C CA . ALA A 1 316 ? 6.306 14.996 -32.320 1.00 94.56 316 ALA A CA 1
ATOM 2548 C C . ALA A 1 316 ? 7.101 15.826 -33.346 1.00 94.56 316 ALA A C 1
ATOM 2550 O O . ALA A 1 316 ? 7.973 15.295 -34.037 1.00 94.56 316 ALA A O 1
ATOM 2551 N N . ALA A 1 317 ? 6.840 17.135 -33.423 1.00 93.38 317 ALA A N 1
ATOM 2552 C CA . ALA A 1 317 ? 7.552 18.046 -34.315 1.00 93.38 317 ALA A CA 1
ATOM 2553 C C . ALA A 1 317 ? 9.036 18.195 -33.940 1.00 93.38 317 ALA A C 1
ATOM 2555 O O . ALA A 1 317 ? 9.893 18.154 -34.824 1.00 93.38 317 ALA A O 1
ATOM 2556 N N . ALA A 1 318 ? 9.353 18.313 -32.648 1.00 93.06 318 ALA A N 1
ATOM 2557 C CA . ALA A 1 318 ? 10.732 18.388 -32.170 1.00 93.06 318 ALA A CA 1
ATOM 2558 C C . ALA A 1 318 ? 11.513 17.095 -32.470 1.00 93.06 318 ALA A C 1
ATOM 2560 O O . ALA A 1 318 ? 12.654 17.143 -32.938 1.00 93.06 318 ALA A O 1
ATOM 2561 N N . ALA A 1 319 ? 10.881 15.934 -32.271 1.00 93.62 319 ALA A N 1
ATOM 2562 C CA . ALA A 1 319 ? 11.481 14.637 -32.572 1.00 93.62 319 ALA A CA 1
ATOM 2563 C C . ALA A 1 319 ? 11.759 14.458 -34.076 1.00 93.62 319 ALA A C 1
ATOM 2565 O O . ALA A 1 319 ? 12.837 13.988 -34.447 1.00 93.62 319 ALA A O 1
ATOM 2566 N N . LEU A 1 320 ? 10.819 14.879 -34.934 1.00 92.38 320 LEU A N 1
ATOM 2567 C CA . LEU A 1 320 ? 10.984 14.908 -36.391 1.00 92.38 320 LEU A CA 1
ATOM 2568 C C . LEU A 1 320 ? 12.156 15.802 -36.812 1.00 92.38 320 LEU A C 1
ATOM 2570 O O . LEU A 1 320 ? 13.033 15.339 -37.541 1.00 92.38 320 LEU A O 1
ATOM 2574 N N . GLY A 1 321 ? 12.212 17.039 -36.302 1.00 90.50 321 GLY A N 1
ATOM 2575 C CA . GLY A 1 321 ? 13.295 17.985 -36.596 1.00 90.50 321 GLY A CA 1
ATOM 2576 C C . GLY A 1 321 ? 14.671 17.432 -36.217 1.00 90.50 321 GLY A C 1
ATOM 2577 O O . GLY A 1 321 ? 15.631 17.543 -36.976 1.00 90.50 321 GLY A O 1
ATOM 2578 N N . GLY A 1 322 ? 14.757 16.732 -35.082 1.00 87.31 322 GLY A N 1
ATOM 2579 C CA . GLY A 1 322 ? 15.984 16.077 -34.633 1.00 87.31 322 GLY A CA 1
ATOM 2580 C C . GLY A 1 322 ? 16.442 14.879 -35.478 1.00 87.31 322 GLY A C 1
ATOM 2581 O O . GLY A 1 322 ? 17.552 14.393 -35.249 1.00 87.31 322 GLY A O 1
ATOM 2582 N N . ALA A 1 323 ? 15.619 14.385 -36.409 1.00 89.56 323 ALA A N 1
ATOM 2583 C CA . ALA A 1 323 ? 15.910 13.234 -37.267 1.00 89.56 323 ALA A CA 1
ATOM 2584 C C . ALA A 1 323 ? 16.086 13.595 -38.757 1.00 89.56 323 ALA A C 1
ATOM 2586 O O . ALA A 1 323 ? 16.477 12.729 -39.543 1.00 89.56 323 ALA A O 1
ATOM 2587 N N . GLU A 1 324 ? 15.839 14.847 -39.158 1.00 89.38 324 GLU A N 1
ATOM 2588 C CA . GLU A 1 324 ? 15.857 15.264 -40.568 1.00 89.38 324 GLU A CA 1
ATOM 2589 C C . GLU A 1 324 ? 17.196 15.011 -41.267 1.00 89.38 324 GLU A C 1
ATOM 2591 O O . GLU A 1 324 ? 17.221 14.481 -42.378 1.00 89.38 324 GLU A O 1
ATOM 2596 N N . ASP A 1 325 ? 18.313 15.363 -40.630 1.00 86.12 325 ASP A N 1
ATOM 2597 C CA . ASP A 1 325 ? 19.641 15.217 -41.238 1.00 86.12 325 ASP A CA 1
ATOM 2598 C C . ASP A 1 325 ? 20.012 13.746 -41.447 1.00 86.12 325 ASP A C 1
ATOM 2600 O O . ASP A 1 325 ? 20.561 13.374 -42.487 1.00 86.12 325 ASP A O 1
ATOM 2604 N N . ALA A 1 326 ? 19.636 12.884 -40.498 1.00 84.44 326 ALA A N 1
ATOM 2605 C CA . ALA A 1 326 ? 19.819 11.443 -40.616 1.00 84.44 326 ALA A CA 1
ATOM 2606 C C . ALA A 1 326 ? 18.943 10.853 -41.733 1.00 84.44 326 ALA A C 1
ATOM 2608 O O . ALA A 1 326 ? 19.414 10.017 -42.504 1.00 84.44 326 ALA A O 1
ATOM 2609 N N . ALA A 1 327 ? 17.695 11.317 -41.866 1.00 86.00 327 ALA A N 1
ATOM 2610 C CA . ALA A 1 327 ? 16.803 10.899 -42.945 1.00 86.00 327 ALA A CA 1
ATOM 2611 C C . ALA A 1 327 ? 17.333 11.311 -44.325 1.00 86.00 327 ALA A C 1
ATOM 2613 O O . ALA A 1 327 ? 17.369 10.480 -45.234 1.00 86.00 327 ALA A O 1
ATOM 2614 N N . LYS A 1 328 ? 17.834 12.547 -44.467 1.00 86.75 328 LYS A N 1
ATOM 2615 C CA . LYS A 1 328 ? 18.484 13.028 -45.699 1.00 86.75 328 LYS A CA 1
ATOM 2616 C C . LYS A 1 328 ? 19.712 12.189 -46.048 1.00 86.75 328 LYS A C 1
ATOM 2618 O O . LYS A 1 328 ? 19.846 11.767 -47.193 1.00 86.75 328 LYS A O 1
ATOM 2623 N N . ALA A 1 329 ? 20.571 11.900 -45.069 1.00 84.44 329 ALA A N 1
ATOM 2624 C CA . ALA A 1 329 ? 21.760 11.071 -45.268 1.00 84.44 329 ALA A CA 1
ATOM 2625 C C . ALA A 1 329 ? 21.419 9.623 -45.672 1.00 84.44 329 ALA A C 1
ATOM 2627 O O . ALA A 1 329 ? 22.136 9.023 -46.471 1.00 84.44 329 ALA A O 1
ATOM 2628 N N . ALA A 1 330 ? 20.316 9.072 -45.156 1.00 81.88 330 ALA A N 1
ATOM 2629 C CA . ALA A 1 330 ? 19.820 7.738 -45.500 1.00 81.88 330 ALA A CA 1
ATOM 2630 C C . ALA A 1 330 ? 18.977 7.700 -46.793 1.00 81.88 330 ALA A C 1
ATOM 2632 O O . ALA A 1 330 ? 18.625 6.621 -47.270 1.00 81.88 330 ALA A O 1
ATOM 2633 N N . GLY A 1 331 ? 18.631 8.860 -47.365 1.00 85.31 331 GLY A N 1
ATOM 2634 C CA . GLY A 1 331 ? 17.734 8.964 -48.516 1.00 85.31 331 GLY A CA 1
ATOM 2635 C C . GLY A 1 331 ? 16.276 8.598 -48.209 1.00 85.31 331 GLY A C 1
ATOM 2636 O O . GLY A 1 331 ? 15.544 8.234 -49.128 1.00 85.31 331 GLY A O 1
ATOM 2637 N N . ALA A 1 332 ? 15.845 8.662 -46.948 1.00 87.31 332 ALA A N 1
ATOM 2638 C CA . ALA A 1 332 ? 14.466 8.406 -46.531 1.00 87.31 332 ALA A CA 1
ATOM 2639 C C . ALA A 1 332 ? 13.631 9.700 -46.547 1.00 87.31 332 ALA A C 1
ATOM 2641 O O . ALA A 1 332 ? 14.151 10.787 -46.287 1.00 87.31 332 ALA A O 1
ATOM 2642 N N . ARG A 1 333 ? 12.324 9.597 -46.824 1.00 88.75 333 ARG A N 1
ATOM 2643 C CA . ARG A 1 333 ? 11.384 10.727 -46.701 1.00 88.75 333 ARG A CA 1
ATO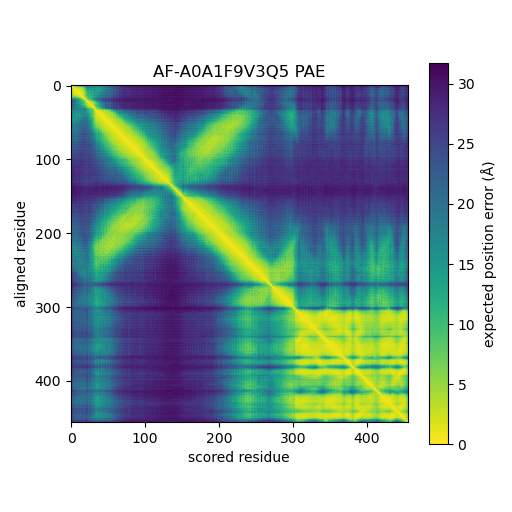M 2644 C C . ARG A 1 333 ? 10.682 10.675 -45.348 1.00 88.75 333 ARG A C 1
ATOM 2646 O O . ARG A 1 333 ? 10.097 9.653 -45.014 1.00 88.75 333 ARG A O 1
ATOM 2653 N N . LEU A 1 334 ? 10.718 11.768 -44.588 1.00 90.88 334 LEU A N 1
ATOM 2654 C CA . LEU A 1 334 ? 9.905 11.915 -43.379 1.00 90.88 334 LEU A CA 1
ATOM 2655 C C . LEU A 1 334 ? 8.566 12.553 -43.749 1.00 90.88 334 LEU A C 1
ATOM 2657 O O . LEU A 1 334 ? 8.533 13.650 -44.306 1.00 90.88 334 LEU A O 1
ATOM 2661 N N . GLU A 1 335 ? 7.473 11.877 -43.422 1.00 91.50 335 GLU A N 1
ATOM 2662 C CA . GLU A 1 335 ? 6.111 12.367 -43.619 1.00 91.50 335 GLU A CA 1
ATOM 2663 C C . GLU A 1 335 ? 5.437 12.548 -42.258 1.00 91.50 335 GLU A C 1
ATOM 2665 O O . GLU A 1 335 ? 5.588 11.721 -41.358 1.00 91.50 335 GLU A O 1
ATOM 2670 N N . LYS A 1 336 ? 4.699 13.649 -42.092 1.00 92.31 336 LYS A N 1
ATOM 2671 C CA . LYS A 1 336 ? 4.000 13.974 -40.845 1.00 92.31 336 LYS A CA 1
ATOM 2672 C C . LYS A 1 336 ? 2.492 13.977 -41.060 1.00 92.31 336 LYS A C 1
ATOM 2674 O O . LYS A 1 336 ? 2.010 14.580 -42.015 1.00 92.31 336 LYS A O 1
ATOM 2679 N N . SER A 1 337 ? 1.760 13.351 -40.148 1.00 92.94 337 SER A N 1
ATOM 2680 C CA . SER A 1 337 ? 0.296 13.311 -40.127 1.00 92.94 337 SER A CA 1
ATOM 2681 C C . SER A 1 337 ? -0.194 13.550 -38.701 1.00 92.94 337 SER A C 1
ATOM 2683 O O . SER A 1 337 ? -0.551 12.616 -37.987 1.00 92.94 337 SER A O 1
ATOM 2685 N N . LEU A 1 338 ? -0.141 14.804 -38.255 1.00 92.62 338 LEU A N 1
ATOM 2686 C CA . LEU A 1 338 ? -0.460 15.172 -36.877 1.00 92.62 338 LEU A CA 1
ATOM 2687 C C . LEU A 1 338 ? -1.940 15.549 -36.752 1.00 92.62 338 LEU A C 1
ATOM 2689 O O . LEU A 1 338 ? -2.407 16.405 -37.503 1.00 92.62 338 LEU A O 1
ATOM 2693 N N . ALA A 1 339 ? -2.668 14.926 -35.824 1.00 91.00 339 ALA A N 1
ATOM 2694 C CA . ALA A 1 339 ? -4.072 15.248 -35.585 1.00 91.00 339 ALA A CA 1
ATOM 2695 C C . ALA A 1 339 ? -4.240 16.665 -35.016 1.00 91.00 339 ALA A C 1
ATOM 2697 O O . ALA A 1 339 ? -3.429 17.145 -34.219 1.00 91.00 339 ALA A O 1
ATOM 2698 N N . GLU A 1 340 ? -5.322 17.330 -35.418 1.00 86.81 340 GLU A N 1
ATOM 2699 C CA . GLU A 1 340 ? -5.697 18.645 -34.902 1.00 86.81 340 GLU A CA 1
ATOM 2700 C C . GLU A 1 340 ? -6.396 18.526 -33.539 1.00 86.81 340 GLU A C 1
ATOM 2702 O O . GLU A 1 340 ? -7.071 17.536 -33.261 1.00 86.81 340 GLU A O 1
ATOM 2707 N N . ASN A 1 341 ? -6.273 19.565 -32.706 1.00 82.88 341 ASN A N 1
ATOM 2708 C CA . ASN A 1 341 ? -7.003 19.713 -31.438 1.00 82.88 341 ASN A CA 1
ATOM 2709 C C . ASN A 1 341 ? -6.819 18.555 -30.433 1.00 82.88 341 ASN A C 1
ATOM 2711 O O . ASN A 1 341 ? -7.774 18.133 -29.782 1.00 82.88 341 ASN A O 1
ATOM 2715 N N . LEU A 1 342 ? -5.593 18.043 -30.284 1.00 87.38 342 LEU A N 1
ATOM 2716 C CA . LEU A 1 342 ? -5.273 17.059 -29.247 1.00 87.38 342 LEU A CA 1
ATOM 2717 C C . LEU A 1 342 ? -5.253 17.697 -27.853 1.00 87.38 342 LEU A C 1
ATOM 2719 O O . LEU A 1 342 ? -4.735 18.799 -27.667 1.00 87.38 342 LEU A O 1
ATOM 2723 N N . ASN A 1 343 ? -5.773 16.971 -26.862 1.00 88.25 343 ASN A N 1
ATOM 2724 C CA . ASN A 1 343 ? -5.679 17.378 -25.462 1.00 88.25 343 ASN A CA 1
ATOM 2725 C C . ASN A 1 343 ? -4.218 17.311 -24.969 1.00 88.25 343 ASN A C 1
ATOM 2727 O O . ASN A 1 343 ? -3.485 16.400 -25.371 1.00 88.25 343 ASN A O 1
ATOM 2731 N N . PRO A 1 344 ? -3.793 18.222 -24.072 1.00 89.12 344 PRO A N 1
ATOM 2732 C CA . PRO A 1 344 ? -2.474 18.151 -23.451 1.00 89.12 344 PRO A CA 1
ATOM 2733 C C . PRO A 1 344 ? -2.267 16.850 -22.666 1.00 89.12 344 PRO A C 1
ATOM 2735 O O . PRO A 1 344 ? -3.163 16.397 -21.950 1.00 89.12 344 PRO A O 1
ATOM 2738 N N . ILE A 1 345 ? -1.060 16.290 -22.749 1.00 91.50 345 ILE A N 1
ATOM 2739 C CA . ILE A 1 345 ? -0.628 15.116 -21.971 1.00 91.50 345 ILE A CA 1
ATOM 2740 C C . ILE A 1 345 ? 0.280 15.542 -20.815 1.00 91.50 345 ILE A C 1
ATOM 2742 O O . ILE A 1 345 ? 0.921 16.586 -20.893 1.00 91.50 345 ILE A O 1
ATOM 2746 N N . GLN A 1 346 ? 0.359 14.737 -19.753 1.00 90.56 346 GLN A N 1
ATOM 2747 C CA . GLN A 1 346 ? 1.365 14.918 -18.700 1.00 90.56 346 GLN A CA 1
ATOM 2748 C C . GLN A 1 346 ? 2.669 14.255 -19.144 1.00 90.56 346 GLN A C 1
ATOM 2750 O O . GLN A 1 346 ? 2.745 13.028 -19.203 1.00 90.56 346 GLN A O 1
ATOM 2755 N N . ALA A 1 347 ? 3.673 15.054 -19.501 1.00 90.19 347 ALA A N 1
ATOM 2756 C CA . ALA A 1 347 ? 4.937 14.545 -20.009 1.00 90.19 347 ALA A CA 1
ATOM 2757 C C . ALA A 1 347 ? 6.141 15.396 -19.602 1.00 90.19 347 ALA A C 1
ATOM 2759 O O . ALA A 1 347 ? 6.041 16.604 -19.411 1.00 90.19 347 ALA A O 1
ATOM 2760 N N . ASP A 1 348 ? 7.293 14.743 -19.513 1.00 90.25 348 ASP A N 1
ATOM 2761 C CA . ASP A 1 348 ? 8.595 15.381 -19.618 1.00 90.25 348 ASP A CA 1
ATOM 2762 C C . ASP A 1 348 ? 8.919 15.539 -21.113 1.00 90.25 348 ASP A C 1
ATOM 2764 O O . ASP A 1 348 ? 9.224 14.572 -21.822 1.00 90.25 348 ASP A O 1
ATOM 2768 N N . GLU A 1 349 ? 8.796 16.774 -21.612 1.00 90.19 349 GLU A N 1
ATOM 2769 C CA . GLU A 1 349 ? 8.958 17.104 -23.033 1.00 90.19 349 GLU A CA 1
ATOM 2770 C C . GLU A 1 349 ? 10.305 16.618 -23.587 1.00 90.19 349 GLU A C 1
ATOM 2772 O O . GLU A 1 349 ? 10.352 16.082 -24.697 1.00 90.19 349 GLU A O 1
ATOM 2777 N N . ALA A 1 350 ? 11.396 16.762 -22.830 1.00 85.75 350 ALA A N 1
ATOM 2778 C CA . ALA A 1 350 ? 12.734 16.406 -23.290 1.00 85.75 350 ALA A CA 1
ATOM 2779 C C . ALA A 1 350 ? 12.907 14.884 -23.373 1.00 85.75 350 ALA A C 1
ATOM 2781 O O . ALA A 1 350 ? 13.371 14.366 -24.397 1.00 85.75 350 ALA A O 1
ATOM 2782 N N . LEU A 1 351 ? 12.482 14.168 -22.328 1.00 85.31 351 LEU A N 1
ATOM 2783 C CA . LEU A 1 351 ? 12.586 12.713 -22.257 1.00 85.31 351 LEU A CA 1
ATOM 2784 C C . LEU A 1 351 ? 11.746 12.039 -23.354 1.00 85.31 351 LEU A C 1
ATOM 2786 O O . LEU A 1 351 ? 12.237 11.159 -24.069 1.00 85.31 351 LEU A O 1
ATOM 2790 N N . LEU A 1 352 ? 10.495 12.483 -23.537 1.00 90.56 352 LEU A N 1
ATOM 2791 C CA . LEU A 1 352 ? 9.594 11.906 -24.536 1.00 90.56 352 LEU A CA 1
ATOM 2792 C C . LEU A 1 352 ? 10.012 12.275 -25.968 1.00 90.56 352 LEU A C 1
ATOM 2794 O O . LEU A 1 352 ? 9.968 11.422 -26.856 1.00 90.56 352 LEU A O 1
ATOM 2798 N N . THR A 1 353 ? 10.511 13.497 -26.197 1.00 92.62 353 THR A N 1
ATOM 2799 C CA . THR A 1 353 ? 11.098 13.890 -27.493 1.00 92.62 353 THR A CA 1
ATOM 2800 C C . THR A 1 353 ? 12.293 13.004 -27.844 1.00 92.62 353 THR A C 1
ATOM 2802 O O . THR A 1 353 ? 12.398 12.519 -28.974 1.00 92.62 353 THR A O 1
ATOM 2805 N N . GLY A 1 354 ? 13.179 12.745 -26.877 1.00 86.00 354 GLY A N 1
ATOM 2806 C CA . GLY A 1 354 ? 14.316 11.842 -27.045 1.00 86.00 354 GLY A CA 1
ATOM 2807 C C . GLY A 1 354 ? 13.884 10.418 -27.405 1.00 86.00 354 GLY A C 1
ATOM 2808 O O . GLY A 1 354 ? 14.423 9.829 -28.346 1.00 86.00 354 GLY A O 1
ATOM 2809 N N . ALA A 1 355 ? 12.864 9.894 -26.721 1.00 89.75 355 ALA A N 1
ATOM 2810 C CA . ALA A 1 355 ? 12.293 8.579 -27.000 1.00 89.75 355 ALA A CA 1
ATOM 2811 C C . ALA A 1 355 ? 11.740 8.482 -28.430 1.00 89.75 355 ALA A C 1
ATOM 2813 O O . ALA A 1 355 ? 12.141 7.596 -29.187 1.00 89.75 355 ALA A O 1
ATOM 2814 N N . LEU A 1 356 ? 10.877 9.420 -28.836 1.00 93.25 356 LEU A N 1
ATOM 2815 C CA . LEU A 1 356 ? 10.307 9.442 -30.187 1.00 93.25 356 LEU A CA 1
ATOM 2816 C C . LEU A 1 356 ? 11.393 9.594 -31.255 1.00 93.25 356 LEU A C 1
ATOM 2818 O O . LEU A 1 356 ? 11.362 8.888 -32.261 1.00 93.25 356 LEU A O 1
ATOM 2822 N N . LYS A 1 357 ? 12.401 10.441 -31.020 1.00 92.06 357 LYS A N 1
ATOM 2823 C CA . LYS A 1 357 ? 13.543 10.593 -31.928 1.00 92.06 357 LYS A CA 1
ATOM 2824 C C . LYS A 1 357 ? 14.277 9.266 -32.134 1.00 92.06 357 LYS A C 1
ATOM 2826 O O . LYS A 1 357 ? 14.578 8.916 -33.272 1.00 92.06 357 LYS A O 1
ATOM 2831 N N . GLN A 1 358 ? 14.541 8.502 -31.072 1.00 86.50 358 GLN A N 1
ATOM 2832 C CA . GLN A 1 358 ? 15.197 7.191 -31.188 1.00 86.50 358 GLN A CA 1
ATOM 2833 C C . GLN A 1 358 ? 14.374 6.201 -32.021 1.00 86.50 358 GLN A C 1
ATOM 2835 O O . GLN A 1 358 ? 14.928 5.461 -32.839 1.00 86.50 358 GLN A O 1
ATOM 2840 N N . LEU A 1 359 ? 13.050 6.213 -31.857 1.00 91.62 359 LEU A N 1
ATOM 2841 C CA . LEU A 1 359 ? 12.137 5.384 -32.641 1.00 91.62 359 LEU A CA 1
ATOM 2842 C C . LEU A 1 359 ? 12.111 5.800 -34.122 1.00 91.62 359 LEU A C 1
ATOM 2844 O O . LEU A 1 359 ? 12.200 4.938 -34.996 1.00 91.62 359 LEU A O 1
ATOM 2848 N N . ILE A 1 360 ? 12.078 7.104 -34.415 1.00 92.31 360 ILE A N 1
ATOM 2849 C CA . ILE A 1 360 ? 12.136 7.637 -35.787 1.00 92.31 360 ILE A CA 1
ATOM 2850 C C . ILE A 1 360 ? 13.470 7.281 -36.451 1.00 92.31 360 ILE A C 1
ATOM 2852 O O . ILE A 1 360 ? 13.489 6.825 -37.590 1.00 92.31 360 ILE A O 1
ATOM 2856 N N . LEU A 1 361 ? 14.594 7.420 -35.741 1.00 89.00 361 LEU A N 1
ATOM 2857 C CA . LEU A 1 361 ? 15.906 7.029 -36.262 1.00 89.00 361 LEU A CA 1
ATOM 2858 C C . LEU A 1 361 ? 15.971 5.526 -36.568 1.00 89.00 361 LEU A C 1
ATOM 2860 O O . LEU A 1 361 ? 16.524 5.136 -37.595 1.00 89.00 361 LEU A O 1
ATOM 2864 N N . ASN A 1 362 ? 15.373 4.675 -35.725 1.00 88.38 362 ASN A N 1
ATOM 2865 C CA . ASN A 1 362 ? 15.274 3.239 -36.004 1.00 88.38 362 ASN A CA 1
ATOM 2866 C C . ASN A 1 362 ? 14.490 2.955 -37.299 1.00 88.38 362 ASN A C 1
ATOM 2868 O O . ASN A 1 362 ? 14.938 2.132 -38.103 1.00 88.38 362 ASN A O 1
ATOM 2872 N N . ALA A 1 363 ? 13.368 3.650 -37.502 1.00 89.12 363 ALA A N 1
ATOM 2873 C CA . ALA A 1 363 ? 12.522 3.552 -38.691 1.00 89.12 363 ALA A CA 1
ATOM 2874 C C . ALA A 1 363 ? 13.245 4.031 -39.965 1.00 89.12 363 ALA A C 1
ATOM 2876 O O . ALA A 1 363 ? 13.251 3.332 -40.982 1.00 89.12 363 ALA A O 1
ATOM 2877 N N . VAL A 1 364 ? 13.929 5.178 -39.898 1.00 88.94 364 VAL A N 1
ATOM 2878 C CA . VAL A 1 364 ? 14.743 5.738 -40.994 1.00 88.94 364 VAL A CA 1
ATOM 2879 C C . VAL A 1 364 ? 15.837 4.766 -41.423 1.00 88.94 364 VAL A C 1
ATOM 2881 O O . VAL A 1 364 ? 16.025 4.525 -42.608 1.00 88.94 364 VAL A O 1
ATOM 2884 N N . GLU A 1 365 ? 16.538 4.156 -40.473 1.00 84.44 365 GLU A N 1
ATOM 2885 C CA . GLU A 1 365 ? 17.604 3.206 -40.791 1.00 84.44 365 GLU A CA 1
ATOM 2886 C C . GLU A 1 365 ? 17.114 1.842 -41.287 1.00 84.44 365 GLU A C 1
ATOM 2888 O O . GLU A 1 365 ? 17.912 1.049 -41.790 1.00 84.44 365 GLU A O 1
ATOM 2893 N N . ALA A 1 366 ? 15.869 1.466 -40.995 1.00 84.00 366 ALA A N 1
ATOM 2894 C CA . ALA A 1 366 ? 15.278 0.222 -41.490 1.00 84.00 366 ALA A CA 1
ATOM 2895 C C . ALA A 1 366 ? 14.708 0.389 -42.906 1.00 84.00 366 ALA A C 1
ATOM 2897 O O . ALA A 1 366 ? 14.590 -0.586 -43.648 1.00 84.00 366 ALA A O 1
ATOM 2898 N N . SER A 1 367 ? 14.376 1.627 -43.261 1.00 83.62 367 SER A N 1
ATOM 2899 C CA . SER A 1 367 ? 13.732 2.013 -44.505 1.00 83.62 367 SER A CA 1
ATOM 2900 C C . SER A 1 367 ? 14.703 1.962 -45.693 1.00 83.62 367 SER A C 1
ATOM 2902 O O . SER A 1 367 ? 15.793 2.534 -45.623 1.00 83.62 367 SER A O 1
ATOM 2904 N N . PRO A 1 368 ? 14.338 1.312 -46.814 1.00 76.31 368 PRO A N 1
ATOM 2905 C CA . PRO A 1 368 ? 15.088 1.410 -48.061 1.00 76.31 368 PRO A CA 1
ATOM 2906 C C . PRO A 1 368 ? 15.163 2.860 -48.558 1.00 76.31 368 PRO A C 1
ATOM 2908 O O . PRO A 1 368 ? 14.225 3.638 -48.361 1.00 76.31 368 PRO A O 1
ATOM 2911 N N . GLY A 1 369 ? 16.237 3.218 -49.264 1.00 75.38 369 GLY A N 1
ATOM 2912 C CA . GLY A 1 369 ? 16.362 4.545 -49.875 1.00 75.38 369 GLY A CA 1
ATOM 2913 C C . GLY A 1 369 ? 15.149 4.880 -50.755 1.00 75.38 369 GLY A C 1
ATOM 2914 O O . GLY A 1 369 ? 14.725 4.071 -51.579 1.00 75.38 369 GLY A O 1
ATOM 2915 N N . GLY A 1 370 ? 14.568 6.064 -50.558 1.00 72.19 370 GLY A N 1
ATOM 2916 C CA . GLY A 1 370 ? 13.386 6.559 -51.267 1.00 72.19 370 GLY A CA 1
ATOM 2917 C C . GLY A 1 370 ? 12.032 6.169 -50.659 1.00 72.19 370 GLY A C 1
ATOM 2918 O O . GLY A 1 370 ? 11.005 6.619 -51.178 1.00 72.19 370 GLY A O 1
ATOM 2919 N N . SE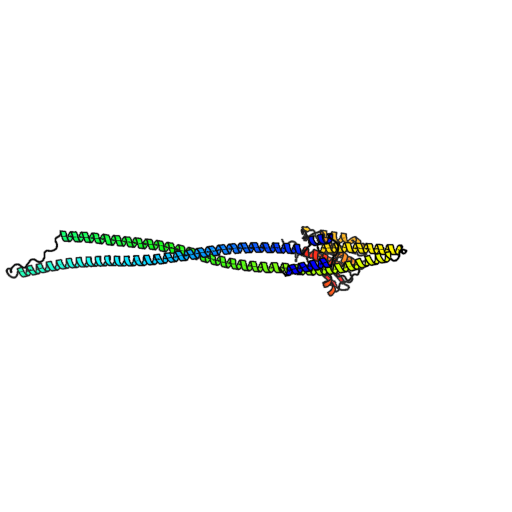R A 1 371 ? 12.004 5.373 -49.586 1.00 83.25 371 SER A N 1
ATOM 2920 C CA . SER A 1 371 ? 10.773 5.041 -48.856 1.00 83.25 371 SER A CA 1
ATOM 2921 C C . SER A 1 371 ? 10.408 6.100 -47.807 1.00 83.25 371 SER A C 1
ATOM 2923 O O . SER A 1 371 ? 11.241 6.923 -47.413 1.00 83.25 371 SER A O 1
ATOM 2925 N N . ALA A 1 372 ? 9.130 6.122 -47.419 1.00 85.56 372 ALA A N 1
ATOM 2926 C CA . ALA A 1 372 ? 8.595 7.070 -46.451 1.00 85.56 372 ALA A CA 1
ATOM 2927 C C . ALA A 1 372 ? 8.560 6.463 -45.042 1.00 85.56 372 ALA A C 1
ATOM 2929 O O . ALA A 1 372 ? 8.143 5.316 -44.862 1.00 85.56 372 ALA A O 1
ATOM 2930 N N . VAL A 1 373 ? 8.966 7.262 -44.058 1.00 92.00 373 VAL A N 1
ATOM 2931 C CA . VAL A 1 373 ? 8.715 7.038 -42.635 1.00 92.00 373 VAL A CA 1
ATOM 2932 C C . VAL A 1 373 ? 7.643 8.025 -42.204 1.00 92.00 373 VAL A C 1
ATOM 2934 O O . VAL A 1 373 ? 7.839 9.238 -42.302 1.00 92.00 373 VAL A O 1
ATOM 2937 N N . ILE A 1 374 ? 6.511 7.504 -41.742 1.00 93.81 374 ILE A N 1
ATOM 2938 C CA . ILE A 1 374 ? 5.337 8.301 -41.386 1.00 93.81 374 ILE A CA 1
ATOM 2939 C C . ILE A 1 374 ? 5.284 8.443 -39.869 1.00 93.81 374 ILE A C 1
ATOM 2941 O O . ILE A 1 374 ? 5.268 7.441 -39.154 1.00 93.81 374 ILE A O 1
ATOM 2945 N N . VAL A 1 375 ? 5.220 9.681 -39.383 1.00 95.06 375 VAL A N 1
ATOM 2946 C CA . VAL A 1 375 ? 4.985 10.004 -37.972 1.00 95.06 375 VAL A CA 1
ATOM 2947 C C . VAL A 1 375 ? 3.610 10.641 -37.837 1.00 95.06 375 VAL A C 1
ATOM 2949 O O . VAL A 1 375 ? 3.346 11.694 -38.421 1.00 95.06 375 VAL A O 1
ATOM 2952 N N . ALA A 1 376 ? 2.733 10.007 -37.068 1.00 94.12 376 ALA A N 1
ATOM 2953 C CA . ALA A 1 376 ? 1.367 10.457 -36.861 1.00 94.12 376 ALA A CA 1
ATOM 2954 C C . ALA A 1 376 ? 1.025 10.605 -35.379 1.00 94.12 376 ALA A C 1
ATOM 2956 O O . ALA A 1 376 ? 1.562 9.885 -34.536 1.00 94.12 376 ALA A O 1
ATOM 2957 N N . THR A 1 377 ? 0.113 11.522 -35.073 1.00 95.00 377 THR A N 1
ATOM 2958 C CA . THR A 1 377 ? -0.512 11.637 -33.752 1.00 95.00 377 THR A CA 1
ATOM 2959 C C . THR A 1 377 ? -2.010 11.414 -33.885 1.00 95.00 377 THR A C 1
ATOM 2961 O O . THR A 1 377 ? -2.624 11.857 -34.852 1.00 95.00 377 THR A O 1
ATOM 2964 N N . GLU A 1 378 ? -2.600 10.712 -32.925 1.00 92.12 378 GLU A N 1
ATOM 2965 C CA . GLU A 1 378 ? -4.038 10.455 -32.858 1.00 92.12 378 GLU A CA 1
ATOM 2966 C C . GLU A 1 378 ? -4.518 10.608 -31.417 1.00 92.12 378 GLU A C 1
ATOM 2968 O O . GLU A 1 378 ? -3.861 10.131 -30.493 1.00 92.12 378 GLU A O 1
ATOM 2973 N N . GLY A 1 379 ? -5.673 11.240 -31.227 1.00 85.69 379 GLY A N 1
ATOM 2974 C CA . GLY A 1 379 ? -6.395 11.200 -29.960 1.00 85.69 379 GLY A CA 1
ATOM 2975 C C . GLY A 1 379 ? -7.346 10.013 -29.963 1.00 85.69 379 GLY A C 1
ATOM 2976 O O . GLY A 1 379 ? -7.986 9.748 -30.981 1.00 85.69 379 GLY A O 1
ATOM 2977 N N . ASP A 1 380 ? -7.437 9.310 -28.843 1.00 76.19 380 ASP A N 1
ATOM 2978 C CA . ASP A 1 380 ? -8.425 8.260 -28.632 1.00 76.19 380 ASP A CA 1
ATOM 2979 C C . ASP A 1 380 ? -9.466 8.760 -27.609 1.00 76.19 380 ASP A C 1
ATOM 2981 O O . ASP A 1 380 ? -9.164 8.865 -26.414 1.00 76.19 380 ASP A O 1
ATOM 2985 N N . PRO A 1 381 ? -10.672 9.150 -28.070 1.00 63.12 381 PRO A N 1
ATOM 2986 C CA . PRO A 1 381 ? -11.718 9.684 -27.201 1.00 63.12 381 PRO A CA 1
ATOM 2987 C C . PRO A 1 381 ? -12.244 8.661 -26.189 1.00 63.12 381 PRO A C 1
ATOM 2989 O O . PRO A 1 381 ? -12.711 9.063 -25.125 1.00 63.12 381 PRO A O 1
ATOM 2992 N N . ASP A 1 382 ? -12.172 7.366 -26.512 1.00 65.19 382 ASP A N 1
ATOM 2993 C CA . ASP A 1 382 ? -12.753 6.292 -25.704 1.00 65.19 382 ASP A CA 1
ATOM 2994 C C . ASP A 1 382 ? -11.791 5.835 -24.599 1.00 65.19 382 ASP A C 1
ATOM 2996 O O . ASP A 1 382 ? -12.220 5.520 -23.487 1.00 65.19 382 ASP A O 1
ATOM 3000 N N . SER A 1 383 ? -10.483 5.818 -24.879 1.00 66.19 383 SER A N 1
ATOM 3001 C CA . SER A 1 383 ? -9.451 5.437 -23.901 1.00 66.19 383 SER A CA 1
ATOM 3002 C C . SER A 1 383 ? -8.886 6.619 -23.106 1.00 66.19 383 SER A C 1
ATOM 3004 O O . SER A 1 383 ? -8.203 6.410 -22.099 1.00 66.19 383 SER A O 1
ATOM 3006 N N . GLY A 1 384 ? -9.170 7.857 -23.528 1.00 81.00 384 GLY A N 1
ATOM 3007 C CA . GLY A 1 384 ? -8.616 9.059 -22.911 1.00 81.00 384 GLY A CA 1
ATOM 3008 C C . GLY A 1 384 ? -7.096 9.114 -23.050 1.00 81.00 384 GLY A C 1
ATOM 3009 O O . GLY A 1 384 ? -6.403 9.401 -22.075 1.00 81.00 384 GLY A O 1
ATOM 3010 N N . SER A 1 385 ? -6.566 8.805 -24.235 1.00 87.44 385 SER A N 1
ATOM 3011 C CA . SER A 1 385 ? -5.124 8.759 -24.502 1.00 87.44 385 SER A CA 1
ATOM 3012 C C . SER A 1 385 ? -4.738 9.507 -25.782 1.00 87.44 385 SER A C 1
ATOM 3014 O O . SER A 1 385 ? -5.570 9.817 -26.640 1.00 87.44 385 SER A O 1
ATOM 3016 N N . VAL A 1 386 ? -3.447 9.814 -25.910 1.00 92.56 386 VAL A N 1
ATOM 3017 C CA . VAL A 1 386 ? -2.835 10.283 -27.156 1.00 92.56 386 VAL A CA 1
ATOM 3018 C C . VAL A 1 386 ? -1.829 9.246 -27.629 1.00 92.56 386 VAL A C 1
ATOM 3020 O O . VAL A 1 386 ? -0.975 8.789 -26.867 1.00 92.56 386 VAL A O 1
ATOM 3023 N N . ARG A 1 387 ? -1.913 8.891 -28.912 1.00 94.25 387 ARG A N 1
ATOM 3024 C CA . ARG A 1 387 ? -1.040 7.916 -29.562 1.00 94.25 387 ARG A CA 1
ATOM 3025 C C . ARG A 1 387 ? -0.105 8.591 -30.552 1.00 94.25 387 ARG A C 1
ATOM 3027 O O . ARG A 1 387 ? -0.556 9.299 -31.446 1.00 94.25 387 ARG A O 1
ATOM 3034 N N . PHE A 1 388 ? 1.182 8.289 -30.448 1.00 96.00 388 PHE A N 1
ATOM 3035 C CA . PHE A 1 388 ? 2.202 8.575 -31.448 1.00 96.00 388 PHE A CA 1
ATOM 3036 C C . PHE A 1 388 ? 2.466 7.303 -32.250 1.00 96.00 388 PHE A C 1
ATOM 3038 O O . PHE A 1 388 ? 2.824 6.269 -31.686 1.00 96.00 388 PHE A O 1
ATOM 3045 N N . LYS A 1 389 ? 2.299 7.369 -33.567 1.00 95.25 389 LYS A N 1
ATOM 3046 C CA . LYS A 1 389 ? 2.514 6.252 -34.487 1.00 95.25 389 LYS A CA 1
ATOM 3047 C C . LYS A 1 389 ? 3.701 6.546 -35.386 1.00 95.25 389 LYS A C 1
ATOM 3049 O O . LYS A 1 389 ? 3.763 7.610 -35.993 1.00 95.25 389 LYS A O 1
ATOM 3054 N N . ILE A 1 390 ? 4.625 5.600 -35.479 1.00 95.62 390 ILE A N 1
ATOM 3055 C CA . ILE A 1 390 ? 5.813 5.684 -36.328 1.00 95.62 390 ILE A CA 1
ATOM 3056 C C . ILE A 1 390 ? 5.801 4.454 -37.225 1.00 95.62 390 ILE A C 1
ATOM 3058 O O . ILE A 1 390 ? 5.944 3.334 -36.734 1.00 95.62 390 ILE A O 1
ATOM 3062 N N . ALA A 1 391 ? 5.583 4.661 -38.520 1.00 92.94 391 ALA A N 1
ATOM 3063 C CA . ALA A 1 391 ? 5.501 3.597 -39.509 1.00 92.94 391 ALA A CA 1
ATOM 3064 C C . ALA A 1 391 ? 6.673 3.674 -40.490 1.00 92.94 391 ALA A C 1
ATOM 3066 O O . ALA A 1 391 ? 6.947 4.739 -41.043 1.00 92.94 391 ALA A O 1
ATOM 3067 N N . ASP A 1 392 ? 7.329 2.543 -40.735 1.00 91.81 392 ASP A N 1
ATOM 3068 C CA . ASP A 1 392 ? 8.351 2.387 -41.769 1.00 91.81 392 ASP A CA 1
ATOM 3069 C C . ASP A 1 392 ? 7.979 1.322 -42.800 1.00 91.81 392 ASP A C 1
ATOM 3071 O O . ASP A 1 392 ? 7.189 0.418 -42.535 1.00 91.81 392 ASP A O 1
ATOM 3075 N N . SER A 1 393 ? 8.594 1.428 -43.979 1.00 85.50 393 SER A N 1
ATOM 3076 C CA . SER A 1 393 ? 8.478 0.450 -45.072 1.00 85.50 393 SER A CA 1
ATOM 3077 C C . SER A 1 393 ? 9.701 -0.474 -45.146 1.00 85.50 393 SER A C 1
ATOM 3079 O O . SER A 1 393 ? 10.117 -0.891 -46.228 1.00 85.50 393 SER A O 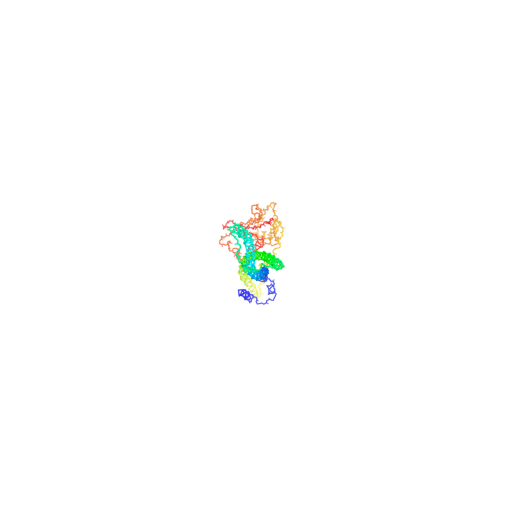1
ATOM 3081 N N . GLY A 1 394 ? 10.331 -0.741 -44.001 1.00 84.81 394 GLY A N 1
ATOM 3082 C CA . GLY A 1 394 ? 11.492 -1.608 -43.883 1.00 84.81 394 GLY A CA 1
ATOM 3083 C C . GLY A 1 394 ? 11.188 -3.092 -44.130 1.00 84.81 394 GLY A C 1
ATOM 3084 O O . GLY A 1 394 ? 10.056 -3.485 -44.421 1.00 84.81 394 GLY A O 1
ATOM 3085 N N . PRO A 1 395 ? 12.188 -3.972 -43.961 1.00 82.88 395 PRO A N 1
ATOM 3086 C CA . PRO A 1 395 ? 12.028 -5.416 -44.148 1.00 82.88 395 PRO A CA 1
ATOM 3087 C C . PRO A 1 395 ? 11.096 -6.076 -43.117 1.00 82.88 395 PRO A C 1
ATOM 3089 O O . PRO A 1 395 ? 10.803 -7.264 -43.247 1.00 82.88 395 PRO A O 1
ATOM 3092 N N . GLY A 1 396 ? 10.632 -5.334 -42.109 1.00 82.81 396 GLY A N 1
ATOM 3093 C CA . GLY A 1 396 ? 9.854 -5.856 -40.992 1.00 82.81 396 GLY A CA 1
ATOM 3094 C C . GLY A 1 396 ? 10.669 -6.750 -40.052 1.00 82.81 396 GLY A C 1
ATOM 3095 O O . GLY A 1 396 ? 11.841 -7.052 -40.284 1.00 82.81 396 GLY A O 1
ATOM 3096 N N . ILE A 1 397 ? 10.039 -7.156 -38.954 1.00 84.12 397 ILE A N 1
ATOM 3097 C CA . ILE A 1 397 ? 10.634 -7.903 -37.847 1.00 84.12 397 ILE A CA 1
ATOM 3098 C C . ILE A 1 397 ? 9.808 -9.177 -37.647 1.00 84.12 397 ILE A C 1
ATOM 3100 O O . ILE A 1 397 ? 8.579 -9.136 -37.635 1.00 84.12 397 ILE A O 1
ATOM 3104 N N . ALA A 1 398 ? 10.479 -10.322 -37.510 1.00 85.69 398 ALA A N 1
ATOM 3105 C CA . ALA A 1 398 ? 9.819 -11.578 -37.165 1.00 85.69 398 ALA A CA 1
ATOM 3106 C C . ALA A 1 398 ? 9.280 -11.534 -35.722 1.00 85.69 398 ALA A C 1
ATOM 3108 O O . ALA A 1 398 ? 9.871 -10.895 -34.852 1.00 85.69 398 ALA A O 1
ATOM 3109 N N . GLU A 1 399 ? 8.161 -12.205 -35.451 1.00 81.12 399 GLU A N 1
ATOM 3110 C CA . GLU A 1 399 ? 7.450 -12.109 -34.166 1.00 81.12 399 GLU A CA 1
ATOM 3111 C C . GLU A 1 399 ? 8.319 -12.509 -32.956 1.00 81.12 399 GLU A C 1
ATOM 3113 O O . GLU A 1 399 ? 8.281 -11.873 -31.899 1.00 81.12 399 GLU A O 1
ATOM 3118 N N . ASP A 1 400 ? 9.170 -13.521 -33.124 1.00 79.69 400 ASP A N 1
ATOM 3119 C CA . ASP A 1 400 ? 10.132 -13.974 -32.119 1.00 79.69 400 ASP A CA 1
ATOM 3120 C C . ASP A 1 400 ? 11.216 -12.922 -31.820 1.00 79.69 400 ASP A C 1
ATOM 3122 O O . ASP A 1 400 ? 11.699 -12.819 -30.688 1.00 79.69 400 ASP A O 1
ATOM 3126 N N . MET A 1 401 ? 11.570 -12.109 -32.818 1.00 80.19 401 MET A N 1
ATOM 3127 C CA . MET A 1 401 ? 12.507 -10.996 -32.689 1.00 80.19 401 MET A CA 1
ATOM 3128 C C . MET A 1 401 ? 11.858 -9.740 -32.109 1.00 80.19 401 MET A C 1
ATOM 3130 O O . MET A 1 401 ? 12.538 -9.019 -31.384 1.00 80.19 401 MET A O 1
ATOM 3134 N N . VAL A 1 402 ? 10.564 -9.490 -32.343 1.00 81.31 402 VAL A N 1
ATOM 3135 C CA . VAL A 1 402 ? 9.844 -8.350 -31.737 1.00 81.31 402 VAL A CA 1
ATOM 3136 C C . VAL A 1 402 ? 9.881 -8.440 -30.210 1.00 81.31 402 VAL A C 1
ATOM 3138 O O . VAL A 1 402 ? 10.174 -7.451 -29.542 1.00 81.31 402 VAL A O 1
ATOM 3141 N N . ARG A 1 403 ? 9.683 -9.640 -29.644 1.00 77.62 403 ARG A N 1
ATOM 3142 C CA . ARG A 1 403 ? 9.767 -9.857 -28.186 1.00 77.62 403 ARG A CA 1
ATOM 3143 C C . ARG A 1 403 ? 11.164 -9.582 -27.626 1.00 77.62 403 ARG A C 1
ATOM 3145 O O . ARG A 1 403 ? 11.295 -9.104 -26.505 1.00 77.62 403 ARG A O 1
ATOM 3152 N N . LYS A 1 404 ? 12.206 -9.870 -28.409 1.00 76.56 404 LYS A N 1
ATOM 3153 C CA . LYS A 1 404 ? 13.608 -9.645 -28.029 1.00 76.56 404 LYS A CA 1
ATOM 3154 C C . LYS A 1 404 ? 14.081 -8.220 -28.309 1.00 76.56 404 LYS A C 1
ATOM 3156 O O . LYS A 1 404 ? 15.056 -7.795 -27.709 1.00 76.56 404 LYS A O 1
ATOM 3161 N N . ALA A 1 405 ? 13.389 -7.466 -29.164 1.00 78.25 405 ALA A N 1
ATOM 3162 C CA . ALA A 1 405 ? 13.788 -6.120 -29.572 1.00 78.25 405 ALA A CA 1
ATOM 3163 C C . ALA A 1 405 ? 13.868 -5.126 -28.403 1.00 78.25 405 ALA A C 1
ATOM 3165 O O . ALA A 1 405 ? 14.626 -4.161 -28.469 1.00 78.25 405 ALA A O 1
ATOM 3166 N N . PHE A 1 406 ? 13.107 -5.370 -27.334 1.00 74.19 406 PHE A N 1
ATOM 3167 C CA . PHE A 1 406 ? 13.128 -4.563 -26.113 1.00 74.19 406 PHE A CA 1
ATOM 3168 C C . PHE A 1 406 ? 14.290 -4.898 -25.175 1.00 74.19 406 PHE A C 1
ATOM 3170 O O . PHE A 1 406 ? 14.572 -4.121 -24.260 1.00 74.19 406 PHE A O 1
ATOM 3177 N N . GLN A 1 407 ? 14.970 -6.029 -25.393 1.00 69.19 407 GLN A N 1
ATOM 3178 C CA . GLN A 1 407 ? 16.107 -6.423 -24.575 1.00 69.19 407 GLN A CA 1
ATOM 3179 C C . GLN A 1 407 ? 17.294 -5.488 -24.848 1.00 69.19 407 GLN A C 1
ATOM 3181 O O . GLN A 1 407 ? 17.649 -5.274 -26.012 1.00 69.19 407 GLN A O 1
ATOM 3186 N N . PRO A 1 408 ? 17.935 -4.950 -23.798 1.00 66.50 408 PRO A N 1
ATOM 3187 C CA . PRO A 1 408 ? 19.121 -4.122 -23.947 1.00 66.50 408 PRO A CA 1
ATOM 3188 C C . PRO A 1 408 ? 20.198 -4.822 -24.784 1.00 66.50 408 PRO A C 1
ATOM 3190 O O . PRO A 1 408 ? 20.433 -6.021 -24.640 1.00 66.50 408 PRO A O 1
ATOM 3193 N N . PHE A 1 409 ? 20.881 -4.064 -25.642 1.00 65.88 409 PHE A N 1
ATOM 3194 C CA . PHE A 1 409 ? 21.954 -4.539 -26.528 1.00 65.88 409 PHE A CA 1
ATOM 3195 C C . PHE A 1 409 ? 21.528 -5.545 -27.606 1.00 65.88 409 PHE A C 1
ATOM 3197 O O . PHE A 1 409 ? 22.365 -5.978 -28.404 1.00 65.88 409 PHE A O 1
ATOM 3204 N N . PHE A 1 410 ? 20.238 -5.878 -27.708 1.00 67.75 410 PHE A N 1
ATOM 3205 C CA . PHE A 1 410 ? 19.736 -6.698 -28.799 1.00 67.75 410 PHE A CA 1
ATOM 3206 C C . PHE A 1 410 ? 19.699 -5.885 -30.097 1.00 67.75 410 PHE A C 1
ATOM 3208 O O . PHE A 1 410 ? 19.067 -4.835 -30.206 1.00 67.75 410 PHE A O 1
ATOM 3215 N N . THR A 1 411 ? 20.397 -6.368 -31.121 1.00 69.94 411 THR A N 1
ATOM 3216 C CA . THR A 1 411 ? 20.379 -5.768 -32.455 1.00 69.94 411 THR A CA 1
ATOM 3217 C C . THR A 1 411 ? 20.725 -6.813 -33.503 1.00 69.94 411 THR A C 1
ATOM 3219 O O . THR A 1 411 ? 21.633 -7.621 -33.329 1.00 69.94 411 THR A O 1
ATOM 3222 N N . THR A 1 412 ? 20.032 -6.767 -34.636 1.00 67.62 412 THR A N 1
ATOM 3223 C CA . THR A 1 412 ? 20.375 -7.544 -35.837 1.00 67.62 412 THR A CA 1
ATOM 3224 C C . THR A 1 412 ? 21.340 -6.784 -36.756 1.00 67.62 412 THR A C 1
ATOM 3226 O O . THR A 1 412 ? 21.875 -7.345 -37.713 1.00 67.62 412 THR A O 1
ATOM 3229 N N . LYS A 1 413 ? 21.607 -5.502 -36.465 1.00 66.62 413 LYS A N 1
ATOM 3230 C CA . LYS A 1 413 ? 22.460 -4.612 -37.264 1.00 66.62 413 LYS A CA 1
ATOM 3231 C C . LYS A 1 413 ? 23.880 -4.546 -36.688 1.00 66.62 413 LYS A C 1
ATOM 3233 O O . LYS A 1 413 ? 24.064 -4.165 -35.533 1.00 66.62 413 LYS A O 1
ATOM 3238 N N . LYS A 1 414 ? 24.893 -4.815 -37.527 1.00 52.44 414 LYS A N 1
ATOM 3239 C CA . LYS A 1 414 ? 26.326 -4.873 -37.147 1.00 52.44 414 LYS A CA 1
ATOM 3240 C C . LYS A 1 414 ? 26.903 -3.573 -36.551 1.00 52.44 414 LYS A C 1
ATOM 3242 O O . LYS A 1 414 ? 27.849 -3.650 -35.778 1.00 52.44 414 LYS A O 1
ATOM 3247 N N . LYS A 1 415 ? 26.356 -2.400 -36.899 1.00 57.56 415 LYS A N 1
ATOM 3248 C CA . LYS A 1 415 ? 26.854 -1.071 -36.473 1.00 57.56 415 LYS A CA 1
ATOM 3249 C C . LYS A 1 415 ? 26.021 -0.389 -35.376 1.00 57.56 415 LYS A C 1
ATOM 3251 O O . LYS A 1 415 ? 26.321 0.738 -35.008 1.00 57.56 415 LYS A O 1
ATOM 3256 N N . ARG A 1 416 ? 24.954 -1.021 -34.872 1.00 65.69 416 ARG A N 1
ATOM 3257 C CA . ARG A 1 416 ? 24.080 -0.414 -33.849 1.00 65.69 416 ARG A CA 1
ATOM 3258 C C . ARG A 1 416 ? 24.374 -0.977 -32.465 1.00 65.69 416 ARG A C 1
ATOM 3260 O O . ARG A 1 416 ? 24.943 -2.059 -32.319 1.00 65.69 416 ARG A O 1
ATOM 3267 N N . LYS A 1 417 ? 23.976 -0.211 -31.451 1.00 64.88 417 LYS A N 1
ATOM 3268 C CA . LYS A 1 417 ? 24.194 -0.523 -30.033 1.00 64.88 417 LYS A CA 1
ATOM 3269 C C . LYS A 1 417 ? 23.093 -1.391 -29.423 1.00 64.88 417 LYS A C 1
ATOM 3271 O O . LYS A 1 417 ? 23.348 -2.044 -28.426 1.00 64.88 417 LYS A O 1
ATOM 3276 N N . GLY A 1 418 ? 21.890 -1.395 -30.009 1.00 68.94 418 GLY A N 1
ATOM 3277 C CA . GLY A 1 418 ? 20.738 -2.143 -29.485 1.00 68.94 418 GLY A CA 1
ATOM 3278 C C . GLY A 1 418 ? 20.094 -1.533 -28.233 1.00 68.94 418 GLY A C 1
ATOM 3279 O O . GLY A 1 418 ? 19.429 -2.243 -27.496 1.00 68.94 418 GLY A O 1
ATOM 3280 N N . LEU A 1 419 ? 20.310 -0.239 -27.964 1.00 70.50 419 LEU A N 1
ATOM 3281 C CA . LEU A 1 419 ? 19.771 0.448 -26.777 1.00 70.50 419 LEU A CA 1
ATOM 3282 C C . LEU A 1 419 ? 18.560 1.345 -27.069 1.00 70.50 419 LEU A C 1
ATOM 3284 O O . LEU A 1 419 ? 17.772 1.617 -26.171 1.00 70.50 419 LEU A O 1
ATOM 3288 N N . GLY A 1 420 ? 18.373 1.787 -28.317 1.00 75.19 420 GLY A N 1
ATOM 3289 C CA . GLY A 1 420 ? 17.384 2.822 -28.646 1.00 75.19 420 GLY A CA 1
ATOM 3290 C C . GLY A 1 420 ? 15.934 2.447 -28.318 1.00 75.19 420 GLY A C 1
ATOM 3291 O O . GLY A 1 420 ? 15.187 3.292 -27.833 1.00 75.19 420 GLY A O 1
ATOM 3292 N N . LEU A 1 421 ? 15.531 1.188 -28.534 1.00 82.44 421 LEU A N 1
ATOM 3293 C CA . LEU A 1 421 ? 14.167 0.741 -28.217 1.00 82.44 421 LEU A CA 1
ATOM 3294 C C . LEU A 1 421 ? 13.963 0.540 -26.708 1.00 82.44 421 LEU A C 1
ATOM 3296 O O . LEU A 1 421 ? 12.893 0.845 -26.193 1.00 82.44 421 LEU A O 1
ATOM 3300 N N . THR A 1 422 ? 14.996 0.089 -25.994 1.00 78.50 422 THR A N 1
ATOM 3301 C CA . THR A 1 422 ? 14.991 -0.047 -24.531 1.00 78.50 422 THR A CA 1
ATOM 3302 C C . THR A 1 422 ? 14.896 1.319 -23.845 1.00 78.50 422 THR A C 1
ATOM 3304 O O . THR A 1 422 ? 14.081 1.489 -22.943 1.00 78.50 422 THR A O 1
ATOM 3307 N N . ILE A 1 423 ? 15.665 2.312 -24.312 1.00 77.50 423 ILE A N 1
ATOM 3308 C CA . ILE A 1 423 ? 15.605 3.696 -23.812 1.00 77.50 423 ILE A CA 1
ATOM 3309 C C . ILE A 1 423 ? 14.217 4.290 -24.073 1.00 77.50 423 ILE A C 1
ATOM 3311 O O . ILE A 1 423 ? 13.604 4.843 -23.163 1.00 77.50 423 ILE A O 1
ATOM 3315 N N . ALA A 1 424 ? 13.683 4.122 -25.287 1.00 85.31 424 ALA A N 1
ATOM 3316 C CA . ALA A 1 424 ? 12.346 4.605 -25.619 1.00 85.31 424 ALA A CA 1
ATOM 3317 C C . ALA A 1 424 ? 11.256 3.932 -24.768 1.00 85.31 424 ALA A C 1
ATOM 3319 O O . ALA A 1 424 ? 10.367 4.614 -24.270 1.00 85.31 424 ALA A O 1
ATOM 3320 N N . LYS A 1 425 ? 11.342 2.612 -24.551 1.00 84.94 425 LYS A N 1
ATOM 3321 C CA . LYS A 1 425 ? 10.406 1.874 -23.692 1.00 84.94 425 LYS A CA 1
ATOM 3322 C C . LYS A 1 425 ? 10.441 2.394 -22.255 1.00 84.94 425 LYS A C 1
ATOM 3324 O O . LYS A 1 425 ? 9.388 2.715 -21.719 1.00 84.94 425 LYS A O 1
ATOM 3329 N N . ARG A 1 426 ? 11.631 2.573 -21.676 1.00 79.06 426 ARG A N 1
ATOM 3330 C CA . ARG A 1 426 ? 11.781 3.111 -20.317 1.00 79.06 426 ARG A CA 1
ATOM 3331 C C . ARG A 1 426 ? 11.242 4.534 -20.189 1.00 79.06 426 ARG A C 1
ATOM 3333 O O . ARG A 1 426 ? 10.563 4.835 -19.215 1.00 79.06 426 ARG A O 1
ATOM 3340 N N . ALA A 1 427 ? 11.514 5.394 -21.167 1.00 84.00 427 ALA A N 1
ATOM 3341 C CA . ALA A 1 427 ? 10.974 6.748 -21.179 1.00 84.00 427 ALA A CA 1
ATOM 3342 C C . ALA A 1 427 ? 9.438 6.739 -21.197 1.00 84.00 427 ALA A C 1
ATOM 3344 O O . ALA A 1 427 ? 8.818 7.467 -20.431 1.00 84.00 427 ALA A O 1
ATOM 3345 N N . VAL A 1 428 ? 8.822 5.872 -22.006 1.00 88.31 428 VAL A N 1
ATOM 3346 C CA . VAL A 1 428 ? 7.361 5.703 -22.044 1.00 88.31 428 VAL A CA 1
ATOM 3347 C C . VAL A 1 428 ? 6.815 5.139 -20.726 1.00 88.31 428 VAL A C 1
ATOM 3349 O O . VAL A 1 428 ? 5.781 5.604 -20.255 1.00 88.31 428 VAL A O 1
ATOM 3352 N N . ASP A 1 429 ? 7.524 4.205 -20.089 1.00 83.12 429 ASP A N 1
ATOM 3353 C CA . ASP A 1 429 ? 7.133 3.640 -18.790 1.00 83.12 429 ASP A CA 1
ATOM 3354 C C . ASP A 1 429 ? 7.164 4.689 -17.665 1.00 83.12 429 ASP A C 1
ATOM 3356 O O . ASP A 1 429 ? 6.254 4.727 -16.834 1.00 83.12 429 ASP A O 1
ATOM 3360 N N . LEU A 1 430 ? 8.152 5.596 -17.677 1.00 81.12 430 LEU A N 1
ATOM 3361 C CA . LEU A 1 430 ? 8.218 6.750 -16.765 1.00 81.12 430 LEU A CA 1
ATOM 3362 C C . LEU A 1 430 ? 7.051 7.733 -16.960 1.00 81.12 430 LEU A C 1
ATOM 3364 O O . LEU A 1 430 ? 6.696 8.453 -16.036 1.00 81.12 430 LEU A O 1
ATOM 3368 N N . HIS A 1 431 ? 6.432 7.730 -18.142 1.00 86.31 431 HIS A N 1
ATOM 3369 C CA . HIS A 1 431 ? 5.227 8.502 -18.457 1.00 86.31 431 HIS A CA 1
ATOM 3370 C C . HIS A 1 431 ? 3.931 7.717 -18.215 1.00 86.31 431 HIS A C 1
ATOM 3372 O O . HIS A 1 431 ? 2.855 8.159 -18.615 1.00 86.31 431 HIS A O 1
ATOM 3378 N N . HIS A 1 432 ? 4.023 6.528 -17.609 1.00 84.25 432 HIS A N 1
ATOM 3379 C CA . HIS A 1 432 ? 2.903 5.603 -17.418 1.00 84.25 432 HIS A CA 1
ATOM 3380 C C . HIS A 1 432 ? 2.195 5.210 -18.723 1.00 84.25 432 HIS A C 1
ATOM 3382 O O . HIS A 1 432 ? 1.020 4.846 -18.714 1.00 84.25 432 HIS A O 1
ATOM 3388 N N . GLY A 1 433 ? 2.903 5.296 -19.849 1.00 87.81 433 GLY A N 1
ATOM 3389 C CA . GLY A 1 433 ? 2.381 4.982 -21.167 1.00 87.81 433 GLY A CA 1
ATOM 3390 C C . GLY A 1 433 ? 2.610 3.534 -21.586 1.00 87.81 433 GLY A C 1
ATOM 3391 O O . GLY A 1 433 ? 3.209 2.726 -20.877 1.00 87.81 433 GLY A O 1
ATOM 3392 N N . THR A 1 434 ? 2.170 3.213 -22.800 1.00 89.62 434 THR A N 1
ATOM 3393 C CA . THR A 1 434 ? 2.378 1.902 -23.425 1.00 89.62 434 THR A CA 1
ATOM 3394 C C . THR A 1 434 ? 3.111 2.055 -24.752 1.00 89.62 434 THR A C 1
ATOM 3396 O O . THR A 1 434 ? 2.780 2.915 -25.557 1.00 89.62 434 THR A O 1
ATOM 3399 N N . LEU A 1 435 ? 4.103 1.200 -25.012 1.00 91.62 435 LEU A N 1
ATOM 3400 C CA . LEU A 1 435 ? 4.796 1.120 -26.301 1.00 91.62 435 LEU A CA 1
ATOM 3401 C C . LEU A 1 435 ? 4.543 -0.263 -26.907 1.00 91.62 435 LEU A C 1
ATOM 3403 O O . LEU A 1 435 ? 4.886 -1.277 -26.300 1.00 91.62 435 LEU A O 1
ATOM 3407 N N . THR A 1 436 ? 3.959 -0.301 -28.104 1.00 90.12 436 THR A N 1
ATOM 3408 C CA . THR A 1 436 ? 3.671 -1.528 -28.858 1.00 90.12 436 THR A CA 1
ATOM 3409 C C . THR A 1 436 ? 4.341 -1.510 -30.229 1.00 90.12 436 THR A C 1
ATOM 3411 O O . THR A 1 436 ? 4.543 -0.455 -30.831 1.00 90.12 436 THR A O 1
ATOM 3414 N N . VAL A 1 437 ? 4.702 -2.694 -30.728 1.00 90.69 437 VAL A N 1
ATOM 3415 C CA . VAL A 1 437 ? 5.333 -2.877 -32.040 1.00 90.69 437 VAL A CA 1
ATOM 3416 C C . VAL A 1 437 ? 4.530 -3.908 -32.820 1.00 90.69 437 VAL A C 1
ATOM 3418 O O . VAL A 1 437 ? 4.400 -5.052 -32.393 1.00 90.69 437 VAL A O 1
ATOM 3421 N N . THR A 1 438 ? 4.011 -3.501 -33.974 1.00 88.19 438 THR A N 1
ATOM 3422 C CA . THR A 1 438 ? 3.327 -4.371 -34.934 1.00 88.19 438 THR A CA 1
ATOM 3423 C C . THR A 1 438 ? 4.192 -4.475 -36.181 1.00 88.19 438 THR A C 1
ATOM 3425 O O . THR A 1 438 ? 4.436 -3.479 -36.858 1.00 88.19 438 THR A O 1
ATOM 3428 N N . SER A 1 439 ? 4.694 -5.668 -36.484 1.00 87.12 439 SER A N 1
ATOM 3429 C CA . SER A 1 439 ? 5.589 -5.888 -37.621 1.00 87.12 439 SER A CA 1
ATOM 3430 C C . SER A 1 439 ? 5.426 -7.296 -38.173 1.00 87.12 439 SER A C 1
ATOM 3432 O O . SER A 1 439 ? 5.064 -8.217 -37.443 1.00 87.12 439 SER A O 1
ATOM 3434 N N . ALA A 1 440 ? 5.700 -7.458 -39.463 1.00 82.00 440 ALA A N 1
ATOM 3435 C CA . ALA A 1 440 ? 5.819 -8.762 -40.095 1.00 82.00 440 ALA A CA 1
ATOM 3436 C C . ALA A 1 440 ? 6.870 -8.702 -41.212 1.00 82.00 440 ALA A C 1
ATOM 3438 O O . ALA A 1 440 ? 6.998 -7.657 -41.858 1.00 82.00 440 ALA A O 1
ATOM 3439 N N . PRO A 1 441 ? 7.589 -9.806 -41.493 1.00 86.25 441 PRO A N 1
ATOM 3440 C CA . PRO A 1 441 ? 8.560 -9.847 -42.580 1.00 86.25 441 PRO A CA 1
ATOM 3441 C C . PRO A 1 441 ? 7.960 -9.363 -43.910 1.00 86.25 441 PRO A C 1
ATOM 3443 O O . PRO A 1 441 ? 6.908 -9.835 -44.343 1.00 86.25 441 PRO A O 1
ATOM 3446 N N . GLY A 1 442 ? 8.624 -8.396 -44.540 1.00 83.50 442 GLY A N 1
ATOM 3447 C CA . GLY A 1 442 ? 8.225 -7.772 -45.803 1.00 83.50 442 GLY A CA 1
ATOM 3448 C C . GLY A 1 442 ? 7.083 -6.752 -45.716 1.00 83.50 442 GLY A C 1
ATOM 3449 O O . GLY A 1 442 ? 6.672 -6.248 -46.757 1.00 83.50 442 GLY A O 1
ATOM 3450 N N . LYS A 1 443 ? 6.557 -6.445 -44.521 1.00 84.50 443 LYS A N 1
ATOM 3451 C CA . LYS A 1 443 ? 5.416 -5.523 -44.332 1.00 84.50 443 LYS A CA 1
ATOM 3452 C C . LYS A 1 443 ? 5.761 -4.224 -43.594 1.00 84.50 443 LYS A C 1
ATOM 3454 O O . LYS A 1 443 ? 4.847 -3.484 -43.243 1.00 84.50 443 LYS A O 1
ATOM 3459 N N . GLY A 1 444 ? 7.043 -3.949 -43.353 1.00 87.25 444 GLY A N 1
ATOM 3460 C CA . GLY A 1 444 ? 7.456 -2.801 -42.548 1.00 87.25 444 GLY A CA 1
ATOM 3461 C C . GLY A 1 444 ? 7.145 -2.969 -41.061 1.00 87.25 444 GLY A C 1
ATOM 3462 O O . GLY A 1 444 ? 6.847 -4.069 -40.583 1.00 87.25 444 GLY A O 1
ATOM 3463 N N . THR A 1 445 ? 7.245 -1.875 -40.314 1.00 90.31 445 THR A N 1
ATOM 3464 C CA . THR A 1 445 ? 7.011 -1.860 -38.864 1.00 90.31 445 THR A CA 1
ATOM 3465 C C . THR A 1 445 ? 6.181 -0.650 -38.475 1.00 90.31 445 THR A C 1
ATOM 3467 O O . THR A 1 445 ? 6.425 0.453 -38.951 1.00 90.31 445 THR A O 1
ATOM 3470 N N . LEU A 1 446 ? 5.216 -0.860 -37.582 1.00 92.44 446 LEU A N 1
ATOM 3471 C CA . LEU A 1 446 ? 4.449 0.186 -36.921 1.00 92.44 446 LEU A CA 1
ATOM 3472 C C . LEU A 1 446 ? 4.751 0.153 -35.424 1.00 92.44 446 LEU A C 1
ATOM 3474 O O . LEU A 1 446 ? 4.447 -0.826 -34.741 1.00 92.44 446 LEU A O 1
ATOM 3478 N N . ILE A 1 447 ? 5.311 1.241 -34.912 1.00 94.00 447 ILE A N 1
ATOM 3479 C CA . ILE A 1 447 ? 5.514 1.464 -33.483 1.00 94.00 447 ILE A CA 1
ATOM 3480 C C . ILE A 1 447 ? 4.435 2.427 -33.001 1.00 94.00 447 ILE A C 1
ATOM 3482 O O . ILE A 1 447 ? 4.258 3.491 -33.590 1.00 94.00 447 ILE A O 1
ATOM 3486 N N . THR A 1 448 ? 3.718 2.060 -31.940 1.00 94.00 448 THR A N 1
ATOM 3487 C CA . THR A 1 448 ? 2.699 2.913 -31.314 1.00 94.00 448 THR A CA 1
ATOM 3488 C C . THR A 1 448 ? 3.086 3.191 -29.869 1.00 94.00 448 THR A C 1
ATOM 3490 O O . THR A 1 448 ? 3.227 2.258 -29.080 1.00 94.00 448 THR A O 1
ATOM 3493 N N . VAL A 1 449 ? 3.256 4.467 -29.532 1.00 95.12 449 VAL A N 1
ATOM 3494 C CA . VAL A 1 449 ? 3.448 4.970 -28.167 1.00 95.12 449 VAL A CA 1
ATOM 3495 C C . VAL A 1 449 ? 2.151 5.626 -27.718 1.00 95.12 449 VAL A C 1
ATOM 3497 O O . VAL A 1 449 ? 1.677 6.542 -28.376 1.00 95.12 449 VAL A O 1
ATOM 3500 N N . GLU A 1 450 ? 1.582 5.178 -26.612 1.00 93.38 450 GLU A N 1
ATOM 3501 C CA . GLU A 1 450 ? 0.324 5.665 -26.054 1.00 93.38 450 GLU A CA 1
ATOM 3502 C C . GLU A 1 450 ? 0.572 6.296 -24.684 1.00 93.38 450 GLU A C 1
ATOM 3504 O O . GLU A 1 450 ? 1.114 5.635 -23.800 1.00 93.38 450 GLU A O 1
ATOM 3509 N N . ILE A 1 451 ? 0.180 7.560 -24.509 1.00 92.00 451 ILE A N 1
ATOM 3510 C CA . ILE A 1 451 ? 0.255 8.292 -23.238 1.00 92.00 451 ILE A CA 1
ATOM 3511 C C . ILE A 1 451 ? -1.165 8.637 -22.788 1.00 92.00 451 ILE A C 1
ATOM 3513 O O . ILE A 1 451 ? -1.942 9.204 -23.559 1.00 92.00 451 ILE A O 1
ATOM 3517 N N . PHE A 1 452 ? -1.509 8.306 -21.545 1.00 85.88 452 PHE A N 1
ATOM 3518 C CA . PHE A 1 452 ? -2.836 8.575 -20.994 1.00 85.88 452 PHE A CA 1
ATOM 3519 C C . PHE A 1 452 ? -2.989 10.046 -20.599 1.00 85.88 452 PHE A C 1
ATOM 3521 O O . PHE A 1 452 ? -2.057 10.679 -20.097 1.00 85.88 452 PHE A O 1
ATOM 3528 N N . LEU A 1 453 ? -4.183 10.592 -20.816 1.00 80.25 453 LEU A N 1
ATOM 3529 C CA . LEU A 1 453 ? -4.540 11.929 -20.363 1.00 80.25 453 LEU A CA 1
ATOM 3530 C C . LEU A 1 453 ? -4.620 11.960 -18.828 1.00 80.25 453 LEU A C 1
ATOM 3532 O O . LEU A 1 453 ? -4.934 10.942 -18.198 1.00 80.25 453 LEU A O 1
ATOM 3536 N N . PRO A 1 454 ? -4.353 13.121 -18.204 1.00 66.56 454 PRO A N 1
ATOM 3537 C CA . PRO A 1 454 ? -4.568 13.283 -16.772 1.00 66.56 454 PRO A CA 1
ATOM 3538 C C . PRO A 1 454 ? -6.019 12.927 -16.424 1.00 66.56 454 PRO A C 1
ATOM 3540 O O . PRO A 1 454 ? -6.954 13.414 -17.062 1.00 66.56 454 PRO A O 1
ATOM 3543 N N . ARG A 1 455 ? -6.207 12.059 -15.421 1.00 58.28 455 ARG A N 1
ATOM 3544 C CA . ARG A 1 455 ? -7.544 11.800 -14.874 1.00 58.28 455 ARG A CA 1
ATOM 3545 C C . ARG A 1 455 ? -8.069 13.104 -14.247 1.00 58.28 455 ARG A C 1
ATOM 3547 O O . ARG A 1 455 ? -7.278 13.766 -13.574 1.00 58.28 455 ARG A O 1
ATOM 3554 N N . PRO A 1 456 ? -9.335 13.479 -14.502 1.00 47.50 456 PRO A N 1
ATOM 3555 C CA . PRO A 1 456 ? -9.931 14.700 -13.964 1.00 47.50 456 PRO A CA 1
ATOM 3556 C C . PRO A 1 456 ? -10.014 14.707 -12.436 1.00 47.50 456 PRO A C 1
ATOM 3558 O O . PRO A 1 456 ? -10.087 13.606 -11.836 1.00 47.50 456 PRO A O 1
#